Protein 5YWW (pdb70)

Structure (mmCIF, N/CA/C/O backbone):
data_5YWW
#
_entry.id   5YWW
#
_cell.length_a   69.116
_cell.length_b   74.766
_cell.length_c   107.580
_cell.angle_alpha   90.00
_cell.angle_beta   90.00
_cell.angle_gamma   90.00
#
_symmetry.space_group_name_H-M   'P 21 2 21'
#
loop_
_entity.id
_entity.type
_entity.pdbx_description
1 polymer 'Nucleotide binding protein PINc'
2 non-polymer GLYCEROL
3 water water
#
loop_
_atom_site.group_PDB
_atom_site.id
_atom_site.type_symbol
_atom_site.label_atom_id
_atom_site.label_alt_id
_atom_site.label_comp_id
_atom_site.label_asym_id
_atom_site.label_entity_id
_atom_site.label_seq_id
_atom_site.pdbx_PDB_ins_code
_atom_site.Cartn_x
_atom_site.Cartn_y
_atom_site.Cartn_z
_atom_site.occupancy
_atom_site.B_iso_or_equiv
_atom_site.auth_seq_id
_atom_site.auth_comp_id
_atom_site.auth_asym_id
_atom_site.auth_atom_id
_atom_site.pdbx_PDB_model_num
ATOM 1 N N . MET A 1 1 ? 10.632 15.681 43.269 1.00 55.64 1 MET A N 1
ATOM 2 C CA . MET A 1 1 ? 9.832 16.535 42.342 1.00 55.88 1 MET A CA 1
ATOM 3 C C . MET A 1 1 ? 8.323 16.377 42.518 1.00 50.61 1 MET A C 1
ATOM 4 O O . MET A 1 1 ? 7.758 15.310 42.289 1.00 57.14 1 MET A O 1
ATOM 8 N N . ASN A 1 2 ? 7.670 17.464 42.882 1.00 45.67 2 ASN A N 1
ATOM 9 C CA . ASN A 1 2 ? 6.254 17.439 43.249 1.00 47.96 2 ASN A CA 1
ATOM 10 C C . ASN A 1 2 ? 5.270 17.363 42.098 1.00 47.17 2 ASN A C 1
ATOM 11 O O . ASN A 1 2 ? 5.562 17.767 40.967 1.00 42.40 2 ASN A O 1
ATOM 16 N N . ASP A 1 3 ? 4.079 16.884 42.448 1.00 45.04 3 ASP A N 1
ATOM 17 C CA . ASP A 1 3 ? 2.994 16.690 41.508 1.00 48.88 3 ASP A CA 1
ATOM 18 C C . ASP A 1 3 ? 2.038 17.833 41.772 1.00 49.13 3 ASP A C 1
ATOM 19 O O . ASP A 1 3 ? 1.574 17.982 42.904 1.00 48.90 3 ASP A O 1
ATOM 24 N N . LEU A 1 4 ? 1.771 18.634 40.741 1.00 44.83 4 LEU A N 1
ATOM 25 C CA . LEU A 1 4 ? 0.905 19.807 40.854 1.00 47.65 4 LEU A CA 1
ATOM 26 C C . LEU A 1 4 ? -0.447 19.578 40.161 1.00 47.72 4 LEU A C 1
ATOM 27 O O . LEU A 1 4 ? -0.500 19.461 38.935 1.00 50.81 4 LEU A O 1
ATOM 32 N N . MET A 1 5 ? -1.514 19.492 40.957 1.00 46.74 5 MET A N 1
ATOM 33 C CA . MET A 1 5 ? -2.904 19.346 40.475 1.00 47.06 5 MET A CA 1
ATOM 34 C C . MET A 1 5 ? -3.553 20.723 40.293 1.00 45.96 5 MET A C 1
ATOM 35 O O . MET A 1 5 ? -3.728 21.491 41.261 1.00 43.80 5 MET A O 1
ATOM 40 N N . LEU A 1 6 ? -3.918 21.016 39.049 1.00 45.08 6 LEU A N 1
ATOM 41 C CA . LEU A 1 6 ? -4.402 22.335 38.666 1.00 46.47 6 LEU A CA 1
ATOM 42 C C . LEU A 1 6 ? -5.927 22.312 38.734 1.00 46.99 6 LEU A C 1
ATOM 43 O O . LEU A 1 6 ? -6.540 21.433 38.138 1.00 43.68 6 LEU A O 1
ATOM 48 N N . ASP A 1 7 ? -6.526 23.264 39.453 1.00 46.57 7 ASP A N 1
ATOM 49 C CA . ASP A 1 7 ? -7.982 23.435 39.430 1.00 48.54 7 ASP A CA 1
ATOM 50 C C . ASP A 1 7 ? -8.442 24.389 38.316 1.00 47.37 7 ASP A C 1
ATOM 51 O O . ASP A 1 7 ? -7.641 24.989 37.601 1.00 41.64 7 ASP A O 1
ATOM 56 N N . LYS A 1 8 ? -9.754 24.527 38.205 1.00 46.47 8 LYS A N 1
ATOM 57 C CA . LYS A 1 8 ? -10.385 25.384 37.212 1.00 52.28 8 LYS A CA 1
ATOM 58 C C . LYS A 1 8 ? -9.817 26.798 37.226 1.00 49.40 8 LYS A C 1
ATOM 59 O O . LYS A 1 8 ? -9.390 27.311 36.191 1.00 47.86 8 LYS A O 1
ATOM 65 N N . SER A 1 9 ? -9.821 27.409 38.406 1.00 46.24 9 SER A N 1
ATOM 66 C CA . SER A 1 9 ? -9.342 28.783 38.569 1.00 46.11 9 SER A CA 1
ATOM 67 C C . SER A 1 9 ? -7.906 28.898 38.099 1.00 46.45 9 SER A C 1
ATOM 68 O O . SER A 1 9 ? -7.536 29.899 37.492 1.00 44.27 9 SER A O 1
ATOM 71 N N . ALA A 1 10 ? -7.106 27.866 38.354 1.00 46.04 10 ALA A N 1
ATOM 72 C CA . ALA A 1 10 ? -5.745 27.874 37.840 1.00 48.77 10 ALA A CA 1
ATOM 73 C C . ALA A 1 10 ? -5.752 27.994 36.314 1.00 48.82 10 ALA A C 1
ATOM 74 O O . ALA A 1 10 ? -5.091 28.867 35.745 1.00 50.66 10 ALA A O 1
ATOM 76 N N . LEU A 1 11 ? -6.538 27.146 35.662 1.00 48.55 11 LEU A N 1
ATOM 77 C CA . LEU A 1 11 ? -6.597 27.137 34.191 1.00 46.68 11 LEU A CA 1
ATOM 78 C C . LEU A 1 11 ? -7.176 28.439 33.651 1.00 41.65 11 LEU A C 1
ATOM 79 O O . LEU A 1 11 ? -6.742 28.950 32.622 1.00 48.18 11 LEU A O 1
ATOM 84 N N . LEU A 1 12 ? -8.132 28.992 34.383 1.00 42.81 12 LEU A N 1
ATOM 85 C CA . LEU A 1 12 ? -8.815 30.204 33.969 1.00 46.77 12 LEU A CA 1
ATOM 86 C C . LEU A 1 12 ? -7.958 31.457 34.126 1.00 43.73 12 LEU A C 1
ATOM 87 O O . LEU A 1 12 ? -8.161 32.426 33.408 1.00 47.64 12 LEU A O 1
ATOM 92 N N . PHE A 1 13 ? -6.976 31.423 35.021 1.00 44.02 13 PHE A N 1
ATOM 93 C CA . PHE A 1 13 ? -6.159 32.595 35.333 1.00 45.21 13 PHE A CA 1
ATOM 94 C C . PHE A 1 13 ? -4.671 32.339 35.154 1.00 41.75 13 PHE A C 1
ATOM 95 O O . PHE A 1 13 ? -3.866 32.703 36.004 1.00 42.95 13 PHE A O 1
ATOM 103 N N . GLY A 1 14 ? -4.304 31.722 34.041 1.00 41.19 14 GLY A N 1
ATOM 104 C CA . GLY A 1 14 ? -2.917 31.758 33.560 1.00 40.92 14 GLY A CA 1
ATOM 105 C C . GLY A 1 14 ? -1.809 31.041 34.317 1.00 43.38 14 GLY A C 1
ATOM 106 O O . GLY A 1 14 ? -0.667 31.496 34.344 1.00 44.33 14 GLY A O 1
ATOM 107 N N . VAL A 1 15 ? -2.127 29.894 34.901 1.00 42.75 15 VAL A N 1
ATOM 108 C CA . VAL A 1 15 ? -1.146 29.040 35.561 1.00 40.18 15 VAL A CA 1
ATOM 109 C C . VAL A 1 15 ? 0.106 28.713 34.720 1.00 41.06 15 VAL A C 1
ATOM 110 O O . VAL A 1 15 ? 1.217 28.671 35.230 1.00 43.70 15 VAL A O 1
ATOM 114 N N . SER A 1 16 ? -0.030 28.505 33.421 1.00 42.36 16 SER A N 1
ATOM 115 C CA . SER A 1 16 ? 1.149 28.196 32.609 1.00 44.35 16 SER A CA 1
ATOM 116 C C . SER A 1 16 ? 2.233 29.281 32.668 1.00 47.24 16 SER A C 1
ATOM 117 O O . SER A 1 16 ? 3.424 28.978 32.572 1.00 47.24 16 SER A O 1
ATOM 120 N N . LYS A 1 17 ? 1.835 30.537 32.843 1.00 48.85 17 LYS A N 1
ATOM 121 C CA . LYS A 1 17 ? 2.804 31.616 32.999 1.00 48.13 17 LYS A CA 1
ATOM 122 C C . LYS A 1 17 ? 3.656 31.392 34.242 1.00 48.02 17 LYS A C 1
ATOM 123 O O . LYS A 1 17 ? 4.863 31.646 34.236 1.00 46.39 17 LYS A O 1
ATOM 128 N N . TYR A 1 18 ? 3.036 30.889 35.303 1.00 48.24 18 TYR A N 1
ATOM 129 C CA . TYR A 1 18 ? 3.757 30.649 36.557 1.00 47.60 18 TYR A CA 1
ATOM 130 C C . TYR A 1 18 ? 4.779 29.515 36.449 1.00 43.81 18 TYR A C 1
ATOM 131 O O . TYR A 1 18 ? 5.841 29.561 37.067 1.00 47.10 18 TYR A O 1
ATOM 140 N N . LEU A 1 19 ? 4.448 28.483 35.681 1.00 46.50 19 LEU A N 1
ATOM 141 C CA . LEU A 1 19 ? 5.391 27.404 35.422 1.00 48.98 19 LEU A CA 1
ATOM 142 C C . LEU A 1 19 ? 6.526 27.920 34.552 1.00 55.50 19 LEU A C 1
ATOM 143 O O . LEU A 1 19 ? 7.704 27.708 34.871 1.00 54.90 19 LEU A O 1
ATOM 148 N N . GLU A 1 20 ? 6.168 28.611 33.470 1.00 53.63 20 GLU A N 1
ATOM 149 C CA . GLU A 1 20 ? 7.170 29.212 32.591 1.00 56.23 20 GLU A CA 1
ATOM 150 C C . GLU A 1 20 ? 8.175 30.071 33.342 1.00 52.53 20 GLU A C 1
ATOM 151 O O . GLU A 1 20 ? 9.374 29.940 33.098 1.00 52.26 20 GLU A O 1
ATOM 157 N N . LYS A 1 21 ? 7.694 30.913 34.254 1.00 50.76 21 LYS A N 1
ATOM 158 C CA . LYS A 1 21 ? 8.556 31.849 35.000 1.00 53.62 21 LYS A CA 1
ATOM 159 C C . LYS A 1 21 ? 9.306 31.240 36.186 1.00 56.01 21 LYS A C 1
ATOM 160 O O . LYS A 1 21 ? 10.114 31.914 36.824 1.00 60.41 21 LYS A O 1
ATOM 166 N N . GLY A 1 22 ? 9.041 29.972 36.476 1.00 53.03 22 GLY A N 1
ATOM 167 C CA . GLY A 1 22 ? 9.643 29.301 37.611 1.00 53.98 22 GLY A CA 1
ATOM 168 C C . GLY A 1 22 ? 9.048 29.672 38.955 1.00 50.01 22 GLY A C 1
ATOM 169 O O . GLY A 1 22 ? 9.660 29.405 39.984 1.00 44.71 22 GLY A O 1
ATOM 170 N N . ILE A 1 23 ? 7.855 30.252 38.982 1.00 48.97 23 ILE A N 1
ATOM 171 C CA . ILE A 1 23 ? 7.284 30.640 40.275 1.00 49.63 23 ILE A CA 1
ATOM 172 C C . ILE A 1 23 ? 6.804 29.401 41.007 1.00 48.01 23 ILE A C 1
ATOM 173 O O . ILE A 1 23 ? 6.903 29.324 42.229 1.00 52.93 23 ILE A O 1
ATOM 178 N N . ILE A 1 24 ? 6.299 28.436 40.252 1.00 47.92 24 ILE A N 1
ATOM 179 C CA . ILE A 1 24 ? 5.994 27.110 40.786 1.00 50.32 24 ILE A CA 1
ATOM 180 C C . ILE A 1 24 ? 6.756 26.110 39.945 1.00 51.35 24 ILE A C 1
ATOM 181 O O . ILE A 1 24 ? 7.168 26.413 38.821 1.00 56.76 24 ILE A O 1
ATOM 186 N N . THR A 1 25 ? 6.911 24.919 40.511 1.00 48.24 25 THR A N 1
ATOM 187 C CA . THR A 1 25 ? 7.744 23.878 39.952 1.00 47.00 25 THR A CA 1
ATOM 188 C C . THR A 1 25 ? 7.155 22.534 40.304 1.00 45.63 25 THR A C 1
ATOM 189 O O . THR A 1 25 ? 6.894 22.250 41.464 1.00 52.27 25 THR A O 1
ATOM 193 N N . GLY A 1 26 ? 6.999 21.691 39.299 1.00 44.51 26 GLY A N 1
ATOM 194 C CA . GLY A 1 26 ? 6.580 20.319 39.500 1.00 44.05 26 GLY A CA 1
ATOM 195 C C . GLY A 1 26 ? 6.094 19.686 38.210 1.00 45.79 26 GLY A C 1
ATOM 196 O O . GLY A 1 26 ? 6.117 20.281 37.135 1.00 43.87 26 GLY A O 1
ATOM 197 N N . ASN A 1 27 ? 5.701 18.432 38.342 1.00 45.66 27 ASN A N 1
ATOM 198 C CA . ASN A 1 27 ? 5.073 17.695 37.275 1.00 47.71 27 ASN A CA 1
ATOM 199 C C . ASN A 1 27 ? 3.604 18.062 37.386 1.00 48.88 27 ASN A C 1
ATOM 200 O O . ASN A 1 27 ? 3.104 18.341 38.476 1.00 50.32 27 ASN A O 1
ATOM 205 N N . VAL A 1 28 ? 2.918 18.058 36.253 1.00 47.74 28 VAL A N 1
ATOM 206 C CA . VAL A 1 28 ? 1.616 18.701 36.169 1.00 47.53 28 VAL A CA 1
ATOM 207 C C . VAL A 1 28 ? 0.549 17.655 35.977 1.00 46.88 28 VAL A C 1
ATOM 208 O O . VAL A 1 28 ? 0.700 16.761 35.150 1.00 46.95 28 VAL A O 1
ATOM 212 N N . LEU A 1 29 ? -0.538 17.819 36.728 1.00 46.54 29 LEU A N 1
ATOM 213 C CA . LEU A 1 29 ? -1.694 16.941 36.654 1.00 46.35 29 LEU A CA 1
ATOM 214 C C . LEU A 1 29 ? -2.943 17.797 36.463 1.00 45.94 29 LEU A C 1
ATOM 215 O O . LEU A 1 29 ? -3.053 18.890 37.009 1.00 47.28 29 LEU A O 1
ATOM 220 N N . ILE A 1 30 ? -3.859 17.291 35.647 1.00 45.56 30 ILE A N 1
ATOM 221 C CA . ILE A 1 30 ? -5.240 17.739 35.603 1.00 45.35 30 ILE A CA 1
ATOM 222 C C . ILE A 1 30 ? -6.080 16.483 35.791 1.00 48.06 30 ILE A C 1
ATOM 223 O O . ILE A 1 30 ? -5.815 15.450 35.157 1.00 49.72 30 ILE A O 1
ATOM 228 N N . HIS A 1 31 ? -7.090 16.587 36.651 1.00 47.49 31 HIS A N 1
ATOM 229 C CA . HIS A 1 31 ? -8.072 15.518 36.846 1.00 50.80 31 HIS A CA 1
ATOM 230 C C . HIS A 1 31 ? -8.994 15.427 35.628 1.00 50.21 31 HIS A C 1
ATOM 231 O O . HIS A 1 31 ? -9.495 16.449 35.144 1.00 49.19 31 HIS A O 1
ATOM 238 N N . LYS A 1 32 ? -9.214 14.195 35.167 1.00 50.45 32 LYS A N 1
ATOM 239 C CA . LYS A 1 32 ? -10.010 13.846 33.979 1.00 49.28 32 LYS A CA 1
ATOM 240 C C . LYS A 1 32 ? -11.423 14.415 34.005 1.00 44.52 32 LYS A C 1
ATOM 241 O O . LYS A 1 32 ? -11.970 14.771 32.964 1.00 45.82 32 LYS A O 1
ATOM 244 N N . SER A 1 33 ? -11.999 14.473 35.202 1.00 45.98 33 SER A N 1
ATOM 245 C CA . SER A 1 33 ? -13.304 15.076 35.473 1.00 47.43 33 SER A CA 1
ATOM 246 C C . SER A 1 33 ? -13.384 16.613 35.322 1.00 50.43 33 SER A C 1
ATOM 247 O O . SER A 1 33 ? -14.465 17.173 35.105 1.00 49.84 33 SER A O 1
ATOM 250 N N . LEU A 1 34 ? -12.253 17.292 35.459 1.00 47.59 34 LEU A N 1
ATOM 251 C CA . LEU A 1 34 ? -12.189 18.730 35.205 1.00 50.43 34 LEU A CA 1
ATOM 252 C C . LEU A 1 34 ? -12.174 18.950 33.712 1.00 49.75 34 LEU A C 1
ATOM 253 O O . LEU A 1 34 ? -12.910 19.778 33.213 1.00 50.80 34 LEU A O 1
ATOM 258 N N . LEU A 1 35 ? -11.317 18.214 33.012 1.00 50.73 35 LEU A N 1
ATOM 259 C CA . LEU A 1 35 ? -11.292 18.249 31.549 1.00 52.33 35 LEU A CA 1
ATOM 260 C C . LEU A 1 35 ? -12.641 17.998 30.904 1.00 51.58 35 LEU A C 1
ATOM 261 O O . LEU A 1 35 ? -12.982 18.637 29.919 1.00 57.08 35 LEU A O 1
ATOM 266 N N . ALA A 1 36 ? -13.379 17.046 31.460 1.00 53.04 36 ALA A N 1
ATOM 267 C CA . ALA A 1 36 ? -14.720 16.711 30.992 1.00 56.46 36 ALA A CA 1
ATOM 268 C C . ALA A 1 36 ? -15.700 17.832 31.303 1.00 54.10 36 ALA A C 1
ATOM 269 O O . ALA A 1 36 ? -16.479 18.223 30.442 1.00 63.25 36 ALA A O 1
ATOM 271 N N . GLU A 1 37 ? -15.666 18.340 32.530 1.00 50.72 37 GLU A N 1
ATOM 272 C CA . GLU A 1 37 ? -16.461 19.505 32.888 1.00 51.41 37 GLU A CA 1
ATOM 273 C C . GLU A 1 37 ? -16.176 20.721 31.993 1.00 53.74 37 GLU A C 1
ATOM 274 O O . GLU A 1 37 ? -17.094 21.465 31.672 1.00 61.91 37 GLU A O 1
ATOM 280 N N . LEU A 1 38 ? -14.927 20.925 31.586 1.00 56.51 38 LEU A N 1
ATOM 281 C CA . LEU A 1 38 ? -14.571 22.050 30.709 1.00 55.97 38 LEU A CA 1
ATOM 282 C C . LEU A 1 38 ? -15.067 21.835 29.278 1.00 55.02 38 LEU A C 1
ATOM 283 O O . LEU A 1 38 ? -15.578 22.769 28.669 1.00 50.86 38 LEU A O 1
ATOM 288 N N . GLU A 1 39 ? -14.937 20.609 28.770 1.00 58.22 39 GLU A N 1
ATOM 289 C CA . GLU A 1 39 ? -15.431 20.238 27.431 1.00 63.69 39 GLU A CA 1
ATOM 290 C C . GLU A 1 39 ? -16.957 20.414 27.321 1.00 61.86 39 GLU A C 1
ATOM 291 O O . GLU A 1 39 ? -17.455 20.994 26.347 1.00 59.54 39 GLU A O 1
ATOM 294 N N . ARG A 1 40 ? -17.680 19.929 28.330 1.00 61.20 40 ARG A N 1
ATOM 295 C CA . ARG A 1 40 ? -19.133 20.130 28.431 1.00 64.71 40 ARG A CA 1
ATOM 296 C C . ARG A 1 40 ? -19.477 21.621 28.405 1.00 61.51 40 ARG A C 1
ATOM 297 O O . ARG A 1 40 ? -20.282 22.075 27.594 1.00 60.28 40 ARG A O 1
ATOM 301 N N . GLU A 1 41 ? -18.843 22.374 29.296 1.00 60.91 41 GLU A N 1
ATOM 302 C CA . GLU A 1 41 ? -19.145 23.792 29.467 1.00 63.89 41 GLU A CA 1
ATOM 303 C C . GLU A 1 41 ? -18.855 24.585 28.204 1.00 63.22 41 GLU A C 1
ATOM 304 O O . GLU A 1 41 ? -19.636 25.458 27.840 1.00 55.96 41 GLU A O 1
ATOM 310 N N . SER A 1 42 ? -17.751 24.256 27.535 1.00 62.49 42 SER A N 1
ATOM 311 C CA . SER A 1 42 ? -17.437 24.849 26.242 1.00 64.47 42 SER A CA 1
ATOM 312 C C . SER A 1 42 ? -18.527 24.575 25.207 1.00 65.18 42 SER A C 1
ATOM 313 O O . SER A 1 42 ? -18.988 25.497 24.535 1.00 65.23 42 SER A O 1
ATOM 316 N N . ASN A 1 43 ? -18.933 23.315 25.098 1.00 64.99 43 ASN A N 1
ATOM 317 C CA . ASN A 1 43 ? -20.010 22.895 24.189 1.00 65.57 43 ASN A CA 1
ATOM 318 C C . ASN A 1 43 ? -21.360 23.557 24.457 1.00 63.57 43 ASN A C 1
ATOM 319 O O . ASN A 1 43 ? -22.065 23.904 23.519 1.00 58.97 43 ASN A O 1
ATOM 324 N N . ASP A 1 44 ? -21.688 23.752 25.731 1.00 66.20 44 ASP A N 1
ATOM 325 C CA . ASP A 1 44 ? -22.838 24.550 26.139 1.00 69.50 44 ASP A CA 1
ATOM 326 C C . ASP A 1 44 ? -22.576 26.077 26.080 1.00 71.00 44 ASP A C 1
ATOM 327 O O . ASP A 1 44 ? -23.356 26.868 26.613 1.00 74.96 44 ASP A O 1
ATOM 332 N N . GLY A 1 45 ? -21.477 26.495 25.450 1.00 66.98 45 GLY A N 1
ATOM 333 C CA . GLY A 1 45 ? -21.216 27.904 25.117 1.00 67.15 45 GLY A CA 1
ATOM 334 C C . GLY A 1 45 ? -20.514 28.826 26.108 1.00 65.43 45 GLY A C 1
ATOM 335 O O . GLY A 1 45 ? -20.537 30.046 25.913 1.00 66.05 45 GLY A O 1
ATOM 336 N N . LEU A 1 46 ? -19.896 28.286 27.158 1.00 58.42 46 LEU A N 1
ATOM 337 C CA . LEU A 1 46 ? -19.238 29.124 28.161 1.00 58.28 46 LEU A CA 1
ATOM 338 C C . LEU A 1 46 ? -17.892 29.636 27.652 1.00 59.61 46 LEU A C 1
ATOM 339 O O . LEU A 1 46 ? -17.058 28.859 27.184 1.00 67.01 46 LEU A O 1
ATOM 344 N N . VAL A 1 47 ? -17.698 30.947 27.742 1.00 51.78 47 VAL A N 1
ATOM 345 C CA . VAL A 1 47 ? -16.433 31.591 27.413 1.00 47.60 47 VAL A CA 1
ATOM 346 C C . VAL A 1 47 ? -15.308 31.121 28.341 1.00 46.50 47 VAL A C 1
ATOM 347 O O . VAL A 1 47 ? -14.208 30.835 27.885 1.00 44.16 47 VAL A O 1
ATOM 351 N N . SER A 1 48 ? -15.563 31.066 29.644 1.00 46.42 48 SER A N 1
ATOM 352 C CA . SER A 1 48 ? -14.498 30.731 30.587 1.00 48.44 48 SER A CA 1
ATOM 353 C C . SER A 1 48 ? -13.906 29.348 30.315 1.00 47.49 48 SER A C 1
ATOM 354 O O . SER A 1 48 ? -12.695 29.146 30.378 1.00 48.94 48 SER A O 1
ATOM 357 N N . ALA A 1 49 ? -14.758 28.400 29.961 1.00 46.17 49 ALA A N 1
ATOM 358 C CA . ALA A 1 49 ? -14.288 27.049 29.713 1.00 45.85 49 ALA A CA 1
ATOM 359 C C . ALA A 1 49 ? -13.340 26.965 28.526 1.00 45.07 49 ALA A C 1
ATOM 360 O O . ALA A 1 49 ? -12.381 26.198 28.569 1.00 48.77 49 ALA A O 1
ATOM 362 N N . GLU A 1 50 ? -13.598 27.735 27.471 1.00 46.26 50 GLU A N 1
ATOM 363 C CA . GLU A 1 50 ? -12.731 27.706 26.290 1.00 45.28 50 GLU A CA 1
ATOM 364 C C . GLU A 1 50 ? -11.365 28.311 26.592 1.00 48.44 50 GLU A C 1
ATOM 365 O O . GLU A 1 50 ? -10.337 27.827 26.110 1.00 50.99 50 GLU A O 1
ATOM 371 N N . ILE A 1 51 ? -11.358 29.344 27.426 1.00 47.64 51 ILE A N 1
ATOM 372 C CA . ILE A 1 51 ? -10.116 29.961 27.885 1.00 45.15 51 ILE A CA 1
ATOM 373 C C . ILE A 1 51 ? -9.314 28.961 28.729 1.00 45.05 51 ILE A C 1
ATOM 374 O O . ILE A 1 51 ? -8.098 28.829 28.558 1.00 42.10 51 ILE A O 1
ATOM 379 N N . ALA A 1 52 ? -9.986 28.254 29.632 1.00 41.53 52 ALA A N 1
ATOM 380 C CA . ALA A 1 52 ? -9.319 27.189 30.380 1.00 43.16 52 ALA A CA 1
ATOM 381 C C . ALA A 1 52 ? -8.743 26.090 29.468 1.00 43.32 52 ALA A C 1
ATOM 382 O O . ALA A 1 52 ? -7.628 25.634 29.696 1.00 45.90 52 ALA A O 1
ATOM 384 N N . LEU A 1 53 ? -9.467 25.702 28.421 1.00 42.45 53 LEU A N 1
ATOM 385 C CA . LEU A 1 53 ? -8.966 24.704 27.474 1.00 46.12 53 LEU A CA 1
ATOM 386 C C . LEU A 1 53 ? -7.814 25.194 26.605 1.00 45.25 53 LEU A C 1
ATOM 387 O O . LEU A 1 53 ? -6.967 24.408 26.192 1.00 42.10 53 LEU A O 1
ATOM 392 N N . ASP A 1 54 ? -7.793 26.490 26.307 1.00 47.91 54 ASP A N 1
ATOM 393 C CA . ASP A 1 54 ? -6.637 27.098 25.660 1.00 44.91 54 ASP A CA 1
ATOM 394 C C . ASP A 1 54 ? -5.415 26.998 26.570 1.00 45.46 54 ASP A C 1
ATOM 395 O O . ASP A 1 54 ? -4.307 26.718 26.099 1.00 47.61 54 ASP A O 1
ATOM 400 N N . GLU A 1 55 ? -5.637 27.171 27.874 1.00 44.23 55 GLU A N 1
ATOM 401 C CA . GLU A 1 55 ? -4.577 27.103 28.867 1.00 44.50 55 GLU A CA 1
ATOM 402 C C . GLU A 1 55 ? -4.008 25.696 28.949 1.00 44.70 55 GLU A C 1
ATOM 403 O O . GLU A 1 55 ? -2.796 25.526 29.068 1.00 41.23 55 GLU A O 1
ATOM 409 N N . VAL A 1 56 ? -4.877 24.695 28.840 1.00 45.51 56 VAL A N 1
ATOM 410 C CA . VAL A 1 56 ? -4.426 23.308 28.768 1.00 44.26 56 VAL A CA 1
ATOM 411 C C . VAL A 1 56 ? -3.457 23.125 27.606 1.00 44.81 56 VAL A C 1
ATOM 412 O O . VAL A 1 56 ? -2.348 22.643 27.804 1.00 45.09 56 VAL A O 1
ATOM 416 N N . LYS A 1 57 ? -3.841 23.572 26.417 1.00 46.30 57 LYS A N 1
ATOM 417 C CA . LYS A 1 57 ? -2.926 23.537 25.270 1.00 50.55 57 LYS A CA 1
ATOM 418 C C . LYS A 1 57 ? -1.626 24.309 25.566 1.00 52.26 57 LYS A C 1
ATOM 419 O O . LYS A 1 57 ? -0.531 23.814 25.296 1.00 52.63 57 LYS A O 1
ATOM 422 N N . LYS A 1 58 ? -1.727 25.504 26.144 1.00 51.40 58 LYS A N 1
ATOM 423 C CA . LYS A 1 58 ? -0.520 26.247 26.516 1.00 50.39 58 LYS A CA 1
ATOM 424 C C . LYS A 1 58 ? 0.348 25.395 27.468 1.00 50.48 58 LYS A C 1
ATOM 425 O O . LYS A 1 58 ? 1.573 25.360 27.334 1.00 46.51 58 LYS A O 1
ATOM 430 N N . LEU A 1 59 ? -0.280 24.675 28.400 1.00 52.54 59 LEU A N 1
ATOM 431 C CA . LEU A 1 59 ? 0.452 23.798 29.339 1.00 52.29 59 LEU A CA 1
ATOM 432 C C . LEU A 1 59 ? 1.285 22.702 28.656 1.00 52.33 59 LEU A C 1
ATOM 433 O O . LEU A 1 59 ? 2.429 22.473 29.046 1.00 54.07 59 LEU A O 1
ATOM 438 N N . LYS A 1 60 ? 0.744 22.062 27.623 1.00 53.29 60 LYS A N 1
ATOM 439 C CA . LYS A 1 60 ? 1.483 21.047 26.860 1.00 54.67 60 LYS A CA 1
ATOM 440 C C . LYS A 1 60 ? 2.846 21.557 26.375 1.00 58.59 60 LYS A C 1
ATOM 441 O O . LYS A 1 60 ? 3.865 20.880 26.528 1.00 59.06 60 LYS A O 1
ATOM 445 N N . ASP A 1 61 ? 2.867 22.757 25.808 1.00 59.13 61 ASP A N 1
ATOM 446 C CA . ASP A 1 61 ? 4.113 23.333 25.300 1.00 62.55 61 ASP A CA 1
ATOM 447 C C . ASP A 1 61 ? 5.103 23.778 26.382 1.00 54.27 61 ASP A C 1
ATOM 448 O O . ASP A 1 61 ? 6.301 23.606 26.208 1.00 48.02 61 ASP A O 1
ATOM 453 N N . ILE A 1 62 ? 4.616 24.353 27.475 1.00 51.25 62 ILE A N 1
ATOM 454 C CA . ILE A 1 62 ? 5.492 24.800 28.566 1.00 51.66 62 ILE A CA 1
ATOM 455 C C . ILE A 1 62 ? 6.108 23.615 29.319 1.00 45.09 62 ILE A C 1
ATOM 456 O O . ILE A 1 62 ? 7.327 23.574 29.551 1.00 42.44 62 ILE A O 1
ATOM 461 N N . THR A 1 63 ? 5.278 22.651 29.695 1.00 40.89 63 THR A N 1
ATOM 462 C CA . THR A 1 63 ? 5.777 21.451 30.366 1.00 41.59 63 THR A CA 1
ATOM 463 C C . THR A 1 63 ? 6.886 20.776 29.566 1.00 45.52 63 THR A C 1
ATOM 464 O O . THR A 1 63 ? 7.885 20.348 30.147 1.00 44.36 63 THR A O 1
ATOM 468 N N . GLU A 1 64 ? 6.742 20.736 28.239 1.00 51.52 64 GLU A N 1
ATOM 469 C CA . GLU A 1 64 ? 7.783 20.166 27.368 1.00 55.09 64 GLU A CA 1
ATOM 470 C C . GLU A 1 64 ? 9.097 20.949 27.406 1.00 53.30 64 GLU A C 1
ATOM 471 O O . GLU A 1 64 ? 10.160 20.345 27.531 1.00 51.83 64 GLU A O 1
ATOM 477 N N . ARG A 1 65 ? 9.020 22.278 27.331 1.00 55.48 65 ARG A N 1
ATOM 478 C CA . ARG A 1 65 ? 10.191 23.166 27.422 1.00 56.74 65 ARG A CA 1
ATOM 479 C C . ARG A 1 65 ? 10.940 23.126 28.768 1.00 52.19 65 ARG A C 1
ATOM 480 O O . ARG A 1 65 ? 12.171 23.125 28.772 1.00 52.10 65 ARG A O 1
ATOM 485 N N . ILE A 1 66 ? 10.215 23.138 29.893 1.00 48.27 66 ILE A N 1
ATOM 486 C CA . ILE A 1 66 ? 10.820 22.997 31.242 1.00 48.30 66 ILE A CA 1
ATOM 487 C C . ILE A 1 66 ? 11.003 21.556 31.712 1.00 46.34 66 ILE A C 1
ATOM 488 O O . ILE A 1 66 ? 11.274 21.336 32.884 1.00 53.13 66 ILE A O 1
ATOM 493 N N . LEU A 1 67 ? 10.769 20.589 30.828 1.00 47.24 67 LEU A N 1
ATOM 494 C CA . LEU A 1 67 ? 11.144 19.199 31.032 1.00 49.39 67 LEU A CA 1
ATOM 495 C C . LEU A 1 67 ? 10.417 18.582 32.219 1.00 48.07 67 LEU A C 1
ATOM 496 O O . LEU A 1 67 ? 11.036 17.975 33.087 1.00 46.85 67 LEU A O 1
ATOM 501 N N . VAL A 1 68 ? 9.098 18.753 32.239 1.00 44.46 68 VAL A N 1
ATOM 502 C CA . VAL A 1 68 ? 8.266 18.102 33.227 1.00 44.46 68 VAL A CA 1
ATOM 503 C C . VAL A 1 68 ? 7.180 17.311 32.509 1.00 43.94 68 VAL A C 1
ATOM 504 O O . VAL A 1 68 ? 6.934 17.502 31.321 1.00 47.89 68 VAL A O 1
ATOM 508 N N . ASN A 1 69 ? 6.573 16.394 33.254 1.00 44.57 69 ASN A N 1
ATOM 509 C CA . ASN A 1 69 ? 5.442 15.598 32.791 1.00 46.39 69 ASN A CA 1
ATOM 510 C C . ASN A 1 69 ? 4.161 16.392 32.863 1.00 45.67 69 ASN A C 1
ATOM 511 O O . ASN A 1 69 ? 4.054 17.370 33.602 1.00 48.73 69 ASN A O 1
ATOM 516 N N . PHE A 1 70 ? 3.206 15.926 32.072 1.00 49.17 70 PHE A N 1
ATOM 517 C CA . PHE A 1 70 ? 1.878 16.498 31.946 1.00 51.88 70 PHE A CA 1
ATOM 518 C C . PHE A 1 70 ? 0.954 15.303 31.776 1.00 54.86 70 PHE A C 1
ATOM 519 O O . PHE A 1 70 ? 1.096 14.529 30.823 1.00 63.67 70 PHE A O 1
ATOM 527 N N . GLU A 1 71 ? 0.043 15.114 32.719 1.00 54.01 71 GLU A N 1
ATOM 528 C CA . GLU A 1 71 ? -0.820 13.952 32.670 1.00 54.35 71 GLU A CA 1
ATOM 529 C C . GLU A 1 71 ? -2.214 14.300 33.141 1.00 51.98 71 GLU A C 1
ATOM 530 O O . GLU A 1 71 ? -2.405 15.079 34.064 1.00 55.50 71 GLU A O 1
ATOM 536 N N . ILE A 1 72 ? -3.179 13.716 32.452 1.00 49.55 72 ILE A N 1
ATOM 537 C CA . ILE A 1 72 ? -4.571 13.747 32.843 1.00 50.39 72 ILE A CA 1
ATOM 538 C C . ILE A 1 72 ? -4.811 12.462 33.644 1.00 53.74 72 ILE A C 1
ATOM 539 O O . ILE A 1 72 ? -4.608 11.369 33.123 1.00 50.03 72 ILE A O 1
ATOM 544 N N . VAL A 1 73 ? -5.229 12.585 34.900 1.00 51.77 73 VAL A N 1
ATOM 545 C CA . VAL A 1 73 ? -5.322 11.422 35.792 1.00 55.39 73 VAL A CA 1
ATOM 546 C C . VAL A 1 73 ? -6.695 11.273 36.411 1.00 56.49 73 VAL A C 1
ATOM 547 O O . VAL A 1 73 ? -7.579 12.102 36.223 1.00 50.46 73 VAL A O 1
ATOM 551 N N . GLY A 1 74 ? -6.836 10.204 37.182 1.00 62.44 74 GLY A N 1
ATOM 552 C CA . GLY A 1 74 ? -7.969 10.033 38.077 1.00 71.85 74 GLY A CA 1
ATOM 553 C C . GLY A 1 74 ? -9.044 9.150 37.485 1.00 78.76 74 GLY A C 1
ATOM 554 O O . GLY A 1 74 ? -8.920 8.668 36.351 1.00 70.77 74 GLY A O 1
ATOM 555 N N . ASP A 1 75 ? -10.117 9.007 38.262 1.00 91.25 75 ASP A N 1
ATOM 556 C CA . ASP A 1 75 ? -11.148 7.989 38.050 1.00 97.21 75 ASP A CA 1
ATOM 557 C C . ASP A 1 75 ? -12.263 8.546 37.160 1.00 101.49 75 ASP A C 1
ATOM 558 O O . ASP A 1 75 ? -13.111 9.318 37.619 1.00 107.92 75 ASP A O 1
ATOM 563 N N . ASP A 1 76 ? -12.226 8.188 35.878 1.00 102.67 76 ASP A N 1
ATOM 564 C CA . ASP A 1 76 ? -13.344 8.433 34.973 1.00 101.67 76 ASP A CA 1
ATOM 565 C C . ASP A 1 76 ? -14.508 7.554 35.449 1.00 111.10 76 ASP A C 1
ATOM 566 O O . ASP A 1 76 ? -14.322 6.352 35.664 1.00 111.02 76 ASP A O 1
ATOM 568 N N . SER A 1 77 ? -15.673 8.175 35.657 1.00 112.16 77 SER A N 1
ATOM 569 C CA . SER A 1 77 ? -16.925 7.519 36.094 1.00 106.58 77 SER A CA 1
ATOM 570 C C . SER A 1 77 ? -17.323 7.694 37.578 1.00 101.79 77 SER A C 1
ATOM 571 O O . SER A 1 77 ? -18.438 7.319 37.946 1.00 103.17 77 SER A O 1
ATOM 573 N N . LYS A 1 78 ? -16.451 8.256 38.420 1.00 95.82 78 LYS A N 1
ATOM 574 C CA . LYS A 1 78 ? -16.836 8.634 39.796 1.00 93.41 78 LYS A CA 1
ATOM 575 C C . LYS A 1 78 ? -17.900 9.741 39.781 1.00 97.67 78 LYS A C 1
ATOM 576 O O . LYS A 1 78 ? -17.873 10.657 38.950 1.00 93.30 78 LYS A O 1
ATOM 582 N N . LYS A 1 79 ? -18.853 9.623 40.698 1.00 104.05 79 LYS A N 1
ATOM 583 C CA . LYS A 1 79 ? -19.881 10.642 40.901 1.00 105.72 79 LYS A CA 1
ATOM 584 C C . LYS A 1 79 ? -19.191 11.802 41.622 1.00 104.45 79 LYS A C 1
ATOM 585 O O . LYS A 1 79 ? -18.507 11.574 42.626 1.00 97.93 79 LYS A O 1
ATOM 589 N N . GLY A 1 80 ? -19.318 13.019 41.090 1.00 97.37 80 GLY A N 1
ATOM 590 C CA . GLY A 1 80 ? -18.808 14.201 41.785 1.00 89.01 80 GLY A CA 1
ATOM 591 C C . GLY A 1 80 ? -18.465 15.453 41.000 1.00 81.60 80 GLY A C 1
ATOM 592 O O . GLY A 1 80 ? -18.339 15.439 39.780 1.00 80.20 80 GLY A O 1
ATOM 593 N N . GLU A 1 81 ? -18.342 16.544 41.751 1.00 80.41 81 GLU A N 1
ATOM 594 C CA . GLU A 1 81 ? -17.756 17.805 41.305 1.00 80.98 81 GLU A CA 1
ATOM 595 C C . GLU A 1 81 ? -16.268 17.554 41.022 1.00 70.63 81 GLU A C 1
ATOM 596 O O . GLU A 1 81 ? -15.626 16.769 41.717 1.00 66.19 81 GLU A O 1
ATOM 602 N N . ALA A 1 82 ? -15.730 18.207 39.995 1.00 65.16 82 ALA A N 1
ATOM 603 C CA . ALA A 1 82 ? -14.309 18.086 39.637 1.00 59.09 82 ALA A CA 1
ATOM 604 C C . ALA A 1 82 ? -13.373 18.608 40.725 1.00 57.23 82 ALA A C 1
ATOM 605 O O . ALA A 1 82 ? -12.348 17.988 41.014 1.00 54.86 82 ALA A O 1
ATOM 607 N N . ASN A 1 83 ? -13.719 19.743 41.324 1.00 55.53 83 ASN A N 1
ATOM 608 C CA . ASN A 1 83 ? -12.906 20.284 42.408 1.00 60.10 83 ASN A CA 1
ATOM 609 C C . ASN A 1 83 ? -12.862 19.364 43.630 1.00 56.89 83 ASN A C 1
ATOM 610 O O . ASN A 1 83 ? -11.795 19.176 44.213 1.00 57.18 83 ASN A O 1
ATOM 615 N N . GLU A 1 84 ? -13.981 18.760 44.012 1.00 59.83 84 GLU A N 1
ATOM 616 C CA . GLU A 1 84 ? -13.949 17.822 45.157 1.00 65.26 84 GLU A CA 1
ATOM 617 C C . GLU A 1 84 ? -13.185 16.548 44.737 1.00 61.92 84 GLU A C 1
ATOM 618 O O . GLU A 1 84 ? -12.370 16.031 45.495 1.00 57.72 84 GLU A O 1
ATOM 621 N N . LEU A 1 85 ? -13.405 16.098 43.504 1.00 61.57 85 LEU A N 1
ATOM 622 C CA . LEU A 1 85 ? -12.640 14.994 42.907 1.00 63.04 85 LEU A CA 1
ATOM 623 C C . LEU A 1 85 ? -11.124 15.203 42.858 1.00 62.99 85 LEU A C 1
ATOM 624 O O . LEU A 1 85 ? -10.367 14.285 43.164 1.00 67.42 85 LEU A O 1
ATOM 629 N N . SER A 1 86 ? -10.685 16.388 42.441 1.00 57.56 86 SER A N 1
ATOM 630 C CA . SER A 1 86 ? -9.260 16.711 42.375 1.00 55.66 86 SER A CA 1
ATOM 631 C C . SER A 1 86 ? -8.654 16.703 43.767 1.00 56.67 86 SER A C 1
ATOM 632 O O . SER A 1 86 ? -7.577 16.135 43.977 1.00 52.99 86 SER A O 1
ATOM 635 N N . ARG A 1 87 ? -9.360 17.345 44.698 1.00 54.36 87 ARG A N 1
ATOM 636 C CA . ARG A 1 87 ? -9.004 17.323 46.114 1.00 53.81 87 ARG A CA 1
ATOM 637 C C . ARG A 1 87 ? -8.894 15.904 46.684 1.00 51.87 87 ARG A C 1
ATOM 638 O O . ARG A 1 87 ? -7.911 15.573 47.349 1.00 53.96 87 ARG A O 1
ATOM 646 N N . GLU A 1 88 ? -9.876 15.056 46.405 1.00 51.92 88 GLU A N 1
ATOM 647 C CA . GLU A 1 88 ? -9.861 13.667 46.905 1.00 54.59 88 GLU A CA 1
ATOM 648 C C . GLU A 1 88 ? -8.610 12.913 46.442 1.00 53.64 88 GLU A C 1
ATOM 649 O O . GLU A 1 88 ? -7.913 12.291 47.244 1.00 55.89 88 GLU A O 1
ATOM 651 N N . TYR A 1 89 ? -8.335 13.009 45.142 1.00 51.93 89 TYR A N 1
ATOM 652 C CA . TYR A 1 89 ? -7.145 12.427 44.507 1.00 51.98 89 TYR A CA 1
ATOM 653 C C . TYR A 1 89 ? -5.831 12.867 45.173 1.00 54.64 89 TYR A C 1
ATOM 654 O O . TYR A 1 89 ? -4.940 12.037 45.396 1.00 51.15 89 TYR A O 1
ATOM 663 N N . CYS A 1 90 ? -5.728 14.162 45.482 1.00 56.38 90 CYS A N 1
ATOM 664 C CA . CYS A 1 90 ? -4.540 14.742 46.117 1.00 56.63 90 CYS A CA 1
ATOM 665 C C . CYS A 1 90 ? -4.414 14.256 47.567 1.00 59.00 90 CYS A C 1
ATOM 666 O O . CYS A 1 90 ? -3.316 13.948 48.039 1.00 60.18 90 CYS A O 1
ATOM 669 N N . LEU A 1 91 ? -5.541 14.173 48.262 1.00 58.94 91 LEU A N 1
ATOM 670 C CA . LEU A 1 91 ? -5.589 13.555 49.584 1.00 62.89 91 LEU A CA 1
ATOM 671 C C . LEU A 1 91 ? -5.076 12.112 49.556 1.00 64.85 91 LEU A C 1
ATOM 672 O O . LEU A 1 91 ? -4.323 11.703 50.439 1.00 67.30 91 LEU A O 1
ATOM 677 N N . GLU A 1 92 ? -5.467 11.365 48.530 1.00 65.14 92 GLU A N 1
ATOM 678 C CA . GLU A 1 92 ? -5.059 9.970 48.357 1.00 68.31 92 GLU A CA 1
ATOM 679 C C . GLU A 1 92 ? -3.595 9.823 47.959 1.00 70.88 92 GLU A C 1
ATOM 680 O O . GLU A 1 92 ? -2.880 8.983 48.516 1.00 69.15 92 GLU A O 1
ATOM 686 N N . LYS A 1 93 ? -3.163 10.637 46.997 1.00 69.13 93 LYS A N 1
ATOM 687 C CA . LYS A 1 93 ? -1.874 10.438 46.321 1.00 66.52 93 LYS A CA 1
ATOM 688 C C . LYS A 1 93 ? -0.753 11.456 46.623 1.00 61.60 93 LYS A C 1
ATOM 689 O O . LYS A 1 93 ? 0.386 11.229 46.243 1.00 63.00 93 LYS A O 1
ATOM 692 N N . GLY A 1 94 ? -1.051 12.557 47.305 1.00 60.93 94 GLY A N 1
ATOM 693 C CA . GLY A 1 94 ? -0.018 13.464 47.828 1.00 61.28 94 GLY A CA 1
ATOM 694 C C . GLY A 1 94 ? 0.403 14.654 46.977 1.00 61.33 94 GLY A C 1
ATOM 695 O O . GLY A 1 94 ? 1.420 15.293 47.271 1.00 61.68 94 GLY A O 1
ATOM 696 N N . CYS A 1 95 ? -0.378 14.975 45.948 1.00 58.03 95 CYS A N 1
ATOM 697 C CA . CYS A 1 95 ? -0.129 16.164 45.128 1.00 59.79 95 CYS A CA 1
ATOM 698 C C . CYS A 1 95 ? -0.568 17.475 45.781 1.00 56.32 95 CYS A C 1
ATOM 699 O O . CYS A 1 95 ? -1.308 17.490 46.768 1.00 57.32 95 CYS A O 1
ATOM 702 N N . ILE A 1 96 ? -0.071 18.569 45.208 1.00 53.76 96 ILE A N 1
ATOM 703 C CA . ILE A 1 96 ? -0.367 19.930 45.649 1.00 47.33 96 ILE A CA 1
ATOM 704 C C . ILE A 1 96 ? -1.417 20.510 44.719 1.00 46.77 96 ILE A C 1
ATOM 705 O O . ILE A 1 96 ? -1.282 20.417 43.501 1.00 50.79 96 ILE A O 1
ATOM 710 N N . ILE A 1 97 ? -2.444 21.115 45.308 1.00 48.57 97 ILE A N 1
ATOM 711 C CA . ILE A 1 97 ? -3.538 21.773 44.587 1.00 46.47 97 ILE A CA 1
ATOM 712 C C . ILE A 1 97 ? -3.067 23.187 44.203 1.00 44.15 97 ILE A C 1
ATOM 713 O O . ILE A 1 97 ? -2.637 23.962 45.058 1.00 40.88 97 ILE A O 1
ATOM 718 N N . VAL A 1 98 ? -3.076 23.495 42.909 1.00 42.70 98 VAL A N 1
ATOM 719 C CA . VAL A 1 98 ? -2.713 24.833 42.447 1.00 42.63 98 VAL A CA 1
ATOM 720 C C . VAL A 1 98 ? -3.999 25.586 42.168 1.00 44.06 98 VAL A C 1
ATOM 721 O O . VAL A 1 98 ? -4.817 25.143 41.358 1.00 41.88 98 VAL A O 1
ATOM 725 N N . THR A 1 99 ? -4.153 26.731 42.826 1.00 44.83 99 THR A N 1
ATOM 726 C CA . THR A 1 99 ? -5.405 27.466 42.779 1.00 48.51 99 THR A CA 1
ATOM 727 C C . THR A 1 99 ? -5.217 28.987 42.790 1.00 50.09 99 THR A C 1
ATOM 728 O O . THR A 1 99 ? -4.189 29.505 43.238 1.00 47.83 99 THR A O 1
ATOM 732 N N . ALA A 1 100 ? -6.229 29.672 42.261 1.00 47.64 100 ALA A N 1
ATOM 733 C CA . ALA A 1 100 ? -6.325 31.129 42.296 1.00 51.81 100 ALA A CA 1
ATOM 734 C C . ALA A 1 100 ? -7.583 31.575 43.049 1.00 48.11 100 ALA A C 1
ATOM 735 O O . ALA A 1 100 ? -7.950 32.745 43.006 1.00 48.83 100 ALA A O 1
ATOM 737 N N . ASP A 1 101 ? -8.191 30.644 43.771 1.00 48.21 101 ASP A N 1
ATOM 738 C CA . ASP A 1 101 ? -9.513 30.792 44.374 1.00 55.97 101 ASP A CA 1
ATOM 739 C C . ASP A 1 101 ? -9.371 30.711 45.884 1.00 55.51 101 ASP A C 1
ATOM 740 O O . ASP A 1 101 ? -8.995 29.671 46.395 1.00 53.44 101 ASP A O 1
ATOM 745 N N . GLU A 1 102 ? -9.705 31.789 46.585 1.00 61.07 102 GLU A N 1
ATOM 746 C CA . GLU A 1 102 ? -9.603 31.863 48.052 1.00 64.68 102 GLU A CA 1
ATOM 747 C C . GLU A 1 102 ? -10.325 30.738 48.806 1.00 63.89 102 GLU A C 1
ATOM 748 O O . GLU A 1 102 ? -9.913 30.352 49.898 1.00 64.88 102 GLU A O 1
ATOM 754 N N . THR A 1 103 ? -11.419 30.248 48.232 1.00 65.43 103 THR A N 1
ATOM 755 C CA . THR A 1 103 ? -12.214 29.182 48.825 1.00 67.23 103 THR A CA 1
ATOM 756 C C . THR A 1 103 ? -11.490 27.836 48.845 1.00 72.25 103 THR A C 1
ATOM 757 O O . THR A 1 103 ? -11.609 27.097 49.826 1.00 78.54 103 THR A O 1
ATOM 761 N N . GLN A 1 104 ? -10.773 27.514 47.769 1.00 70.30 104 GLN A N 1
ATOM 762 C CA . GLN A 1 104 ? -9.931 26.314 47.736 1.00 66.27 104 GLN A CA 1
ATOM 763 C C . GLN A 1 104 ? -8.934 26.311 48.876 1.00 63.29 104 GLN A C 1
ATOM 764 O O . GLN A 1 104 ? -8.719 25.282 49.508 1.00 64.04 104 GLN A O 1
ATOM 770 N N . LYS A 1 105 ? -8.325 27.472 49.095 1.00 68.13 105 LYS A N 1
ATOM 771 C CA . LYS A 1 105 ? -7.378 27.698 50.193 1.00 75.24 105 LYS A CA 1
ATOM 772 C C . LYS A 1 105 ? -7.900 27.216 51.546 1.00 71.29 105 LYS A C 1
ATOM 773 O O . LYS A 1 105 ? -7.210 26.473 52.240 1.00 74.21 105 LYS A O 1
ATOM 779 N N . LYS A 1 106 ? -9.124 27.610 51.890 1.00 73.11 106 LYS A N 1
ATOM 780 C CA . LYS A 1 106 ? -9.722 27.288 53.193 1.00 72.54 106 LYS A CA 1
ATOM 781 C C . LYS A 1 106 ? -10.115 25.813 53.311 1.00 69.22 106 LYS A C 1
ATOM 782 O O . LYS A 1 106 ? -9.892 25.191 54.350 1.00 66.98 106 LYS A O 1
ATOM 785 N N . ILE A 1 107 ? -10.692 25.258 52.245 1.00 68.16 107 ILE A N 1
ATOM 786 C CA . ILE A 1 107 ? -11.100 23.844 52.208 1.00 66.92 107 ILE A CA 1
ATOM 787 C C . ILE A 1 107 ? -9.892 22.912 52.311 1.00 66.14 107 ILE A C 1
ATOM 788 O O . ILE A 1 107 ? -9.866 22.017 53.163 1.00 64.06 107 ILE A O 1
ATOM 793 N N . CYS A 1 108 ? -8.913 23.137 51.431 1.00 61.24 108 CYS A N 1
ATOM 794 C CA . CYS A 1 108 ? -7.634 22.412 51.435 1.00 57.02 108 CYS A CA 1
ATOM 795 C C . CYS A 1 108 ? -6.881 22.518 52.758 1.00 54.39 108 CYS A C 1
ATOM 796 O O . CYS A 1 108 ? -6.266 21.558 53.182 1.00 52.87 108 CYS A O 1
ATOM 799 N N . ASP A 1 109 ? -6.903 23.700 53.365 1.00 62.71 109 ASP A N 1
ATOM 800 C CA . ASP A 1 109 ? -6.413 23.922 54.731 1.00 68.76 109 ASP A CA 1
ATOM 801 C C . ASP A 1 109 ? -7.082 22.972 55.729 1.00 67.43 109 ASP A C 1
ATOM 802 O O . ASP A 1 109 ? -6.406 22.240 56.450 1.00 63.84 109 ASP A O 1
ATOM 807 N N . ALA A 1 110 ? -8.416 22.985 55.737 1.00 63.81 110 ALA A N 1
ATOM 808 C CA . ALA A 1 110 ? -9.216 22.135 56.617 1.00 61.60 110 ALA A CA 1
ATOM 809 C C . ALA A 1 110 ? -9.009 20.636 56.417 1.00 61.46 110 ALA A C 1
ATOM 810 O O . ALA A 1 110 ? -9.071 19.880 57.382 1.00 68.86 110 ALA A O 1
ATOM 812 N N . MET A 1 111 ? -8.781 20.209 55.178 1.00 60.15 111 MET A N 1
ATOM 813 C CA . MET A 1 111 ? -8.688 18.782 54.826 1.00 63.17 111 MET A CA 1
ATOM 814 C C . MET A 1 111 ? -7.277 18.178 54.894 1.00 63.32 111 MET A C 1
ATOM 815 O O . MET A 1 111 ? -7.102 16.975 54.673 1.00 63.20 111 MET A O 1
ATOM 820 N N . GLY A 1 112 ? -6.271 19.001 55.175 1.00 63.45 112 GLY A N 1
ATOM 821 C CA . GLY A 1 112 ? -4.879 18.556 55.206 1.00 62.99 112 GLY A CA 1
ATOM 822 C C . GLY A 1 112 ? -4.213 18.399 53.847 1.00 61.92 112 GLY A C 1
ATOM 823 O O . GLY A 1 112 ? -3.227 17.673 53.725 1.00 60.95 112 GLY A O 1
ATOM 824 N N . ILE A 1 113 ? -4.731 19.080 52.827 1.00 61.04 113 ILE A N 1
ATOM 825 C CA . ILE A 1 113 ? -4.148 19.038 51.481 1.00 57.31 113 ILE A CA 1
ATOM 826 C C . ILE A 1 113 ? -3.262 20.277 51.284 1.00 56.86 113 ILE A C 1
ATOM 827 O O . ILE A 1 113 ? -3.688 21.417 51.503 1.00 56.74 113 ILE A O 1
ATOM 832 N N . GLN A 1 114 ? -2.013 20.038 50.900 1.00 52.16 114 GLN A N 1
ATOM 833 C CA . GLN A 1 114 ? -1.100 21.123 50.552 1.00 55.08 114 GLN A CA 1
ATOM 834 C C . GLN A 1 114 ? -1.549 21.785 49.242 1.00 55.79 114 GLN A C 1
ATOM 835 O O . GLN A 1 114 ? -2.012 21.125 48.310 1.00 50.40 114 GLN A O 1
ATOM 841 N N . TYR A 1 115 ? -1.430 23.108 49.206 1.00 53.05 115 TYR A N 1
ATOM 842 C CA . TYR A 1 115 ? -1.923 23.921 48.105 1.00 50.44 115 TYR A CA 1
ATOM 843 C C . TYR A 1 115 ? -0.910 24.990 47.753 1.00 47.00 115 TYR A C 1
ATOM 844 O O . TYR A 1 115 ? -0.114 25.387 48.579 1.00 48.25 115 TYR A O 1
ATOM 853 N N . ASN A 1 116 ? -0.937 25.456 46.514 1.00 52.42 116 ASN A N 1
ATOM 854 C CA . ASN A 1 116 ? -0.148 26.619 46.128 1.00 52.74 116 ASN A CA 1
ATOM 855 C C . ASN A 1 116 ? -1.130 27.613 45.541 1.00 50.13 116 ASN A C 1
ATOM 856 O O . ASN A 1 116 ? -1.782 27.321 44.535 1.00 47.71 116 ASN A O 1
ATOM 861 N N . PHE A 1 117 ? -1.248 28.759 46.212 1.00 51.29 117 PHE A N 1
ATOM 862 C CA . PHE A 1 117 ? -2.153 29.844 45.826 1.00 47.83 117 PHE A CA 1
ATOM 863 C C . PHE A 1 117 ? -1.402 30.766 44.889 1.00 45.42 117 PHE A C 1
ATOM 864 O O . PHE A 1 117 ? -0.365 31.311 45.246 1.00 45.58 117 PHE A O 1
ATOM 872 N N . LEU A 1 118 ? -1.916 30.916 43.678 1.00 47.14 118 LEU A N 1
ATOM 873 C CA . LEU A 1 118 ? -1.265 31.743 42.680 1.00 49.24 118 LEU A CA 1
ATOM 874 C C . LEU A 1 118 ? -1.485 33.200 43.052 1.00 52.17 118 LEU A C 1
ATOM 875 O O . LEU A 1 118 ? -2.610 33.659 43.157 1.00 53.62 118 LEU A O 1
ATOM 880 N N . GLN A 1 119 ? -0.402 33.917 43.296 1.00 56.41 119 GLN A N 1
ATOM 881 C CA . GLN A 1 119 ? -0.487 35.344 43.551 1.00 60.16 119 GLN A CA 1
ATOM 882 C C . GLN A 1 119 ? -0.603 36.012 42.172 1.00 60.69 119 GLN A C 1
ATOM 883 O O . GLN A 1 119 ? 0.053 35.576 41.214 1.00 52.39 119 GLN A O 1
ATOM 889 N N . PRO A 1 120 ? -1.419 37.078 42.060 1.00 60.80 120 PRO A N 1
ATOM 890 C CA . PRO A 1 120 ? -1.606 37.715 40.753 1.00 61.53 120 PRO A CA 1
ATOM 891 C C . PRO A 1 120 ? -0.298 38.209 40.135 1.00 64.13 120 PRO A C 1
ATOM 892 O O . PRO A 1 120 ? 0.551 38.746 40.854 1.00 61.86 120 PRO A O 1
ATOM 896 N N . LEU A 1 121 ? -0.158 38.024 38.824 1.00 65.87 121 LEU A N 1
ATOM 897 C CA . LEU A 1 121 ? 1.043 38.409 38.071 1.00 67.04 121 LEU A CA 1
ATOM 898 C C . LEU A 1 121 ? 0.776 39.685 37.262 1.00 69.79 121 LEU A C 1
ATOM 899 O O . LEU A 1 121 ? -0.206 39.739 36.525 1.00 71.94 121 LEU A O 1
ATOM 901 N N . LYS A 1 122 ? 1.634 40.701 37.397 1.00 74.64 122 LYS A N 1
ATOM 902 C CA . LYS A 1 122 ? 1.449 42.023 36.747 1.00 86.36 122 LYS A CA 1
ATOM 903 C C . LYS A 1 122 ? 1.723 42.029 35.237 1.00 92.32 122 LYS A C 1
ATOM 904 O O . LYS A 1 122 ? 2.773 42.486 34.787 1.00 93.28 122 LYS A O 1
ATOM 908 N N . GLN A 1 123 ? 0.732 41.575 34.468 1.00 107.28 123 GLN A N 1
ATOM 909 C CA . GLN A 1 123 ? 0.896 41.251 33.040 1.00 112.10 123 GLN A CA 1
ATOM 910 C C . GLN A 1 123 ? 0.844 42.404 32.029 1.00 115.12 123 GLN A C 1
ATOM 911 O O . GLN A 1 123 ? 1.566 42.366 31.029 1.00 120.19 123 GLN A O 1
ATOM 917 N N . GLY A 1 124 ? -0.006 43.402 32.264 1.00 110.21 124 GLY A N 1
ATOM 918 C CA . GLY A 1 124 ? -0.258 44.452 31.268 1.00 106.54 124 GLY A CA 1
ATOM 919 C C . GLY A 1 124 ? -1.158 44.000 30.124 1.00 103.34 124 GLY A C 1
ATOM 920 O O . GLY A 1 124 ? -1.288 42.805 29.838 1.00 97.69 124 GLY A O 1
ATOM 921 N N . LEU A 1 125 ? -1.779 44.970 29.459 1.00 97.09 125 LEU A N 1
ATOM 922 C CA . LEU A 1 125 ? -2.801 44.699 28.441 1.00 89.50 125 LEU A CA 1
ATOM 923 C C . LEU A 1 125 ? -2.472 45.363 27.104 1.00 77.42 125 LEU A C 1
ATOM 924 O O . LEU A 1 125 ? -2.250 46.575 27.028 1.00 68.16 125 LEU A O 1
ATOM 929 N N . SER A 1 126 ? -2.477 44.543 26.059 1.00 70.64 126 SER A N 1
ATOM 930 C CA . SER A 1 126 ? -2.068 44.939 24.713 1.00 72.65 126 SER A CA 1
ATOM 931 C C . SER A 1 126 ? -2.943 46.032 24.106 1.00 75.74 126 SER A C 1
ATOM 932 O O . SER A 1 126 ? -2.432 46.906 23.409 1.00 75.52 126 SER A O 1
ATOM 935 N N . PHE A 1 127 ? -4.242 45.983 24.396 1.00 75.71 127 PHE A N 1
ATOM 936 C CA . PHE A 1 127 ? -5.242 46.8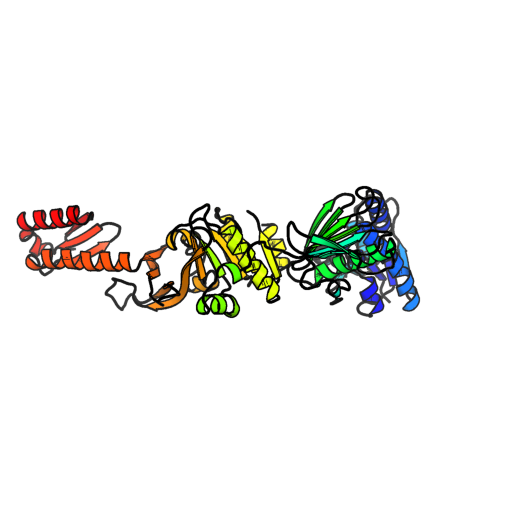31 23.740 1.00 73.17 127 PHE A CA 1
ATOM 937 C C . PHE A 1 127 ? -5.251 48.328 24.122 1.00 77.17 127 PHE A C 1
ATOM 938 O O . PHE A 1 127 ? -5.656 49.171 23.316 1.00 84.04 127 PHE A O 1
ATOM 946 N N . GLU A 1 128 ? -4.807 48.672 25.329 1.00 80.23 128 GLU A N 1
ATOM 947 C CA . GLU A 1 128 ? -4.962 50.041 25.874 1.00 77.90 128 GLU A CA 1
ATOM 948 C C . GLU A 1 128 ? -4.287 51.151 25.049 1.00 77.82 128 GLU A C 1
ATOM 949 O O . GLU A 1 128 ? -4.615 52.334 25.180 1.00 72.60 128 GLU A O 1
ATOM 955 N N . SER A 1 129 ? -3.322 50.754 24.225 1.00 84.19 129 SER A N 1
ATOM 956 C CA . SER A 1 129 ? -2.697 51.633 23.240 1.00 88.29 129 SER A CA 1
ATOM 957 C C . SER A 1 129 ? -3.587 51.951 22.023 1.00 87.29 129 SER A C 1
ATOM 958 O O . SER A 1 129 ? -3.282 52.887 21.285 1.00 92.93 129 SER A O 1
ATOM 961 N N . PHE A 1 130 ? -4.669 51.200 21.805 1.00 81.81 130 PHE A N 1
ATOM 962 C CA . PHE A 1 130 ? -5.664 51.556 20.779 1.00 77.94 130 PHE A CA 1
ATOM 963 C C . PHE A 1 130 ? -6.657 52.643 21.213 1.00 70.28 130 PHE A C 1
ATOM 964 O O . PHE A 1 130 ? -7.517 53.014 20.422 1.00 77.03 130 PHE A O 1
ATOM 972 N N . PHE A 1 131 ? -6.549 53.159 22.435 1.00 68.82 131 PHE A N 1
ATOM 973 C CA . PHE A 1 131 ? -7.433 54.227 22.915 1.00 70.82 131 PHE A CA 1
ATOM 974 C C . PHE A 1 131 ? -6.899 55.641 22.648 1.00 75.81 131 PHE A C 1
ATOM 975 O O . PHE A 1 131 ? -6.102 56.169 23.417 1.00 76.97 131 PHE A O 1
ATOM 983 N N . ASP A 1 132 ? -7.353 56.248 21.553 1.00 83.58 132 ASP A N 1
ATOM 984 C CA . ASP A 1 132 ? -7.148 57.687 21.277 1.00 81.99 132 ASP A CA 1
ATOM 985 C C . ASP A 1 132 ? -7.836 58.583 22.317 1.00 82.81 132 ASP A C 1
ATOM 986 O O . ASP A 1 132 ? -8.483 58.100 23.252 1.00 80.77 132 ASP A O 1
ATOM 991 N N . ASP A 1 133 ? -7.674 59.896 22.143 1.00 85.98 133 ASP A N 1
ATOM 992 C CA . ASP A 1 133 ? -8.473 60.912 22.840 1.00 80.54 133 ASP A CA 1
ATOM 993 C C . ASP A 1 133 ? -9.977 60.841 22.512 1.00 80.37 133 ASP A C 1
ATOM 994 O O . ASP A 1 133 ? -10.821 61.076 23.379 1.00 80.92 133 ASP A O 1
ATOM 996 N N . GLU A 1 134 ? -10.289 60.501 21.260 1.00 76.69 134 GLU A N 1
ATOM 997 C CA . GLU A 1 134 ? -11.661 60.446 20.715 1.00 72.87 134 GLU A CA 1
ATOM 998 C C . GLU A 1 134 ? -12.266 59.025 20.616 1.00 69.58 134 GLU A C 1
ATOM 999 O O . GLU A 1 134 ? -13.416 58.870 20.200 1.00 65.61 134 GLU A O 1
ATOM 1005 N N . THR A 1 135 ? -11.506 58.003 21.015 1.00 63.01 135 THR A N 1
ATOM 1006 C CA . THR A 1 135 ? -11.929 56.602 20.933 1.00 56.44 135 THR A CA 1
ATOM 1007 C C . THR A 1 135 ? -12.693 56.188 22.184 1.00 54.38 135 THR A C 1
ATOM 1008 O O . THR A 1 135 ? -12.155 56.151 23.305 1.00 42.52 135 THR A O 1
ATOM 1012 N N . MET A 1 136 ? -13.954 55.847 21.960 1.00 46.31 136 MET A N 1
ATOM 1013 C CA . MET A 1 136 ? -14.852 55.581 23.055 1.00 46.51 136 MET A CA 1
ATOM 1014 C C . MET A 1 136 ? -14.898 54.113 23.401 1.00 46.60 136 MET A C 1
ATOM 1015 O O . MET A 1 136 ? -15.107 53.759 24.560 1.00 45.44 136 MET A O 1
ATOM 1020 N N . SER A 1 137 ? -14.723 53.273 22.387 1.00 49.29 137 SER A N 1
ATOM 1021 C CA . SER A 1 137 ? -14.743 51.827 22.560 1.00 49.90 137 SER A CA 1
ATOM 1022 C C . SER A 1 137 ? -13.948 51.143 21.458 1.00 52.48 137 SER A C 1
ATOM 1023 O O . SER A 1 137 ? -13.607 51.756 20.429 1.00 44.53 137 SER A O 1
ATOM 1026 N N . LEU A 1 138 ? -13.690 49.862 21.714 1.00 48.99 138 LEU A N 1
ATOM 1027 C CA . LEU A 1 138 ? -12.895 48.991 20.859 1.00 51.27 138 LEU A CA 1
ATOM 1028 C C . LEU A 1 138 ? -13.740 47.806 20.426 1.00 44.71 138 LEU A C 1
ATOM 1029 O O . LEU A 1 138 ? -14.495 47.264 21.229 1.00 44.07 138 LEU A O 1
ATOM 1034 N N . HIS A 1 139 ? -13.603 47.396 19.171 1.00 42.83 139 HIS A N 1
ATOM 1035 C CA . HIS A 1 139 ? -14.417 46.313 18.624 1.00 43.35 139 HIS A CA 1
ATOM 1036 C C . HIS A 1 139 ? -13.606 45.292 17.858 1.00 43.73 139 HIS A C 1
ATOM 1037 O O . HIS A 1 139 ? -12.993 45.610 16.851 1.00 45.61 139 HIS A O 1
ATOM 1044 N N . ILE A 1 140 ? -13.684 44.060 18.352 1.00 46.71 140 ILE A N 1
ATOM 1045 C CA . ILE A 1 140 ? -12.869 42.933 17.933 1.00 50.21 140 ILE A CA 1
ATOM 1046 C C . ILE A 1 140 ? -13.882 41.868 17.565 1.00 49.67 140 ILE A C 1
ATOM 1047 O O . ILE A 1 140 ? -14.731 41.508 18.385 1.00 46.83 140 ILE A O 1
ATOM 1052 N N . LYS A 1 141 ? -13.810 41.420 16.317 1.00 52.68 141 LYS A N 1
ATOM 1053 C CA . LYS A 1 141 ? -14.701 40.399 15.782 1.00 57.61 141 LYS A CA 1
ATOM 1054 C C . LYS A 1 141 ? -13.810 39.406 15.039 1.00 56.08 141 LYS A C 1
ATOM 1055 O O . LYS A 1 141 ? -12.853 39.805 14.375 1.00 54.90 141 LYS A O 1
ATOM 1059 N N . GLU A 1 142 ? -14.110 38.118 15.188 1.00 61.07 142 GLU A N 1
ATOM 1060 C CA . GLU A 1 142 ? -13.402 37.039 14.488 1.00 62.78 142 GLU A CA 1
ATOM 1061 C C . GLU A 1 142 ? -13.500 37.224 12.971 1.00 59.96 142 GLU A C 1
ATOM 1062 O O . GLU A 1 142 ? -14.563 37.543 12.450 1.00 55.06 142 GLU A O 1
ATOM 1068 N N . ASP A 1 143 ? -12.381 37.040 12.282 1.00 64.45 143 ASP A N 1
ATOM 1069 C CA . ASP A 1 143 ? -12.272 37.246 10.821 1.00 72.52 143 ASP A CA 1
ATOM 1070 C C . ASP A 1 143 ? -12.628 38.661 10.352 1.00 76.98 143 ASP A C 1
ATOM 1071 O O . ASP A 1 143 ? -13.069 38.846 9.216 1.00 79.67 143 ASP A O 1
ATOM 1076 N N . THR A 1 144 ? -12.419 39.643 11.228 1.00 73.15 144 THR A N 1
ATOM 1077 C CA . THR A 1 144 ? -12.629 41.053 10.927 1.00 71.09 144 THR A CA 1
ATOM 1078 C C . THR A 1 144 ? -11.403 41.799 11.418 1.00 65.52 144 THR A C 1
ATOM 1079 O O . THR A 1 144 ? -10.771 41.382 12.386 1.00 63.62 144 THR A O 1
ATOM 1083 N N . VAL A 1 145 ? -11.071 42.889 10.735 1.00 60.21 145 VAL A N 1
ATOM 1084 C CA . VAL A 1 145 ? -10.110 43.864 11.239 1.00 62.65 145 VAL A CA 1
ATOM 1085 C C . VAL A 1 145 ? -10.606 44.456 12.562 1.00 59.44 145 VAL A C 1
ATOM 1086 O O . VAL A 1 145 ? -11.814 44.624 12.737 1.00 58.19 145 VAL A O 1
ATOM 1090 N N . PRO A 1 146 ? -9.700 44.734 13.516 1.00 55.54 146 PRO A N 1
ATOM 1091 C CA . PRO A 1 146 ? -10.136 45.411 14.744 1.00 56.71 146 PRO A CA 1
ATOM 1092 C C . PRO A 1 146 ? -10.525 46.860 14.464 1.00 57.28 146 PRO A C 1
ATOM 1093 O O . PRO A 1 146 ? -9.876 47.516 13.651 1.00 55.39 146 PRO A O 1
ATOM 1097 N N . LYS A 1 147 ? -11.577 47.333 15.128 1.00 55.72 147 LYS A N 1
ATOM 1098 C CA . LYS A 1 147 ? -12.129 48.661 14.875 1.00 54.51 147 LYS A CA 1
ATOM 1099 C C . LYS A 1 147 ? -12.324 49.469 16.161 1.00 51.92 147 LYS A C 1
ATOM 1100 O O . LYS A 1 147 ? -12.592 48.925 17.236 1.00 45.72 147 LYS A O 1
ATOM 1105 N N . ALA A 1 148 ? -12.205 50.783 16.011 1.00 50.36 148 ALA A N 1
ATOM 1106 C CA . ALA A 1 148 ? -12.441 51.745 17.088 1.00 49.68 148 ALA A CA 1
ATOM 1107 C C . ALA A 1 148 ? -13.616 52.657 16.757 1.00 48.79 148 ALA A C 1
ATOM 1108 O O . ALA A 1 148 ? -13.706 53.157 15.636 1.00 50.03 148 ALA A O 1
ATOM 1110 N N . LYS A 1 149 ? -14.499 52.858 17.734 1.00 47.40 149 LYS A N 1
ATOM 1111 C CA . LYS A 1 149 ? -15.584 53.839 17.678 1.00 46.32 149 LYS A CA 1
ATOM 1112 C C . LYS A 1 149 ? -14.985 55.178 18.097 1.00 47.47 149 LYS A C 1
ATOM 1113 O O . LYS A 1 149 ? -14.624 55.369 19.264 1.00 46.22 149 LYS A O 1
ATOM 1118 N N . LYS A 1 150 ? -14.864 56.095 17.139 1.00 48.69 150 LYS A N 1
ATOM 1119 C CA . LYS A 1 150 ? -14.281 57.415 17.396 1.00 52.20 150 LYS A CA 1
ATOM 1120 C C . LYS A 1 150 ? -15.296 58.512 17.124 1.00 48.27 150 LYS A C 1
ATOM 1121 O O . LYS A 1 150 ? -16.025 58.474 16.129 1.00 48.12 150 LYS A O 1
ATOM 1127 N N . GLY A 1 151 ? -15.309 59.499 18.011 1.00 47.51 151 GLY A N 1
ATOM 1128 C CA . GLY A 1 151 ? -16.229 60.628 17.934 1.00 44.61 151 GLY A CA 1
ATOM 1129 C C . GLY A 1 151 ? -16.833 60.837 19.306 1.00 46.30 151 GLY A C 1
ATOM 1130 O O . GLY A 1 151 ? -16.128 60.741 20.312 1.00 48.74 151 GLY A O 1
ATOM 1131 N N . LYS A 1 152 ? -18.140 61.091 19.346 1.00 48.93 152 LYS A N 1
ATOM 1132 C CA . LYS A 1 152 ? -18.860 61.388 20.590 1.00 49.66 152 LYS A CA 1
ATOM 1133 C C . LYS A 1 152 ? -20.230 60.686 20.618 1.00 49.15 152 LYS A C 1
ATOM 1134 O O . LYS A 1 152 ? -20.719 60.254 19.568 1.00 41.48 152 LYS A O 1
ATOM 1139 N N . PRO A 1 153 ? -20.868 60.584 21.807 1.00 44.13 153 PRO A N 1
ATOM 1140 C CA . PRO A 1 153 ? -22.200 59.974 21.892 1.00 44.07 153 PRO A CA 1
ATOM 1141 C C . PRO A 1 153 ? -23.177 60.593 20.908 1.00 45.80 153 PRO A C 1
ATOM 1142 O O . PRO A 1 153 ? -23.348 61.811 20.887 1.00 50.15 153 PRO A O 1
ATOM 1146 N N . GLY A 1 154 ? -23.762 59.750 20.063 1.00 46.00 154 GLY A N 1
ATOM 1147 C CA . GLY A 1 154 ? -24.736 60.185 19.074 1.00 44.70 154 GLY A CA 1
ATOM 1148 C C . GLY A 1 154 ? -24.129 60.707 17.785 1.00 46.36 154 GLY A C 1
ATOM 1149 O O . GLY A 1 154 ? -24.873 61.088 16.864 1.00 40.33 154 GLY A O 1
ATOM 1150 N N . ASN A 1 155 ? -22.795 60.686 17.716 1.00 46.23 155 ASN A N 1
ATOM 1151 C CA . ASN A 1 155 ? -22.041 61.215 16.585 1.00 46.64 155 ASN A CA 1
ATOM 1152 C C . ASN A 1 155 ? -20.668 60.543 16.524 1.00 43.72 155 ASN A C 1
ATOM 1153 O O . ASN A 1 155 ? -19.659 61.086 16.973 1.00 43.31 155 ASN A O 1
ATOM 1158 N N . TRP A 1 156 ? -20.646 59.342 15.960 1.00 46.78 156 TRP A N 1
ATOM 1159 C CA . TRP A 1 156 ? -19.418 58.566 15.850 1.00 45.39 156 TRP A CA 1
ATOM 1160 C C . TRP A 1 156 ? -19.354 57.741 14.569 1.00 45.73 156 TRP A C 1
ATOM 1161 O O . TRP A 1 156 ? -20.368 57.489 13.931 1.00 48.58 156 TRP A O 1
ATOM 1172 N N . LYS A 1 157 ? -18.141 57.337 14.210 1.00 47.78 157 LYS A N 1
ATOM 1173 C CA . LYS A 1 157 ? -17.889 56.355 13.148 1.00 51.74 157 LYS A CA 1
ATOM 1174 C C . LYS A 1 157 ? -16.922 55.261 13.631 1.00 47.55 157 LYS A C 1
ATOM 1175 O O . LYS A 1 157 ? -16.135 55.473 14.555 1.00 49.77 157 LYS A O 1
ATOM 1178 N N . PHE A 1 158 ? -17.011 54.085 13.014 1.00 48.22 158 PHE A N 1
ATOM 1179 C CA . PHE A 1 158 ? -16.009 53.027 13.175 1.00 47.62 158 PHE A CA 1
ATOM 1180 C C . PHE A 1 158 ? -14.789 53.278 12.282 1.00 49.08 158 PHE A C 1
ATOM 1181 O O . PHE A 1 158 ? -14.923 53.597 11.104 1.00 48.15 158 PHE A O 1
ATOM 1189 N N . VAL A 1 159 ? -13.601 53.100 12.850 1.00 51.43 159 VAL A N 1
ATOM 1190 C CA . VAL A 1 159 ? -12.345 53.311 12.152 1.00 53.22 159 VAL A CA 1
ATOM 1191 C C . VAL A 1 159 ? -11.517 52.064 12.386 1.00 54.32 159 VAL A C 1
ATOM 1192 O O . VAL A 1 159 ? -11.280 51.680 13.530 1.00 61.43 159 VAL A O 1
ATOM 1196 N N . ASN A 1 160 ? -11.062 51.473 11.288 1.00 53.83 160 ASN A N 1
ATOM 1197 C CA . ASN A 1 160 ? -10.258 50.255 11.287 1.00 54.72 160 ASN A CA 1
ATOM 1198 C C . ASN A 1 160 ? -8.882 50.560 11.874 1.00 53.02 160 ASN A C 1
ATOM 1199 O O . ASN A 1 160 ? -8.255 51.561 11.522 1.00 52.76 160 ASN A O 1
ATOM 1204 N N . LEU A 1 161 ? -8.430 49.700 12.778 1.00 53.41 161 LEU A N 1
ATOM 1205 C CA . LEU A 1 161 ? -7.153 49.880 13.461 1.00 57.57 161 LEU A CA 1
ATOM 1206 C C . LEU A 1 161 ? -5.959 49.261 12.737 1.00 63.44 161 LEU A C 1
ATOM 1207 O O . LEU A 1 161 ? -4.820 49.619 13.014 1.00 69.00 161 LEU A O 1
ATOM 1212 N N . SER A 1 162 ? -6.234 48.348 11.812 1.00 73.47 162 SER A N 1
ATOM 1213 C CA . SER A 1 162 ? -5.212 47.582 11.107 1.00 76.43 162 SER A CA 1
ATOM 1214 C C . SER A 1 162 ? -5.849 47.033 9.839 1.00 77.00 162 SER A C 1
ATOM 1215 O O . SER A 1 162 ? -7.070 46.909 9.774 1.00 74.02 162 SER A O 1
ATOM 1218 N N . ASP A 1 163 ? -5.023 46.701 8.851 1.00 83.67 163 ASP A N 1
ATOM 1219 C CA . ASP A 1 163 ? -5.471 46.091 7.592 1.00 88.41 163 ASP A CA 1
ATOM 1220 C C . ASP A 1 163 ? -5.586 44.558 7.625 1.00 86.23 163 ASP A C 1
ATOM 1221 O O . ASP A 1 163 ? -5.941 43.965 6.605 1.00 88.49 163 ASP A O 1
ATOM 1226 N N . LYS A 1 164 ? -5.283 43.920 8.758 1.00 79.45 164 LYS A N 1
ATOM 1227 C CA . LYS A 1 164 ? -5.275 42.450 8.868 1.00 77.19 164 LYS A CA 1
ATOM 1228 C C . LYS A 1 164 ? -6.397 41.910 9.765 1.00 75.66 164 LYS A C 1
ATOM 1229 O O . LYS A 1 164 ? -6.529 42.365 10.901 1.00 70.28 164 LYS A O 1
ATOM 1232 N N . PRO A 1 165 ? -7.192 40.928 9.283 1.00 75.23 165 PRO A N 1
ATOM 1233 C CA . PRO A 1 165 ? -8.219 40.389 10.180 1.00 70.33 165 PRO A CA 1
ATOM 1234 C C . PRO A 1 165 ? -7.623 39.609 11.336 1.00 70.60 165 PRO A C 1
ATOM 1235 O O . PRO A 1 165 ? -6.425 39.321 11.341 1.00 76.10 165 PRO A O 1
ATOM 1239 N N . MET A 1 166 ? -8.475 39.288 12.302 1.00 66.07 166 MET A N 1
ATOM 1240 C CA . MET A 1 166 ? -8.074 38.582 13.509 1.00 62.60 166 MET A CA 1
ATOM 1241 C C . MET A 1 166 ? -8.748 37.225 13.541 1.00 64.13 166 MET A C 1
ATOM 1242 O O . MET A 1 166 ? -9.966 37.114 13.368 1.00 66.11 166 MET A O 1
ATOM 1247 N N . LEU A 1 167 ? -7.947 36.194 13.772 1.00 66.77 167 LEU A N 1
ATOM 1248 C CA . LEU A 1 167 ? -8.463 34.834 13.787 1.00 70.58 167 LEU A CA 1
ATOM 1249 C C . LEU A 1 167 ? -9.079 34.583 15.142 1.00 65.86 167 LEU A C 1
ATOM 1250 O O . LEU A 1 167 ? -8.874 35.359 16.076 1.00 65.76 167 LEU A O 1
ATOM 1255 N N . SER A 1 168 ? -9.835 33.497 15.223 1.00 57.22 168 SER A N 1
ATOM 1256 C CA . SER A 1 168 ? -10.353 32.996 16.486 1.00 61.89 168 SER A CA 1
ATOM 1257 C C . SER A 1 168 ? -9.328 33.079 17.618 1.00 62.07 168 SER A C 1
ATOM 1258 O O . SER A 1 168 ? -9.594 33.643 18.670 1.00 62.56 168 SER A O 1
ATOM 1261 N N . THR A 1 169 ? -8.143 32.538 17.373 1.00 64.31 169 THR A N 1
ATOM 1262 C CA . THR A 1 169 ? -7.086 32.466 18.380 1.00 60.99 169 THR A CA 1
ATOM 1263 C C . THR A 1 169 ? -6.647 33.839 18.884 1.00 59.00 169 THR A C 1
ATOM 1264 O O . THR A 1 169 ? -6.373 33.998 20.072 1.00 54.23 169 THR A O 1
ATOM 1268 N N . ASP A 1 170 ? -6.580 34.812 17.976 1.00 57.63 170 ASP A N 1
ATOM 1269 C CA . ASP A 1 170 ? -6.237 36.201 18.306 1.00 58.19 170 ASP A CA 1
ATOM 1270 C C . ASP A 1 170 ? -7.261 36.842 19.253 1.00 54.71 170 ASP A C 1
ATOM 1271 O O . ASP A 1 170 ? -6.903 37.549 20.212 1.00 52.16 170 ASP A O 1
ATOM 1276 N N . VAL A 1 171 ? -8.536 36.575 18.989 1.00 45.93 171 VAL A N 1
ATOM 1277 C CA . VAL A 1 171 ? -9.598 37.133 19.813 1.00 47.20 171 VAL A CA 1
ATOM 1278 C C . VAL A 1 171 ? -9.558 36.519 21.215 1.00 50.01 171 VAL A C 1
ATOM 1279 O O . VAL A 1 171 ? -9.643 37.236 22.215 1.00 46.78 171 VAL A O 1
ATOM 1283 N N . ARG A 1 172 ? -9.381 35.201 21.269 1.00 48.75 172 ARG A N 1
ATOM 1284 C CA . ARG A 1 172 ? -9.307 34.460 22.535 1.00 52.07 172 ARG A CA 1
ATOM 1285 C C . ARG A 1 172 ? -8.096 34.821 23.391 1.00 50.69 172 ARG A C 1
ATOM 1286 O O . ARG A 1 172 ? -8.215 34.861 24.611 1.00 51.75 172 ARG A O 1
ATOM 1294 N N . MET A 1 173 ? -6.954 35.077 22.752 1.00 47.07 173 MET A N 1
ATOM 1295 C CA . MET A 1 173 ? -5.779 35.628 23.416 1.00 48.42 173 MET A CA 1
ATOM 1296 C C . MET A 1 173 ? -6.110 36.954 24.125 1.00 50.09 173 MET A C 1
ATOM 1297 O O . MET A 1 173 ? -5.726 37.158 25.276 1.00 44.18 173 MET A O 1
ATOM 1300 N N . ILE A 1 174 ? -6.823 37.852 23.453 1.00 48.24 174 ILE A N 1
ATOM 1301 C CA . ILE A 1 174 ? -7.241 39.087 24.094 1.00 49.26 174 ILE A CA 1
ATOM 1302 C C . ILE A 1 174 ? -8.209 38.788 25.236 1.00 49.95 174 ILE A C 1
ATOM 1303 O O . ILE A 1 174 ? -8.078 39.363 26.324 1.00 50.74 174 ILE A O 1
ATOM 1308 N N . ALA A 1 175 ? -9.144 37.867 25.024 1.00 47.01 175 ALA A N 1
ATOM 1309 C CA . ALA A 1 175 ? -10.047 37.486 26.117 1.00 44.98 175 ALA A CA 1
ATOM 1310 C C . ALA A 1 175 ? -9.262 36.990 27.318 1.00 46.00 175 ALA A C 1
ATOM 1311 O O . ALA A 1 175 ? -9.543 37.371 28.455 1.00 48.32 175 ALA A O 1
ATOM 1313 N N . ASN A 1 176 ? -8.262 36.160 27.050 1.00 46.40 176 ASN A N 1
ATOM 1314 C CA . ASN A 1 176 ? -7.472 35.542 28.110 1.00 44.57 176 ASN A CA 1
ATOM 1315 C C . ASN A 1 176 ? -6.735 36.601 28.936 1.00 43.42 176 ASN A C 1
ATOM 1316 O O . ASN A 1 176 ? -6.743 36.542 30.165 1.00 40.42 176 ASN A O 1
ATOM 1321 N N . GLU A 1 177 ? -6.114 37.558 28.250 1.00 45.92 177 GLU A N 1
ATOM 1322 C CA . GLU A 1 177 ? -5.390 38.665 28.881 1.00 47.71 177 GLU A CA 1
ATOM 1323 C C . GLU A 1 177 ? -6.291 39.427 29.846 1.00 46.62 177 GLU A C 1
ATOM 1324 O O . GLU A 1 177 ? -5.874 39.790 30.942 1.00 43.13 177 GLU A O 1
ATOM 1330 N N . ILE A 1 178 ? -7.521 39.683 29.408 1.00 43.98 178 ILE A N 1
ATOM 1331 C CA . ILE A 1 178 ? -8.474 40.469 30.171 1.00 40.93 178 ILE A CA 1
ATOM 1332 C C . ILE A 1 178 ? -8.894 39.744 31.442 1.00 43.12 178 ILE A C 1
ATOM 1333 O O . ILE A 1 178 ? -8.886 40.317 32.534 1.00 46.27 178 ILE A O 1
ATOM 1338 N N . ILE A 1 179 ? -9.244 38.477 31.281 1.00 41.33 179 ILE A N 1
ATOM 1339 C CA . ILE A 1 179 ? -9.648 37.645 32.392 1.00 44.35 179 ILE A CA 1
ATOM 1340 C C . ILE A 1 179 ? -8.505 37.579 33.386 1.00 45.96 179 ILE A C 1
ATOM 1341 O O . ILE A 1 179 ? -8.690 37.843 34.575 1.00 48.52 179 ILE A O 1
ATOM 1346 N N . ASN A 1 180 ? -7.327 37.230 32.879 1.00 46.13 180 ASN A N 1
ATOM 1347 C CA . ASN A 1 180 ? -6.103 37.205 33.669 1.00 45.77 180 ASN A CA 1
ATOM 1348 C C . ASN A 1 180 ? -5.887 38.513 34.446 1.00 49.03 180 ASN A C 1
ATOM 1349 O O . ASN A 1 180 ? -5.571 38.484 35.644 1.00 48.82 180 ASN A O 1
ATOM 1354 N N . ALA A 1 181 ? -6.113 39.645 33.777 1.00 43.41 181 ALA A N 1
ATOM 1355 C CA . ALA A 1 181 ? -5.941 40.963 34.372 1.00 40.64 181 ALA A CA 1
ATOM 1356 C C . ALA A 1 181 ? -6.943 41.325 35.462 1.00 42.37 181 ALA A C 1
ATOM 1357 O O . ALA A 1 181 ? -6.656 42.201 36.281 1.00 40.72 181 ALA A O 1
ATOM 1359 N N . VAL A 1 182 ? -8.131 40.724 35.432 1.00 42.48 182 VAL A N 1
ATOM 1360 C CA . VAL A 1 182 ? -9.131 40.947 36.473 1.00 46.96 182 VAL A CA 1
ATOM 1361 C C . VAL A 1 182 ? -8.516 40.817 37.876 1.00 49.03 182 VAL A C 1
ATOM 1362 O O . VAL A 1 182 ? -8.875 41.541 38.789 1.00 54.53 182 VAL A O 1
ATOM 1366 N N . ARG A 1 183 ? -7.560 39.917 38.044 1.00 51.64 183 ARG A N 1
ATOM 1367 C CA . ARG A 1 183 ? -6.961 39.698 39.355 1.00 50.51 183 ARG A CA 1
ATOM 1368 C C . ARG A 1 183 ? -6.070 40.825 39.857 1.00 51.82 183 ARG A C 1
ATOM 1369 O O . ARG A 1 183 ? -5.879 40.930 41.061 1.00 49.69 183 ARG A O 1
ATOM 1377 N N . LEU A 1 184 ? -5.565 41.699 38.987 1.00 54.47 184 LEU A N 1
ATOM 1378 C CA . LEU A 1 184 ? -4.661 42.753 39.455 1.00 59.23 184 LEU A CA 1
ATOM 1379 C C . LEU A 1 184 ? -5.096 44.213 39.326 1.00 55.96 184 LEU A C 1
ATOM 1380 O O . LEU A 1 184 ? -4.560 45.064 40.025 1.00 58.08 184 LEU A O 1
ATOM 1385 N N . ILE A 1 185 ? -6.042 44.523 38.452 1.00 56.54 185 ILE A N 1
ATOM 1386 C CA . ILE A 1 185 ? -6.506 45.905 38.312 1.00 53.56 185 ILE A CA 1
ATOM 1387 C C . ILE A 1 185 ? -7.593 46.122 39.358 1.00 51.25 185 ILE A C 1
ATOM 1388 O O . ILE A 1 185 ? -8.568 45.383 39.372 1.00 45.76 185 ILE A O 1
ATOM 1393 N N . LYS A 1 186 ? -7.427 47.130 40.217 1.00 54.96 186 LYS A N 1
ATOM 1394 C CA . LYS A 1 186 ? -8.459 47.543 41.174 1.00 55.44 186 LYS A CA 1
ATOM 1395 C C . LYS A 1 186 ? -9.849 47.589 40.555 1.00 49.79 186 LYS A C 1
ATOM 1396 O O . LYS A 1 186 ? -10.004 47.941 39.390 1.00 50.16 186 LYS A O 1
ATOM 1402 N N . GLY A 1 187 ? -10.852 47.258 41.356 1.00 45.28 187 GLY A N 1
ATOM 1403 C CA . GLY A 1 187 ? -12.249 47.446 40.987 1.00 48.57 187 GLY A CA 1
ATOM 1404 C C . GLY A 1 187 ? -12.786 46.487 39.943 1.00 49.05 187 GLY A C 1
ATOM 1405 O O . GLY A 1 187 ? -13.900 46.670 39.461 1.00 56.23 187 GLY A O 1
ATOM 1406 N N . SER A 1 188 ? -12.023 45.453 39.598 1.00 53.41 188 SER A N 1
ATOM 1407 C CA . SER A 1 188 ? -12.407 44.561 38.497 1.00 49.67 188 SER A CA 1
ATOM 1408 C C . SER A 1 188 ? -13.196 43.387 39.039 1.00 47.65 188 SER A C 1
ATOM 1409 O O . SER A 1 188 ? -13.001 42.977 40.174 1.00 52.44 188 SER A O 1
ATOM 1412 N N . PHE A 1 189 ? -14.106 42.860 38.236 1.00 51.45 189 PHE A N 1
ATOM 1413 C CA . PHE A 1 189 ? -14.830 41.653 38.609 1.00 50.94 189 PHE A CA 1
ATOM 1414 C C . PHE A 1 189 ? -15.544 41.045 37.408 1.00 51.54 189 PHE A C 1
ATOM 1415 O O . PHE A 1 189 ? -15.858 41.735 36.431 1.00 47.47 189 PHE A O 1
ATOM 1423 N N . VAL A 1 190 ? -15.781 39.741 37.507 1.00 53.04 190 VAL A N 1
ATOM 1424 C CA . VAL A 1 190 ? -16.572 39.014 36.536 1.00 61.38 190 VAL A CA 1
ATOM 1425 C C . VAL A 1 190 ? -18.023 39.246 36.930 1.00 69.18 190 VAL A C 1
ATOM 1426 O O . VAL A 1 190 ? -18.424 38.829 38.014 1.00 68.67 190 VAL A O 1
ATOM 1430 N N . GLU A 1 191 ? -18.789 39.909 36.062 1.00 78.01 191 GLU A N 1
ATOM 1431 C CA . GLU A 1 191 ? -20.163 40.314 36.383 1.00 89.78 191 GLU A CA 1
ATOM 1432 C C . GLU A 1 191 ? -21.102 39.113 36.446 1.00 93.38 191 GLU A C 1
ATOM 1433 O O . GLU A 1 191 ? -21.646 38.774 37.500 1.00 97.42 191 GLU A O 1
ATOM 1439 N N . ILE A 1 192 ? -21.250 38.465 35.300 1.00 87.80 192 ILE A N 1
ATOM 1440 C CA . ILE A 1 192 ? -22.292 37.472 35.070 1.00 86.48 192 ILE A CA 1
ATOM 1441 C C . ILE A 1 192 ? -21.811 36.658 33.877 1.00 79.26 192 ILE A C 1
ATOM 1442 O O . ILE A 1 192 ? -21.423 37.258 32.855 1.00 67.25 192 ILE A O 1
ATOM 1447 N N . GLU A 1 193 ? -21.803 35.327 34.014 1.00 65.52 193 GLU A N 1
ATOM 1448 C CA . GLU A 1 193 ? -21.543 34.456 32.855 1.00 69.21 193 GLU A CA 1
ATOM 1449 C C . GLU A 1 193 ? -22.793 33.726 32.377 1.00 68.38 193 GLU A C 1
ATOM 1450 O O . GLU A 1 193 ? -23.373 32.936 33.117 1.00 72.10 193 GLU A O 1
ATOM 1456 N N . ARG A 1 194 ? -23.187 33.987 31.134 1.00 69.70 194 ARG A N 1
ATOM 1457 C CA . ARG A 1 194 ? -24.254 33.236 30.469 1.00 68.53 194 ARG A CA 1
ATOM 1458 C C . ARG A 1 194 ? -23.675 32.495 29.275 1.00 64.72 194 ARG A C 1
ATOM 1459 O O . ARG A 1 194 ? -22.541 32.752 28.848 1.00 60.27 194 ARG A O 1
ATOM 1467 N N . ARG A 1 195 ? -24.476 31.572 28.749 1.00 65.48 195 ARG A N 1
ATOM 1468 C CA . ARG A 1 195 ? -24.151 30.824 27.532 1.00 63.53 195 ARG A CA 1
ATOM 1469 C C . ARG A 1 195 ? -23.841 31.814 26.409 1.00 61.88 195 ARG A C 1
ATOM 1470 O O . ARG A 1 195 ? -24.670 32.650 26.072 1.00 62.52 195 ARG A O 1
ATOM 1473 N N . GLY A 1 196 ? -22.625 31.746 25.879 1.00 56.08 196 GLY A N 1
ATOM 1474 C CA . GLY A 1 196 ? -22.170 32.640 24.818 1.00 55.26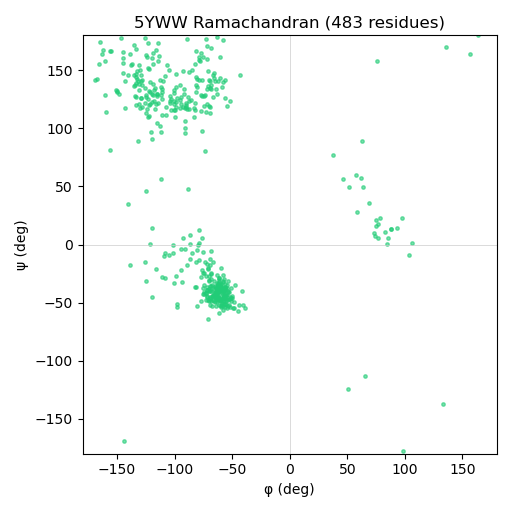 196 GLY A CA 1
ATOM 1475 C C . GLY A 1 196 ? -21.840 34.094 25.144 1.00 52.66 196 GLY A C 1
ATOM 1476 O O . GLY A 1 196 ? -21.584 34.876 24.222 1.00 48.74 196 GLY A O 1
ATOM 1477 N N . SER A 1 197 ? -21.831 34.465 26.427 1.00 51.97 197 SER A N 1
ATOM 1478 C CA . SER A 1 197 ? -21.488 35.834 26.837 1.00 52.30 197 SER A CA 1
ATOM 1479 C C . SER A 1 197 ? -20.830 35.944 28.228 1.00 53.14 197 SER A C 1
ATOM 1480 O O . SER A 1 197 ? -21.317 35.376 29.214 1.00 48.84 197 SER A O 1
ATOM 1483 N N . LEU A 1 198 ? -19.722 36.688 28.276 1.00 49.18 198 LEU A N 1
ATOM 1484 C CA . LEU A 1 198 ? -19.006 36.971 29.507 1.00 48.09 198 LEU A CA 1
ATOM 1485 C C . LEU A 1 198 ? -18.765 38.464 29.658 1.00 46.81 198 LEU A C 1
ATOM 1486 O O . LEU A 1 198 ? -18.066 39.069 28.844 1.00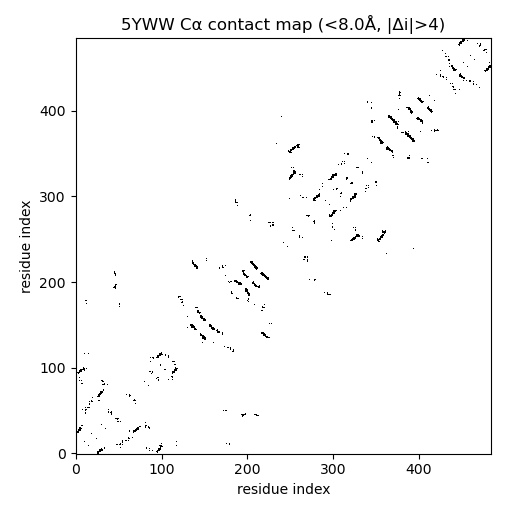 45.84 198 LEU A O 1
ATOM 1491 N N . SER A 1 199 ? -19.315 39.041 30.722 1.00 45.18 199 SER A N 1
ATOM 1492 C CA . SER A 1 199 ? -19.263 40.489 30.936 1.00 46.88 199 SER A CA 1
ATOM 1493 C C . SER A 1 199 ? -18.350 40.764 32.116 1.00 47.15 199 SER A C 1
ATOM 1494 O O . SER A 1 199 ? -18.517 40.182 33.196 1.00 45.16 199 SER A O 1
ATOM 1496 N N . ILE A 1 200 ? -17.346 41.606 31.878 1.00 45.50 200 ILE A N 1
ATOM 1497 C CA . ILE A 1 200 ? -16.315 41.902 32.865 1.00 44.15 200 ILE A CA 1
ATOM 1498 C C . ILE A 1 200 ? -16.185 43.411 33.000 1.00 45.09 200 ILE A C 1
ATOM 1499 O O . ILE A 1 200 ? -16.271 44.139 32.009 1.00 39.08 200 ILE A O 1
ATOM 1504 N N . GLN A 1 201 ? -15.993 43.854 34.240 1.00 43.92 201 GLN A N 1
ATOM 1505 C CA . GLN A 1 201 ? -15.505 45.191 34.548 1.00 46.74 201 GLN A CA 1
ATOM 1506 C C . GLN A 1 201 ? -14.025 45.029 34.846 1.00 44.56 201 GLN A C 1
ATOM 1507 O O . GLN A 1 201 ? -13.646 44.319 35.774 1.00 43.01 201 GLN A O 1
ATOM 1513 N N . LEU A 1 202 ? -13.199 45.638 34.008 1.00 45.75 202 LEU A N 1
ATOM 1514 C CA . LEU A 1 202 ? -11.750 45.626 34.150 1.00 45.22 202 LEU A CA 1
ATOM 1515 C C . LEU A 1 202 ? -11.343 47.077 34.400 1.00 43.84 202 LEU A C 1
ATOM 1516 O O . LEU A 1 202 ? -11.362 47.911 33.490 1.00 40.75 202 LEU A O 1
ATOM 1521 N N . GLY A 1 203 ? -11.017 47.384 35.652 1.00 45.63 203 GLY A N 1
ATOM 1522 C CA . GLY A 1 203 ? -10.846 48.779 36.082 1.00 42.65 203 GLY A CA 1
ATOM 1523 C C . GLY A 1 203 ? -12.055 49.600 35.655 1.00 40.57 203 GLY A C 1
ATOM 1524 O O . GLY A 1 203 ? -13.200 49.214 35.925 1.00 36.68 203 GLY A O 1
ATOM 1525 N N . ASN A 1 204 ? -11.821 50.679 34.912 1.00 40.35 204 ASN A N 1
ATOM 1526 C CA . ASN A 1 204 ? -12.930 51.502 34.441 1.00 40.17 204 ASN A CA 1
ATOM 1527 C C . ASN A 1 204 ? -13.628 50.970 33.192 1.00 43.62 204 ASN A C 1
ATOM 1528 O O . ASN A 1 204 ? -14.772 51.364 32.905 1.00 45.37 204 ASN A O 1
ATOM 1533 N N . TYR A 1 205 ? -12.996 50.025 32.495 1.00 46.56 205 TYR A N 1
ATOM 1534 C CA . TYR A 1 205 ? -13.578 49.475 31.259 1.00 46.51 205 TYR A CA 1
ATOM 1535 C C . TYR A 1 205 ? -14.722 48.494 31.483 1.00 47.39 205 TYR A C 1
ATOM 1536 O O . TYR A 1 205 ? -14.680 47.660 32.389 1.00 50.05 205 TYR A O 1
ATOM 1545 N N . ALA A 1 206 ? -15.728 48.582 30.621 1.00 43.17 206 ALA A N 1
ATOM 1546 C CA . ALA A 1 206 ? -16.743 47.552 30.518 1.00 42.38 206 ALA A CA 1
ATOM 1547 C C . ALA A 1 206 ? -16.391 46.645 29.339 1.00 42.91 206 ALA A C 1
ATOM 1548 O O . ALA A 1 206 ? -16.350 47.086 28.183 1.00 42.54 206 ALA A O 1
ATOM 1550 N N . VAL A 1 207 ? -16.168 45.372 29.648 1.00 42.17 207 VAL A N 1
ATOM 1551 C CA . VAL A 1 207 ? -15.812 44.365 28.663 1.00 43.46 207 VAL A CA 1
ATOM 1552 C C . VAL A 1 207 ? -16.936 43.357 28.473 1.00 42.03 207 VAL A C 1
ATOM 1553 O O . VAL A 1 207 ? -17.468 42.844 29.435 1.00 46.73 207 VAL A O 1
ATOM 1557 N N . VAL A 1 208 ? -17.257 43.058 27.221 1.00 42.45 208 VAL A N 1
ATOM 1558 C CA . VAL A 1 208 ? -18.241 42.043 26.884 1.00 43.32 208 VAL A CA 1
ATOM 1559 C C . VAL A 1 208 ? -17.609 41.139 25.831 1.00 45.02 208 VAL A C 1
ATOM 1560 O O . VAL A 1 208 ? -17.192 41.610 24.758 1.00 45.32 208 VAL A O 1
ATOM 1564 N N . ILE A 1 209 ? -17.526 39.853 26.166 1.00 42.24 209 ILE A N 1
ATOM 1565 C CA . ILE A 1 209 ? -16.900 38.846 25.317 1.00 44.98 209 ILE A CA 1
ATOM 1566 C C . ILE A 1 209 ? -17.995 37.880 24.940 1.00 46.69 209 ILE A C 1
ATOM 1567 O O . ILE A 1 209 ? -18.590 37.282 25.843 1.00 45.78 209 ILE A O 1
ATOM 1572 N N . THR A 1 210 ? -18.247 37.736 23.634 1.00 46.37 210 THR A N 1
ATOM 1573 C CA . THR A 1 210 ? -19.243 36.776 23.140 1.00 49.86 210 THR A CA 1
ATOM 1574 C C . THR A 1 210 ? -18.633 35.714 22.233 1.00 48.76 210 THR A C 1
ATOM 1575 O O . THR A 1 210 ? -17.514 35.858 21.727 1.00 55.77 210 THR A O 1
ATOM 1579 N N . ARG A 1 211 ? -19.413 34.661 22.027 1.00 50.15 211 ARG A N 1
ATOM 1580 C CA . ARG A 1 211 ? -19.016 33.509 21.224 1.00 52.56 211 ARG A CA 1
ATOM 1581 C C . ARG A 1 211 ? -20.264 32.692 20.827 1.00 53.11 211 ARG A C 1
ATOM 1582 O O . ARG A 1 211 ? -21.322 32.901 21.426 1.00 47.92 211 ARG A O 1
ATOM 1590 N N . PRO A 1 212 ? -20.144 31.740 19.870 1.00 57.16 212 PRO A N 1
ATOM 1591 C CA . PRO A 1 212 ? -21.251 30.812 19.599 1.00 60.46 212 PRO A CA 1
ATOM 1592 C C . PRO A 1 212 ? -21.669 30.057 20.860 1.00 64.74 212 PRO A C 1
ATOM 1593 O O . PRO A 1 212 ? -20.792 29.700 21.643 1.00 72.81 212 PRO A O 1
ATOM 1597 N N . PRO A 1 213 ? -22.959 29.810 21.087 1.00 71.60 213 PRO A N 1
ATOM 1598 C CA . PRO A 1 213 ? -24.063 30.041 20.149 1.00 74.68 213 PRO A CA 1
ATOM 1599 C C . PRO A 1 213 ? -24.601 31.476 19.987 1.00 70.03 213 PRO A C 1
ATOM 1600 O O . PRO A 1 213 ? -25.355 31.727 19.053 1.00 68.13 213 PRO A O 1
ATOM 1604 N N . LEU A 1 214 ? -24.237 32.394 20.875 1.00 69.15 214 LEU A N 1
ATOM 1605 C CA . LEU A 1 214 ? -24.868 33.713 20.920 1.00 71.09 214 LEU A CA 1
ATOM 1606 C C . LEU A 1 214 ? -24.510 34.613 19.747 1.00 66.18 214 LEU A C 1
ATOM 1607 O O . LEU A 1 214 ? -25.388 35.249 19.175 1.00 67.85 214 LEU A O 1
ATOM 1612 N N . SER A 1 215 ? -23.220 34.692 19.442 1.00 63.94 215 SER A N 1
ATOM 1613 C CA . SER A 1 215 ? -22.701 35.426 18.285 1.00 60.84 215 SER A CA 1
ATOM 1614 C C . SER A 1 215 ? -22.101 34.420 17.303 1.00 63.33 215 SER A C 1
ATOM 1615 O O . SER A 1 215 ? -21.828 33.279 17.679 1.00 58.86 215 SER A O 1
ATOM 1618 N N . ASP A 1 216 ? -21.916 34.832 16.049 1.00 61.53 216 ASP A N 1
ATOM 1619 C CA . ASP A 1 216 ? -21.454 33.908 15.008 1.00 64.69 216 ASP A CA 1
ATOM 1620 C C . ASP A 1 216 ? -20.003 33.468 15.172 1.00 64.24 216 ASP A C 1
ATOM 1621 O O . ASP A 1 216 ? -19.617 32.378 14.750 1.00 64.93 216 ASP A O 1
ATOM 1626 N N . GLY A 1 217 ? -19.210 34.319 15.807 1.00 61.90 217 GLY A N 1
ATOM 1627 C CA . GLY A 1 217 ? -17.810 34.041 16.056 1.00 57.14 217 GLY A CA 1
ATOM 1628 C C . GLY A 1 217 ? -17.439 34.612 17.401 1.00 56.61 217 GLY A C 1
ATOM 1629 O O . GLY A 1 217 ? -18.308 35.019 18.175 1.00 62.22 217 GLY A O 1
ATOM 1630 N N . TRP A 1 218 ? -16.137 34.640 17.662 1.00 53.57 218 TRP A N 1
ATOM 1631 C CA . TRP A 1 218 ? -15.608 35.232 18.879 1.00 53.37 218 TRP A CA 1
ATOM 1632 C C . TRP A 1 218 ? -15.644 36.753 18.761 1.00 53.49 218 TRP A C 1
ATOM 1633 O O . TRP A 1 218 ? -15.159 37.317 17.781 1.00 51.12 218 TRP A O 1
ATOM 1644 N N . GLU A 1 219 ? -16.230 37.410 19.757 1.00 54.00 219 GLU A N 1
ATOM 1645 C CA . GLU A 1 219 ? -16.310 38.875 19.754 1.00 57.14 219 GLU A CA 1
ATOM 1646 C C . GLU A 1 219 ? -15.928 39.493 21.096 1.00 53.60 219 GLU A C 1
ATOM 1647 O O . GLU A 1 219 ? -16.214 38.923 22.157 1.00 47.41 219 GLU A O 1
ATOM 1653 N N . ILE A 1 220 ? -15.272 40.651 21.028 1.00 47.57 220 ILE A N 1
ATOM 1654 C CA . ILE A 1 220 ? -14.976 41.430 22.212 1.00 47.94 220 ILE A CA 1
ATOM 1655 C C . ILE A 1 220 ? -15.288 42.897 22.001 1.00 47.50 220 ILE A C 1
ATOM 1656 O O . ILE A 1 220 ? -14.785 43.520 21.074 1.00 48.89 220 ILE A O 1
ATOM 1661 N N . THR A 1 221 ? -16.073 43.445 22.922 1.00 49.42 221 THR A N 1
ATOM 1662 C CA . THR A 1 221 ? -16.292 44.885 23.020 1.00 49.34 221 THR A CA 1
ATOM 1663 C C . THR A 1 221 ? -15.743 45.447 24.330 1.00 45.23 221 THR A C 1
ATOM 1664 O O . THR A 1 221 ? -16.046 44.934 25.401 1.00 47.12 221 THR A O 1
ATOM 1668 N N . ILE A 1 222 ? -14.957 46.513 24.229 1.00 45.28 222 ILE A N 1
ATOM 1669 C CA . ILE A 1 222 ? -14.355 47.178 25.389 1.00 45.39 222 ILE A CA 1
ATOM 1670 C C . ILE A 1 222 ? -14.742 48.650 25.337 1.00 46.03 222 ILE A C 1
ATOM 1671 O O . ILE A 1 222 ? -14.331 49.363 24.440 1.00 43.21 222 ILE A O 1
ATOM 1676 N N . THR A 1 223 ? -15.548 49.101 26.291 1.00 54.61 223 THR A N 1
ATOM 1677 C CA . THR A 1 223 ? -16.030 50.487 26.304 1.00 55.42 223 THR A CA 1
ATOM 1678 C C . THR A 1 223 ? -15.517 51.275 27.508 1.00 53.79 223 THR A C 1
ATOM 1679 O O . THR A 1 223 ? -15.658 50.837 28.640 1.00 54.92 223 THR A O 1
ATOM 1683 N N . ARG A 1 224 ? -14.932 52.441 27.256 1.00 56.04 224 ARG A N 1
ATOM 1684 C CA . ARG A 1 224 ? -14.505 53.329 28.332 1.00 56.04 224 ARG A CA 1
ATOM 1685 C C . ARG A 1 224 ? -15.715 54.134 28.804 1.00 55.32 224 ARG A C 1
ATOM 1686 O O . ARG A 1 224 ? -16.673 54.297 28.055 1.00 48.59 224 ARG A O 1
ATOM 1694 N N . PRO A 1 225 ? -15.701 54.619 30.055 1.00 56.92 225 PRO A N 1
ATOM 1695 C CA . PRO A 1 225 ? -16.825 55.470 30.450 1.00 56.17 225 PRO A CA 1
ATOM 1696 C C . PRO A 1 225 ? -16.831 56.824 29.734 1.00 47.99 225 PRO A C 1
ATOM 1697 O O . PRO A 1 225 ? -15.800 57.449 29.575 1.00 49.32 225 PRO A O 1
ATOM 1701 N N . VAL A 1 226 ? -18.000 57.215 29.252 1.00 43.85 226 VAL A N 1
ATOM 1702 C CA . VAL A 1 226 ? -18.194 58.444 28.507 1.00 47.01 226 VAL A CA 1
ATOM 1703 C C . VAL A 1 226 ? -19.343 59.207 29.155 1.00 46.41 226 VAL A C 1
ATOM 1704 O O . VAL A 1 226 ? -20.339 58.597 29.536 1.00 46.28 226 VAL A O 1
ATOM 1708 N N . VAL A 1 227 ? -19.194 60.521 29.303 1.00 40.63 227 VAL A N 1
ATOM 1709 C CA . VAL A 1 227 ? -20.295 61.346 29.813 1.00 42.50 227 VAL A CA 1
ATOM 1710 C C . VAL A 1 227 ? -20.626 62.431 28.807 1.00 42.28 227 VAL A C 1
ATOM 1711 O O . VAL A 1 227 ? -19.755 62.887 28.090 1.00 42.54 227 VAL A O 1
ATOM 1715 N N . ARG A 1 228 ? -21.878 62.855 28.784 1.00 44.35 228 ARG A N 1
ATOM 1716 C CA . ARG A 1 228 ? -22.312 63.925 27.895 1.00 46.30 228 ARG A CA 1
ATOM 1717 C C . ARG A 1 228 ? -21.996 65.288 28.478 1.00 50.22 228 ARG A C 1
ATOM 1718 O O . ARG A 1 228 ? -21.658 66.209 27.742 1.00 48.04 228 ARG A O 1
ATOM 1726 N N . LYS A 1 229 ? -22.114 65.414 29.797 1.00 52.34 229 LYS A N 1
ATOM 1727 C CA . LYS A 1 229 ? -21.720 66.637 30.497 1.00 47.28 229 LYS A CA 1
ATOM 1728 C C . LYS A 1 229 ? -20.476 66.389 31.365 1.00 42.22 229 LYS A C 1
ATOM 1729 O O . LYS A 1 229 ? -20.551 65.646 32.341 1.00 40.05 229 LYS A O 1
ATOM 1735 N N . ARG A 1 230 ? -19.348 66.990 30.987 1.00 39.06 230 ARG A N 1
ATOM 1736 C CA . ARG A 1 230 ? -18.079 66.890 31.719 1.00 43.27 230 ARG A CA 1
ATOM 1737 C C . ARG A 1 230 ? -18.042 67.808 32.955 1.00 42.88 230 ARG A C 1
ATOM 1738 O O . ARG A 1 230 ? -18.780 68.783 33.037 1.00 40.63 230 ARG A O 1
ATOM 1746 N N . LEU A 1 231 ? -17.135 67.541 33.886 1.00 39.17 231 LEU A N 1
ATOM 1747 C CA . LEU A 1 231 ? -17.060 68.345 35.099 1.00 41.44 231 LEU A CA 1
ATOM 1748 C C . LEU A 1 231 ? -16.724 69.794 34.786 1.00 43.38 231 LEU A C 1
ATOM 1749 O O . LEU A 1 231 ? -17.187 70.694 35.473 1.00 44.70 231 LEU A O 1
ATOM 1754 N N . GLU A 1 232 ? -15.913 70.004 33.754 1.00 45.54 232 GLU A N 1
ATOM 1755 C CA . GLU A 1 232 ? -15.544 71.355 33.299 1.00 46.78 232 GLU A CA 1
ATOM 1756 C C . GLU A 1 232 ? -16.747 72.187 32.836 1.00 46.27 232 GLU A C 1
ATOM 1757 O O . GLU A 1 232 ? -16.727 73.410 32.929 1.00 46.39 232 GLU A O 1
ATOM 1763 N N . ASP A 1 233 ? -17.786 71.520 32.343 1.00 47.94 233 ASP A N 1
ATOM 1764 C CA . ASP A 1 233 ? -19.025 72.176 31.920 1.00 51.51 233 ASP A CA 1
ATOM 1765 C C . ASP A 1 233 ? -19.868 72.774 33.072 1.00 49.57 233 ASP A C 1
ATOM 1766 O O . ASP A 1 233 ? -20.781 73.540 32.803 1.00 48.22 233 ASP A O 1
ATOM 1771 N N . TYR A 1 234 ? -19.578 72.450 34.333 1.00 45.85 234 TYR A N 1
ATOM 1772 C CA . TYR A 1 234 ? -20.244 73.092 35.484 1.00 43.30 234 TYR A CA 1
ATOM 1773 C C . TYR A 1 234 ? -19.557 74.381 35.920 1.00 44.41 234 TYR A C 1
ATOM 1774 O O . TYR A 1 234 ? -20.089 75.099 36.761 1.00 45.30 234 TYR A O 1
ATOM 1783 N N . ASN A 1 235 ? -18.345 74.619 35.414 1.00 47.73 235 ASN A N 1
ATOM 1784 C CA . ASN A 1 235 ? -17.587 75.851 35.650 1.00 46.22 235 ASN A CA 1
ATOM 1785 C C . ASN A 1 235 ? -17.379 76.056 37.128 1.00 49.00 235 ASN A C 1
ATOM 1786 O O . ASN A 1 235 ? -17.820 77.041 37.705 1.00 53.63 235 ASN A O 1
ATOM 1791 N N . LEU A 1 236 ? -16.722 75.082 37.730 1.00 46.08 236 LEU A N 1
ATOM 1792 C CA . LEU A 1 236 ? -16.482 75.112 39.146 1.00 50.93 236 LEU A CA 1
ATOM 1793 C C . LEU A 1 236 ? -15.282 76.001 39.416 1.00 55.00 236 LEU A C 1
ATOM 1794 O O . LEU A 1 236 ? -14.328 76.031 38.637 1.00 55.55 236 LEU A O 1
ATOM 1799 N N . ASP A 1 237 ? -15.347 76.726 40.528 1.00 57.85 237 ASP A N 1
ATOM 1800 C CA . ASP A 1 237 ? -14.276 77.638 40.900 1.00 58.57 237 ASP A CA 1
ATOM 1801 C C . ASP A 1 237 ? -13.065 76.850 41.355 1.00 58.26 237 ASP A C 1
ATOM 1802 O O . ASP A 1 237 ? -13.182 75.686 41.724 1.00 63.84 237 ASP A O 1
ATOM 1807 N N . GLU A 1 238 ? -11.913 77.509 41.315 1.00 58.08 238 GLU A N 1
ATOM 1808 C CA . GLU A 1 238 ? -10.623 76.892 41.586 1.00 55.56 238 GLU A CA 1
ATOM 1809 C C . GLU A 1 238 ? -10.567 76.266 42.980 1.00 54.50 238 GLU A C 1
ATOM 1810 O O . GLU A 1 238 ? -9.966 75.206 43.146 1.00 59.28 238 GLU A O 1
ATOM 1813 N N . ARG A 1 239 ? -11.197 76.894 43.973 1.00 50.84 239 ARG A N 1
ATOM 1814 C CA . ARG A 1 239 ? -11.138 76.392 45.350 1.00 52.37 239 ARG A CA 1
ATOM 1815 C C . ARG A 1 239 ? -11.749 74.984 45.474 1.00 50.74 239 ARG A C 1
ATOM 1816 O O . ARG A 1 239 ? -11.229 74.122 46.189 1.00 48.65 239 ARG A O 1
ATOM 1824 N N . LEU A 1 240 ? -12.850 74.781 44.754 1.00 43.69 240 LEU A N 1
ATOM 1825 C CA . LEU A 1 240 ? -13.588 73.535 44.742 1.00 45.06 240 LEU A CA 1
ATOM 1826 C C . LEU A 1 240 ? -12.866 72.415 43.973 1.00 41.80 240 LEU A C 1
ATOM 1827 O O . LEU A 1 240 ? -12.743 71.285 44.468 1.00 35.89 240 LEU A O 1
ATOM 1832 N N . ILE A 1 241 ? -12.385 72.732 42.774 1.00 42.22 241 ILE A N 1
ATOM 1833 C CA . ILE A 1 241 ? -11.603 71.784 41.963 1.00 43.28 241 ILE A CA 1
ATOM 1834 C C . ILE A 1 241 ? -10.402 71.280 42.760 1.00 43.44 241 ILE A C 1
ATOM 1835 O O . ILE A 1 241 ? -10.175 70.069 42.872 1.00 46.79 241 ILE A O 1
ATOM 1840 N N . LYS A 1 242 ? -9.640 72.221 43.310 1.00 43.43 242 LYS A N 1
ATOM 1841 C CA . LYS A 1 242 ? -8.506 71.924 44.201 1.00 45.19 242 LYS A CA 1
ATOM 1842 C C . LYS A 1 242 ? -8.922 70.972 45.323 1.00 46.22 242 LYS A C 1
ATOM 1843 O O . LYS A 1 242 ? -8.254 69.956 45.590 1.00 47.20 242 LYS A O 1
ATOM 1846 N N . ARG A 1 243 ? -10.041 71.293 45.969 1.00 45.52 243 ARG A N 1
ATOM 1847 C CA . ARG A 1 243 ? -10.535 70.446 47.053 1.00 43.90 243 ARG A CA 1
ATOM 1848 C C . ARG A 1 243 ? -10.939 69.059 46.563 1.00 41.93 243 ARG A C 1
ATOM 1849 O O . ARG A 1 243 ? -10.640 68.074 47.233 1.00 39.95 243 ARG A O 1
ATOM 1857 N N . LEU A 1 244 ? -11.596 68.987 45.408 1.00 41.68 244 LEU A N 1
ATOM 1858 C CA . LEU A 1 244 ? -11.929 67.689 44.802 1.00 43.27 244 LEU A CA 1
ATOM 1859 C C . LEU A 1 244 ? -10.692 66.881 44.408 1.00 44.60 244 LEU A C 1
ATOM 1860 O O . LEU A 1 244 ? -10.652 65.656 44.580 1.00 48.02 244 LEU A O 1
ATOM 1865 N N . GLU A 1 245 ? -9.664 67.555 43.916 1.00 44.01 245 GLU A N 1
ATOM 1866 C CA . GLU A 1 245 ? -8.437 66.847 43.544 1.00 46.59 245 GLU A CA 1
ATOM 1867 C C . GLU A 1 245 ? -7.572 66.408 44.713 1.00 46.08 245 GLU A C 1
ATOM 1868 O O . GLU A 1 245 ? -6.980 65.334 44.643 1.00 42.89 245 GLU A O 1
ATOM 1874 N N . GLU A 1 246 ? -7.480 67.222 45.762 1.00 50.05 246 GLU A N 1
ATOM 1875 C CA . GLU A 1 246 ? -6.450 67.023 46.801 1.00 53.69 246 GLU A CA 1
ATOM 1876 C C . GLU A 1 246 ? -6.934 66.519 48.172 1.00 56.12 246 GLU A C 1
ATOM 1877 O O . GLU A 1 246 ? -6.166 65.858 48.890 1.00 54.42 246 GLU A O 1
ATOM 1883 N N . ARG A 1 247 ? -8.176 66.843 48.539 1.00 55.22 247 ARG A N 1
ATOM 1884 C CA . ARG A 1 247 ? -8.687 66.628 49.910 1.00 54.20 247 ARG A CA 1
ATOM 1885 C C . ARG A 1 247 ? -9.907 65.699 49.991 1.00 51.93 247 ARG A C 1
ATOM 1886 O O . ARG A 1 247 ? -9.928 64.803 50.832 1.00 54.16 247 ARG A O 1
ATOM 1890 N N . ALA A 1 248 ? -10.888 65.885 49.109 1.00 48.48 248 ALA A N 1
ATOM 1891 C CA . ALA A 1 248 ? -12.181 65.206 49.202 1.00 48.14 248 ALA A CA 1
ATOM 1892 C C . ALA A 1 248 ? -12.168 63.692 48.918 1.00 48.72 248 ALA A C 1
ATOM 1893 O O . ALA A 1 248 ? -11.825 63.249 47.824 1.00 51.70 248 ALA A O 1
ATOM 1895 N N . GLU A 1 249 ? -12.561 62.922 49.924 1.00 49.78 249 GLU A N 1
ATOM 1896 C CA . GLU A 1 249 ? -12.681 61.465 49.854 1.00 54.64 249 GLU A CA 1
ATOM 1897 C C . GLU A 1 249 ? -14.066 60.944 50.235 1.00 47.68 249 GLU A C 1
ATOM 1898 O O . GLU A 1 249 ? -14.496 59.922 49.722 1.00 48.23 249 GLU A O 1
ATOM 1904 N N . GLY A 1 250 ? -14.750 61.635 51.139 1.00 41.01 250 GLY A N 1
ATOM 1905 C CA . GLY A 1 250 ? -16.135 61.324 51.492 1.00 41.20 250 GLY A CA 1
ATOM 1906 C C . GLY A 1 250 ? -17.074 62.420 51.026 1.00 39.27 250 GLY A C 1
ATOM 1907 O O . GLY A 1 250 ? -17.240 63.455 51.691 1.00 38.57 250 GLY A O 1
ATOM 1908 N N . ILE A 1 251 ? -17.687 62.201 49.866 1.00 35.78 251 ILE A N 1
ATOM 1909 C CA . ILE A 1 251 ? -18.437 63.260 49.219 1.00 34.85 251 ILE A CA 1
ATOM 1910 C C . ILE A 1 251 ? -19.919 62.935 49.200 1.00 32.82 251 ILE A C 1
ATOM 1911 O O . ILE A 1 251 ? -20.294 61.788 49.019 1.00 35.55 251 ILE A O 1
ATOM 1916 N N . ILE A 1 252 ? -20.746 63.952 49.405 1.00 34.45 252 ILE A N 1
ATOM 1917 C CA . ILE A 1 252 ? -22.200 63.826 49.240 1.00 32.95 252 ILE A CA 1
ATOM 1918 C C . ILE A 1 252 ? -22.669 64.817 48.190 1.00 33.22 252 ILE A C 1
ATOM 1919 O O . ILE A 1 252 ? -22.343 66.014 48.259 1.00 32.71 252 ILE A O 1
ATOM 1924 N N . ILE A 1 253 ? -23.468 64.310 47.256 1.00 30.60 253 ILE A N 1
ATOM 1925 C CA . ILE A 1 253 ? -24.155 65.137 46.275 1.00 32.46 253 ILE A CA 1
ATOM 1926 C C . ILE A 1 253 ? -25.637 65.255 46.697 1.00 34.14 253 ILE A C 1
ATOM 1927 O O . ILE A 1 253 ? -26.381 64.274 46.757 1.00 34.69 253 ILE A O 1
ATOM 1932 N N . ALA A 1 254 ? -26.036 66.486 47.014 1.00 36.22 254 ALA A N 1
ATOM 1933 C CA . ALA A 1 254 ? -27.350 66.821 47.542 1.00 34.95 254 ALA A CA 1
ATOM 1934 C C . ALA A 1 254 ? -28.055 67.845 46.655 1.00 38.44 254 ALA A C 1
ATOM 1935 O O . ALA A 1 254 ? -27.505 68.333 45.650 1.00 39.60 254 ALA A O 1
ATOM 1937 N N . GLY A 1 255 ? -29.316 68.074 47.013 1.00 37.56 255 GLY A N 1
ATOM 1938 C CA . GLY A 1 255 ? -30.257 68.938 46.301 1.00 35.41 255 GLY A CA 1
ATOM 1939 C C . GLY A 1 255 ? -31.595 68.211 46.222 1.00 34.23 255 GLY A C 1
ATOM 1940 O O . GLY A 1 255 ? -31.673 67.017 46.494 1.00 37.23 255 GLY A O 1
ATOM 1941 N N . ALA A 1 256 ? -32.644 68.900 45.792 1.00 35.21 256 ALA A N 1
ATOM 1942 C CA . ALA A 1 256 ? -33.979 68.296 45.691 1.00 36.13 256 ALA A CA 1
ATOM 1943 C C . ALA A 1 256 ? -34.012 67.308 44.537 1.00 35.02 256 ALA A C 1
ATOM 1944 O O . ALA A 1 256 ? -33.038 67.227 43.784 1.00 33.43 256 ALA A O 1
ATOM 1946 N N . PRO A 1 257 ? -35.098 66.524 44.426 1.00 33.92 257 PRO A N 1
ATOM 1947 C CA . PRO A 1 257 ? -35.198 65.632 43.275 1.00 39.09 257 PRO A CA 1
ATOM 1948 C C . PRO A 1 257 ? -35.353 66.418 41.976 1.00 38.48 257 PRO A C 1
ATOM 1949 O O . PRO A 1 257 ? -35.956 67.479 41.993 1.00 43.42 257 PRO A O 1
ATOM 1953 N N . GLY A 1 258 ? -34.790 65.899 40.887 1.00 39.45 258 GLY A N 1
ATOM 1954 C CA . GLY A 1 258 ? -34.887 66.496 39.562 1.00 37.90 258 GLY A CA 1
ATOM 1955 C C . GLY A 1 258 ? -33.911 67.612 39.232 1.00 40.61 258 GLY A C 1
ATOM 1956 O O . GLY A 1 258 ? -34.069 68.262 38.199 1.00 42.18 258 GLY A O 1
ATOM 1957 N N . MET A 1 259 ? -32.898 67.813 40.080 1.00 42.92 259 MET A N 1
ATOM 1958 C CA . MET A 1 259 ? -31.962 68.943 39.975 1.00 38.60 259 MET A CA 1
ATOM 1959 C C . MET A 1 259 ? -30.664 68.675 39.215 1.00 39.35 259 MET A C 1
ATOM 1960 O O . MET A 1 259 ? -29.870 69.603 39.025 1.00 38.47 259 MET A O 1
ATOM 1965 N N . GLY A 1 260 ? -30.453 67.432 38.791 1.00 35.49 260 GLY A N 1
ATOM 1966 C CA . GLY A 1 260 ? -29.261 67.037 38.032 1.00 37.51 260 GLY A CA 1
ATOM 1967 C C . GLY A 1 260 ? -28.104 66.403 38.798 1.00 36.92 260 GLY A C 1
ATOM 1968 O O . GLY A 1 260 ? -26.966 66.427 38.324 1.00 33.72 260 GLY A O 1
ATOM 1969 N N . LYS A 1 261 ? -28.398 65.822 39.959 1.00 37.35 261 LYS A N 1
ATOM 1970 C CA . LYS A 1 261 ? -27.417 65.204 40.858 1.00 37.39 261 LYS A CA 1
ATOM 1971 C C . LYS A 1 261 ? -26.700 63.996 40.284 1.00 37.64 261 LYS A C 1
ATOM 1972 O O . LYS A 1 261 ? -25.490 63.824 40.481 1.00 38.10 261 LYS A O 1
ATOM 1978 N N . THR A 1 262 ? -27.454 63.133 39.617 1.00 36.68 262 THR A N 1
ATOM 1979 C CA . THR A 1 262 ? -26.864 61.952 38.994 1.00 39.25 262 THR A CA 1
ATOM 1980 C C . THR A 1 262 ? -25.860 62.356 37.909 1.00 38.81 262 THR A C 1
ATOM 1981 O O . THR A 1 262 ? -24.743 61.839 37.838 1.00 37.07 262 THR A O 1
ATOM 1985 N N . THR A 1 263 ? -26.298 63.283 37.064 1.00 39.71 263 THR A N 1
ATOM 1986 C CA . THR A 1 263 ? -25.473 63.848 36.010 1.00 39.21 263 THR A CA 1
ATOM 1987 C C . THR A 1 263 ? -24.199 64.430 36.593 1.00 38.71 263 THR A C 1
ATOM 1988 O O . THR A 1 263 ? -23.104 64.104 36.130 1.00 38.75 263 THR A O 1
ATOM 1992 N N . PHE A 1 264 ? -24.320 65.239 37.643 1.00 38.16 264 PHE A N 1
ATOM 1993 C CA . PHE A 1 264 ? -23.106 65.754 38.299 1.00 35.84 264 PHE A CA 1
ATOM 1994 C C . PHE A 1 264 ? -22.216 64.646 38.877 1.00 34.65 264 PHE A C 1
ATOM 1995 O O . PHE A 1 264 ? -21.001 64.660 38.694 1.00 33.01 264 PHE A O 1
ATOM 2003 N N . ALA A 1 265 ? -22.800 63.681 39.577 1.00 36.47 265 ALA A N 1
ATOM 2004 C CA . ALA A 1 265 ? -22.011 62.585 40.148 1.00 37.45 265 ALA A CA 1
ATOM 2005 C C . ALA A 1 265 ? -21.220 61.830 39.083 1.00 40.26 265 ALA A C 1
ATOM 2006 O O . ALA A 1 265 ? -20.031 61.545 39.267 1.00 41.07 265 ALA A O 1
ATOM 2008 N N . GLN A 1 266 ? -21.888 61.503 37.983 1.00 39.52 266 GLN A N 1
ATOM 2009 C CA . GLN A 1 266 ? -21.223 60.864 36.824 1.00 41.09 266 GLN A CA 1
ATOM 2010 C C . GLN A 1 266 ? -20.088 61.715 36.233 1.00 38.34 266 GLN A C 1
ATOM 2011 O O . GLN A 1 266 ? -19.053 61.182 35.831 1.00 36.47 266 GLN A O 1
ATOM 2017 N N . ALA A 1 267 ? -20.283 63.034 36.199 1.00 35.14 267 ALA A N 1
ATOM 2018 C CA . ALA A 1 267 ? -19.271 63.959 35.712 1.00 33.15 267 ALA A CA 1
ATOM 2019 C C . ALA A 1 267 ? -18.038 64.003 36.614 1.00 36.55 267 ALA A C 1
ATOM 2020 O O . ALA A 1 267 ? -16.891 64.008 36.125 1.00 34.68 267 ALA A O 1
ATOM 2022 N N . LEU A 1 268 ? -18.270 64.037 37.926 1.00 36.96 268 LEU A N 1
ATOM 2023 C CA . LEU A 1 268 ? -17.176 63.950 38.899 1.00 34.85 268 LEU A CA 1
ATOM 2024 C C . LEU A 1 268 ? -16.461 62.607 38.811 1.00 35.59 268 LEU A C 1
ATOM 2025 O O . LEU A 1 268 ? -15.235 62.538 38.905 1.00 38.36 268 LEU A O 1
ATOM 2030 N N . ALA A 1 269 ? -17.218 61.532 38.635 1.00 34.86 269 ALA A N 1
ATOM 2031 C CA . ALA A 1 269 ? -16.619 60.218 38.493 1.00 37.14 269 ALA A CA 1
ATOM 2032 C C . ALA A 1 269 ? -15.653 60.185 37.311 1.00 41.35 269 ALA A C 1
ATOM 2033 O O . ALA A 1 269 ? -14.498 59.788 37.452 1.00 40.95 269 ALA A O 1
ATOM 2035 N N . GLU A 1 270 ? -16.136 60.608 36.149 1.00 40.18 270 GLU A N 1
ATOM 2036 C CA . GLU A 1 270 ? -15.336 60.571 34.935 1.00 41.06 270 GLU A CA 1
ATOM 2037 C C . GLU A 1 270 ? -14.071 61.430 34.999 1.00 42.93 270 GLU A C 1
ATOM 2038 O O . GLU A 1 270 ? -13.050 61.114 34.381 1.00 44.24 270 GLU A O 1
ATOM 2044 N N . TYR A 1 271 ? -14.159 62.534 35.731 1.00 42.99 271 TYR A N 1
ATOM 2045 C CA . TYR A 1 271 ? -13.022 63.405 35.977 1.00 42.41 271 TYR A CA 1
ATOM 2046 C C . TYR A 1 271 ? -11.950 62.728 36.839 1.00 43.63 271 TYR A C 1
ATOM 2047 O O . TYR A 1 271 ? -10.756 62.839 36.559 1.00 41.72 271 TYR A O 1
ATOM 2056 N N . TYR A 1 272 ? -12.382 62.056 37.899 1.00 41.38 272 TYR A N 1
ATOM 2057 C CA . TYR A 1 272 ? -11.489 61.235 38.707 1.00 43.26 272 TYR A CA 1
ATOM 2058 C C . TYR A 1 272 ? -10.840 60.100 37.880 1.00 43.51 272 TYR A C 1
ATOM 2059 O O . TYR A 1 272 ? -9.653 59.793 38.025 1.00 42.93 272 TYR A O 1
ATOM 2068 N N . MET A 1 273 ? -11.612 59.497 36.987 1.00 42.97 273 MET A N 1
ATOM 2069 C CA . MET A 1 273 ? -11.080 58.530 36.025 1.00 44.46 273 MET A CA 1
ATOM 2070 C C . MET A 1 273 ? -9.976 59.107 35.136 1.00 44.66 273 MET A C 1
ATOM 2071 O O . MET A 1 273 ? -9.003 58.422 34.843 1.00 43.59 273 MET A O 1
ATOM 2076 N N . ARG A 1 274 ? -10.131 60.357 34.709 1.00 44.20 274 ARG A N 1
ATOM 2077 C CA . ARG A 1 274 ? -9.102 61.021 33.914 1.00 46.49 274 ARG A CA 1
ATOM 2078 C C . ARG A 1 274 ? -7.852 61.302 34.724 1.00 46.43 274 ARG A C 1
ATOM 2079 O O . ARG A 1 274 ? -6.756 61.313 34.161 1.00 43.09 274 ARG A O 1
ATOM 2087 N N . LEU A 1 275 ? -8.021 61.507 36.028 1.00 45.87 275 LEU A N 1
ATOM 2088 C CA . LEU A 1 275 ? -6.897 61.650 36.956 1.00 46.74 275 LEU A CA 1
ATOM 2089 C C . LEU A 1 275 ? -6.247 60.329 37.364 1.00 44.75 275 LEU A C 1
ATOM 2090 O O . LEU A 1 275 ? -5.308 60.337 38.149 1.00 45.70 275 LEU A O 1
ATOM 2095 N N . GLY A 1 276 ? -6.732 59.206 36.841 1.00 44.68 276 GLY A N 1
ATOM 2096 C CA . GLY A 1 276 ? -6.104 57.896 37.041 1.00 46.23 276 GLY A CA 1
ATOM 2097 C C . GLY A 1 276 ? -6.839 56.974 38.000 1.00 49.13 276 GLY A C 1
ATOM 2098 O O . GLY A 1 276 ? -6.391 55.857 38.234 1.00 44.37 276 GLY A O 1
ATOM 2099 N N . LYS A 1 277 ? -7.976 57.422 38.534 1.00 49.85 277 LYS A N 1
ATOM 2100 C CA . LYS A 1 277 ? -8.657 56.723 39.628 1.00 46.30 277 LYS A CA 1
ATOM 2101 C C . LYS A 1 277 ? -9.586 55.687 39.035 1.00 44.23 277 LYS A C 1
ATOM 2102 O O . LYS A 1 277 ? -10.120 55.878 37.942 1.00 44.19 277 LYS A O 1
ATOM 2108 N N . ILE A 1 278 ? -9.773 54.592 39.757 1.00 41.25 278 ILE A N 1
ATOM 2109 C CA . ILE A 1 278 ? -10.758 53.596 39.374 1.00 42.78 278 ILE A CA 1
ATOM 2110 C C . ILE A 1 278 ? -12.014 53.925 40.156 1.00 41.17 278 ILE A C 1
ATOM 2111 O O . ILE A 1 278 ? -11.983 53.982 41.393 1.00 40.02 278 ILE A O 1
ATOM 2116 N N . VAL A 1 279 ? -13.111 54.115 39.430 1.00 41.87 279 VAL A N 1
ATOM 2117 C CA . VAL A 1 279 ? -14.375 54.573 40.012 1.00 41.44 279 VAL A CA 1
ATOM 2118 C C . VAL A 1 279 ? -15.509 53.672 39.573 1.00 42.53 279 VAL A C 1
ATOM 2119 O O . VAL A 1 279 ? -15.817 53.603 38.387 1.00 42.01 279 VAL A O 1
ATOM 2123 N N . LYS A 1 280 ? -16.135 53.021 40.545 1.00 41.93 280 LYS A N 1
ATOM 2124 C CA . LYS A 1 280 ? -17.273 52.150 40.306 1.00 47.66 280 LYS A CA 1
ATOM 2125 C C . LYS A 1 280 ? -18.590 52.783 40.783 1.00 45.47 280 LYS A C 1
ATOM 2126 O O . LYS A 1 280 ? -18.588 53.634 41.667 1.00 45.45 280 LYS A O 1
ATOM 2132 N N . THR A 1 281 ? -19.704 52.368 40.178 1.00 43.62 281 THR A N 1
ATOM 2133 C CA . THR A 1 281 ? -21.047 52.876 40.481 1.00 45.50 281 THR A CA 1
ATOM 2134 C C . THR A 1 281 ? -21.963 51.760 40.961 1.00 49.26 281 THR A C 1
ATOM 2135 O O . THR A 1 281 ? -22.160 50.775 40.259 1.00 55.71 281 THR A O 1
ATOM 2139 N N . ILE A 1 282 ? -22.526 51.925 42.153 1.00 56.69 282 ILE A N 1
ATOM 2140 C CA . ILE A 1 282 ? -23.670 51.108 42.586 1.00 58.62 282 ILE A CA 1
ATOM 2141 C C . ILE A 1 282 ? -24.991 51.869 42.441 1.00 61.18 282 ILE A C 1
ATOM 2142 O O . ILE A 1 282 ? -25.114 53.026 42.852 1.00 51.97 282 ILE A O 1
ATOM 2147 N N . GLU A 1 283 ? -25.960 51.212 41.803 1.00 70.69 283 GLU A N 1
ATOM 2148 C CA . GLU A 1 283 ? -27.193 51.850 41.330 1.00 75.69 283 GLU A CA 1
ATOM 2149 C C . GLU A 1 283 ? -28.427 51.388 42.105 1.00 79.08 283 GLU A C 1
ATOM 2150 O O . GLU A 1 283 ? -29.396 50.908 41.514 1.00 91.87 283 GLU A O 1
ATOM 2152 N N . SER A 1 284 ? -28.387 51.558 43.427 1.00 85.39 284 SER A N 1
ATOM 2153 C CA . SER A 1 284 ? -29.541 51.308 44.308 1.00 90.84 284 SER A CA 1
ATOM 2154 C C . SER A 1 284 ? -30.783 52.150 43.951 1.00 92.89 284 SER A C 1
ATOM 2155 O O . SER A 1 284 ? -30.903 53.330 44.310 1.00 76.03 284 SER A O 1
ATOM 2158 N N . GLY A 1 305 ? -24.832 41.903 52.041 1.00 88.29 305 GLY A N 1
ATOM 2159 C CA . GLY A 1 305 ? -23.943 42.674 51.180 1.00 98.16 305 GLY A CA 1
ATOM 2160 C C . GLY A 1 305 ? -22.985 41.818 50.371 1.00 102.02 305 GLY A C 1
ATOM 2161 O O . GLY A 1 305 ? -21.879 41.509 50.826 1.00 100.68 305 GLY A O 1
ATOM 2162 N N . GLU A 1 306 ? -23.441 41.410 49.187 1.00 104.73 306 GLU A N 1
ATOM 2163 C CA . GLU A 1 306 ? -22.563 40.897 48.130 1.00 109.25 306 GLU A CA 1
ATOM 2164 C C . GLU A 1 306 ? -21.806 42.066 47.479 1.00 107.73 306 GLU A C 1
ATOM 2165 O O . GLU A 1 306 ? -20.614 41.948 47.191 1.00 106.87 306 GLU A O 1
ATOM 2168 N N . LEU A 1 307 ? -22.499 43.187 47.262 1.00 103.86 307 LEU A N 1
ATOM 2169 C CA . LEU A 1 307 ? -21.870 44.437 46.823 1.00 97.30 307 LEU A CA 1
ATOM 2170 C C . LEU A 1 307 ? -20.834 44.957 47.825 1.00 95.98 307 LEU A C 1
ATOM 2171 O O . LEU A 1 307 ? -19.840 45.541 47.408 1.00 96.43 307 LEU A O 1
ATOM 2173 N N . HIS A 1 308 ? -21.057 44.745 49.125 1.00 94.00 308 HIS A N 1
ATOM 2174 C CA . HIS A 1 308 ? -20.046 45.030 50.165 1.00 93.28 308 HIS A CA 1
ATOM 2175 C C . HIS A 1 308 ? -18.801 44.174 49.932 1.00 95.19 308 HIS A C 1
ATOM 2176 O O . HIS A 1 308 ? -17.703 44.714 49.763 1.00 91.05 308 HIS A O 1
ATOM 2183 N N . ASP A 1 309 ? -18.993 42.853 49.931 1.00 100.64 309 ASP A N 1
ATOM 2184 C CA . ASP A 1 309 ? -17.905 41.869 49.842 1.00 95.29 309 ASP A CA 1
ATOM 2185 C C . ASP A 1 309 ? -17.101 42.007 48.543 1.00 93.43 309 ASP A C 1
ATOM 2186 O O . ASP A 1 309 ? -15.869 42.043 48.584 1.00 85.87 309 ASP A O 1
ATOM 2191 N N . ILE A 1 310 ? -17.807 42.106 47.413 1.00 96.75 310 ILE A N 1
ATOM 2192 C CA . ILE A 1 310 ? -17.186 42.259 46.086 1.00 99.46 310 ILE A CA 1
ATOM 2193 C C . ILE A 1 310 ? -16.398 43.574 45.954 1.00 94.81 310 ILE A C 1
ATOM 2194 O O . ILE A 1 310 ? -15.292 43.563 45.413 1.00 89.88 310 ILE A O 1
ATOM 2199 N N . LEU A 1 311 ? -16.959 44.686 46.438 1.00 99.42 311 LEU A N 1
ATOM 2200 C CA . LEU A 1 311 ? -16.286 46.004 46.437 1.00 95.69 311 LEU A CA 1
ATOM 2201 C C . LEU A 1 311 ? -15.108 46.117 47.401 1.00 97.33 311 LEU A C 1
ATOM 2202 O O . LEU A 1 311 ? -14.122 46.794 47.105 1.00 95.80 311 LEU A O 1
ATOM 2207 N N . LEU A 1 312 ? -15.248 45.509 48.574 1.00 101.22 312 LEU A N 1
ATOM 2208 C CA . LEU A 1 312 ? -14.169 45.455 49.557 1.00 105.40 312 LEU A CA 1
ATOM 2209 C C . LEU A 1 312 ? -13.068 44.440 49.186 1.00 108.44 312 LEU A C 1
ATOM 2210 O O . LEU A 1 312 ? -11.921 44.574 49.624 1.00 110.61 312 LEU A O 1
ATOM 2215 N N . LEU A 1 313 ? -13.416 43.437 48.380 1.00 104.13 313 LEU A N 1
ATOM 2216 C CA . LEU A 1 313 ? -12.433 42.577 47.703 1.00 104.28 313 LEU A CA 1
ATOM 2217 C C . LEU A 1 313 ? -11.662 43.335 46.600 1.00 97.09 313 LEU A C 1
ATOM 2218 O O . LEU A 1 313 ? -10.435 43.323 46.573 1.00 88.45 313 LEU A O 1
ATOM 2223 N N . SER A 1 314 ? -12.388 43.984 45.693 1.00 92.39 314 SER A N 1
ATOM 2224 C CA . SER A 1 314 ? -11.795 44.713 44.561 1.00 84.89 314 SER A CA 1
ATOM 2225 C C . SER A 1 314 ? -11.184 46.081 44.917 1.00 74.52 314 SER A C 1
ATOM 2226 O O . SER A 1 314 ? -10.266 46.516 44.238 1.00 77.35 314 SER A O 1
ATOM 2229 N N . ARG A 1 315 ? -11.689 46.738 45.963 1.00 67.41 315 ARG A N 1
ATOM 2230 C CA . ARG A 1 315 ? -11.256 48.067 46.447 1.00 60.96 315 ARG A CA 1
ATOM 2231 C C . ARG A 1 315 ? -10.869 49.098 45.364 1.00 57.82 315 ARG A C 1
ATOM 2232 O O . ARG A 1 315 ? -9.693 49.386 45.140 1.00 57.74 315 ARG A O 1
ATOM 2234 N N . PRO A 1 316 ? -11.872 49.697 44.709 1.00 52.81 316 PRO A N 1
ATOM 2235 C CA . PRO A 1 316 ? -11.557 50.814 43.836 1.00 54.99 316 PRO A CA 1
ATOM 2236 C C . PRO A 1 316 ? -11.193 52.060 44.637 1.00 51.29 316 PRO A C 1
ATOM 2237 O O . PRO A 1 316 ? -11.239 52.070 45.868 1.00 46.65 316 PRO A O 1
ATOM 2241 N N . ASP A 1 317 ? -10.820 53.106 43.917 1.00 48.54 317 ASP A N 1
ATOM 2242 C CA . ASP A 1 317 ? -10.448 54.360 44.547 1.00 46.81 317 ASP A CA 1
ATOM 2243 C C . ASP A 1 317 ? -11.671 55.115 45.037 1.00 45.10 317 ASP A C 1
ATOM 2244 O O . ASP A 1 317 ? -11.654 55.642 46.152 1.00 41.29 317 ASP A O 1
ATOM 2249 N N . TYR A 1 318 ? -12.716 55.137 44.206 1.00 42.14 318 TYR A N 1
ATOM 2250 C CA . TYR A 1 318 ? -14.002 55.711 44.566 1.00 40.01 318 TYR A CA 1
ATOM 2251 C C . TYR A 1 318 ?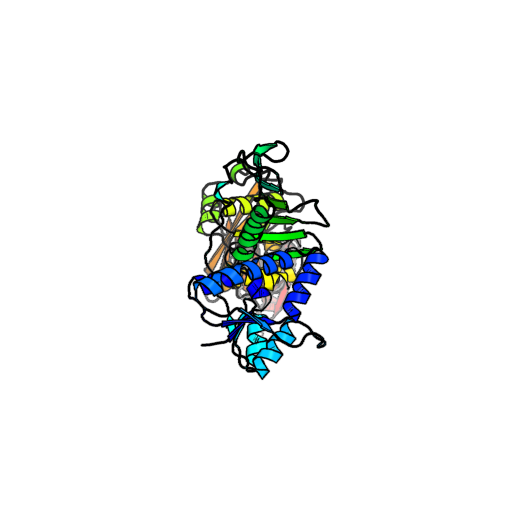 -15.152 54.822 44.146 1.00 42.41 318 TYR A C 1
ATOM 2252 O O . TYR A 1 318 ? -15.099 54.164 43.099 1.00 40.59 318 TYR A O 1
ATOM 2261 N N . THR A 1 319 ? -16.202 54.833 44.965 1.00 41.64 319 THR A N 1
ATOM 2262 C CA . THR A 1 319 ? -17.504 54.320 44.574 1.00 40.29 319 THR A CA 1
ATOM 2263 C C . THR A 1 319 ? -18.554 55.423 44.638 1.00 40.76 319 THR A C 1
ATOM 2264 O O . THR A 1 319 ? -18.689 56.098 45.657 1.00 38.89 319 THR A O 1
ATOM 2268 N N . VAL A 1 320 ? -19.298 55.545 43.540 1.00 39.92 320 VAL A N 1
ATOM 2269 C CA . VAL A 1 320 ? -20.482 56.395 43.406 1.00 41.53 320 VAL A CA 1
ATOM 2270 C C . VAL A 1 320 ? -21.683 55.585 43.876 1.00 41.14 320 VAL A C 1
ATOM 2271 O O . VAL A 1 320 ? -21.921 54.485 43.376 1.00 40.38 320 VAL A O 1
ATOM 2275 N N . TYR A 1 321 ? -22.410 56.119 44.851 1.00 41.22 321 TYR A N 1
ATOM 2276 C CA . TYR A 1 321 ? -23.576 55.449 45.400 1.00 40.27 321 TYR A CA 1
ATOM 2277 C C . TYR A 1 321 ? -24.792 56.260 45.022 1.00 41.12 321 TYR A C 1
ATOM 2278 O O . TYR A 1 321 ? -25.082 57.281 45.646 1.00 42.33 321 TYR A O 1
ATOM 2287 N N . ASP A 1 322 ? -25.521 55.804 44.015 1.00 43.65 322 ASP A N 1
ATOM 2288 C CA . ASP A 1 322 ? -26.591 56.620 43.480 1.00 51.32 322 ASP A CA 1
ATOM 2289 C C . ASP A 1 322 ? -27.947 56.213 44.025 1.00 54.80 322 ASP A C 1
ATOM 2290 O O . ASP A 1 322 ? -28.419 55.108 43.819 1.00 63.62 322 ASP A O 1
ATOM 2295 N N . GLU A 1 323 ? -28.578 57.208 44.635 1.00 60.81 323 GLU A N 1
ATOM 2296 C CA . GLU A 1 323 ? -29.728 57.096 45.510 1.00 57.79 323 GLU A CA 1
ATOM 2297 C C . GLU A 1 323 ? -29.451 56.295 46.778 1.00 52.13 323 GLU A C 1
ATOM 2298 O O . GLU A 1 323 ? -29.598 55.075 46.834 1.00 55.38 323 GLU A O 1
ATOM 2304 N N . MET A 1 324 ? -29.000 57.023 47.788 1.00 43.10 324 MET A N 1
ATOM 2305 C CA . MET A 1 324 ? -28.992 56.531 49.147 1.00 42.35 324 MET A CA 1
ATOM 2306 C C . MET A 1 324 ? -30.332 56.909 49.740 1.00 40.04 324 MET A C 1
ATOM 2307 O O . MET A 1 324 ? -30.684 58.080 49.754 1.00 44.19 324 MET A O 1
ATOM 2312 N N . ARG A 1 325 ? -31.121 55.912 50.106 1.00 40.44 325 ARG A N 1
ATOM 2313 C CA . ARG A 1 325 ? -32.456 56.137 50.711 1.00 45.01 325 ARG A CA 1
ATOM 2314 C C . ARG A 1 325 ? -32.824 55.213 51.887 1.00 44.42 325 ARG A C 1
ATOM 2315 O O . ARG A 1 325 ? -33.697 55.563 52.666 1.00 43.60 325 ARG A O 1
ATOM 2318 N N . ASN A 1 326 ? -32.117 54.088 52.037 1.00 43.81 326 ASN A N 1
ATOM 2319 C CA . ASN A 1 326 ? -32.321 53.097 53.101 1.00 41.12 326 ASN A CA 1
ATOM 2320 C C . ASN A 1 326 ? -31.138 52.996 54.060 1.00 39.72 326 ASN A C 1
ATOM 2321 O O . ASN A 1 326 ? -30.009 53.329 53.699 1.00 42.04 326 ASN A O 1
ATOM 2326 N N . ASP A 1 327 ? -31.381 52.496 55.266 1.00 38.17 327 ASP A N 1
ATOM 2327 C CA . ASP A 1 327 ? -30.315 52.293 56.268 1.00 41.48 327 ASP A CA 1
ATOM 2328 C C . ASP A 1 327 ? -29.091 51.529 55.728 1.00 42.72 327 ASP A C 1
ATOM 2329 O O . ASP A 1 327 ? -27.942 51.878 56.022 1.00 41.14 327 ASP A O 1
ATOM 2334 N N . GLU A 1 328 ? -29.387 50.443 55.014 1.00 43.44 328 GLU A N 1
ATOM 2335 C CA . GLU A 1 328 ? -28.448 49.679 54.200 1.00 47.83 328 GLU A CA 1
ATOM 2336 C C . GLU A 1 328 ? -27.438 50.539 53.432 1.00 44.63 328 GLU A C 1
ATOM 2337 O O . GLU A 1 328 ? -26.230 50.341 53.511 1.00 39.68 328 GLU A O 1
ATOM 2343 N N . ASP A 1 329 ? -27.971 51.480 52.661 1.00 41.81 329 ASP A N 1
ATOM 2344 C CA . ASP A 1 329 ? -27.138 52.355 51.846 1.00 40.28 329 ASP A CA 1
ATOM 2345 C C . ASP A 1 329 ? -26.158 53.102 52.727 1.00 36.12 329 ASP A C 1
ATOM 2346 O O . ASP A 1 329 ? -24.973 53.125 52.426 1.00 34.14 329 ASP A O 1
ATOM 2351 N N . PHE A 1 330 ? -26.640 53.638 53.844 1.00 39.30 330 PHE A N 1
ATOM 2352 C CA . PHE A 1 330 ? -25.822 54.488 54.718 1.00 41.32 330 PHE A CA 1
ATOM 2353 C C . PHE A 1 330 ? -24.773 53.676 55.463 1.00 44.08 330 PHE A C 1
ATOM 2354 O O . PHE A 1 330 ? -23.643 54.132 55.636 1.00 44.89 330 PHE A O 1
ATOM 2362 N N . LYS A 1 331 ? -25.137 52.458 55.848 1.00 46.89 331 LYS A N 1
ATOM 2363 C CA . LYS A 1 331 ? -24.196 51.531 56.468 1.00 48.06 331 LYS A CA 1
ATOM 2364 C C . LYS A 1 331 ? -23.070 51.157 55.501 1.00 44.09 331 LYS A C 1
ATOM 2365 O O . LYS A 1 331 ? -21.890 51.166 55.847 1.00 43.79 331 LYS A O 1
ATOM 2371 N N . LEU A 1 332 ? -23.443 50.776 54.289 1.00 41.74 332 LEU A N 1
ATOM 2372 C CA . LEU A 1 332 ? -22.451 50.407 53.298 1.00 44.54 332 LEU A CA 1
ATOM 2373 C C . LEU A 1 332 ? -21.455 51.550 53.058 1.00 43.63 332 LEU A C 1
ATOM 2374 O O . LEU A 1 332 ? -20.242 51.359 53.136 1.00 41.56 332 LEU A O 1
ATOM 2379 N N . TYR A 1 333 ? -21.979 52.743 52.800 1.00 41.91 333 TYR A N 1
ATOM 2380 C CA . TYR A 1 333 ? -21.148 53.930 52.683 1.00 41.45 333 TYR A CA 1
ATOM 2381 C C . TYR A 1 333 ? -20.171 54.025 53.844 1.00 40.02 333 TYR A C 1
ATOM 2382 O O . TYR A 1 333 ? -18.965 54.104 53.628 1.00 43.78 333 TYR A O 1
ATOM 2391 N N . VAL A 1 334 ? -20.667 53.988 55.076 1.00 43.15 334 VAL A N 1
ATOM 2392 C CA . VAL A 1 334 ? -19.765 54.052 56.235 1.00 41.18 334 VAL A CA 1
ATOM 2393 C C . VAL A 1 334 ? -18.675 52.973 56.169 1.00 42.17 334 VAL A C 1
ATOM 2394 O O . VAL A 1 334 ? -17.477 53.264 56.355 1.00 40.69 334 VAL A O 1
ATOM 2398 N N . ASP A 1 335 ? -19.090 51.741 55.890 1.00 42.92 335 ASP A N 1
ATOM 2399 C CA . ASP A 1 335 ? -18.162 50.616 55.824 1.00 46.15 335 ASP A CA 1
ATOM 2400 C C . ASP A 1 335 ? -17.094 50.840 54.751 1.00 45.46 335 ASP A C 1
ATOM 2401 O O . ASP A 1 335 ? -15.909 50.816 55.047 1.00 48.11 335 ASP A O 1
ATOM 2406 N N . LEU A 1 336 ? -17.515 51.122 53.522 1.00 46.32 336 LEU A N 1
ATOM 2407 C CA . LEU A 1 336 ? -16.579 51.455 52.454 1.00 43.38 336 LEU A CA 1
ATOM 2408 C C . LEU A 1 336 ? -15.613 52.561 52.861 1.00 42.31 336 LEU A C 1
ATOM 2409 O O . LEU A 1 336 ? -14.402 52.401 52.665 1.00 40.83 336 LEU A O 1
ATOM 2414 N N . ARG A 1 337 ? -16.112 53.649 53.457 1.00 40.05 337 ARG A N 1
ATOM 2415 C CA . ARG A 1 337 ? -15.194 54.700 53.935 1.00 42.20 337 ARG A CA 1
ATOM 2416 C C . ARG A 1 337 ? -14.174 54.197 54.964 1.00 46.20 337 ARG A C 1
ATOM 2417 O O . ARG A 1 337 ? -13.005 54.575 54.922 1.00 46.32 337 ARG A O 1
ATOM 2425 N N . LEU A 1 338 ? -14.605 53.348 5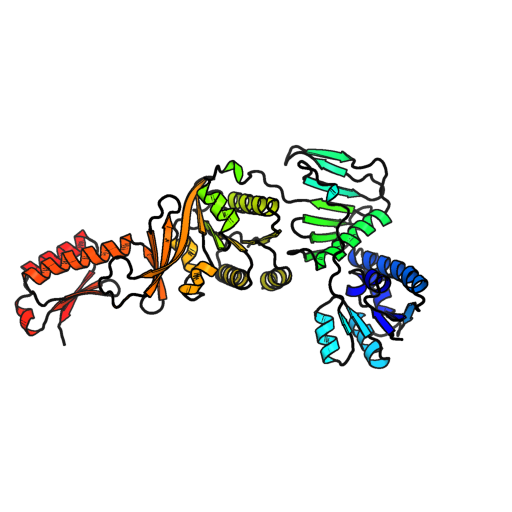5.893 1.00 49.20 338 LEU A N 1
ATOM 2426 C CA . LEU A 1 338 ? -13.687 52.853 56.936 1.00 51.41 338 LEU A CA 1
ATOM 2427 C C . LEU A 1 338 ? -12.630 51.898 56.392 1.00 50.77 338 LEU A C 1
ATOM 2428 O O . LEU A 1 338 ? -11.504 51.886 56.882 1.00 52.47 338 LEU A O 1
ATOM 2433 N N . ALA A 1 339 ? -12.983 51.149 55.350 1.00 48.48 339 ALA A N 1
ATOM 2434 C CA . ALA A 1 339 ? -12.006 50.363 54.588 1.00 48.73 339 ALA A CA 1
ATOM 2435 C C . ALA A 1 339 ? -11.105 51.149 53.600 1.00 45.57 339 ALA A C 1
ATOM 2436 O O . ALA A 1 339 ? -10.359 50.539 52.848 1.00 48.14 339 ALA A O 1
ATOM 2438 N N . GLY A 1 340 ? -11.190 52.477 53.581 1.00 45.97 340 GLY A N 1
ATOM 2439 C CA . GLY A 1 340 ? -10.327 53.342 52.769 1.00 44.57 340 GLY A CA 1
ATOM 2440 C C . GLY A 1 340 ? -10.803 53.638 51.353 1.00 42.66 340 GLY A C 1
ATOM 2441 O O . GLY A 1 340 ? -10.032 54.121 50.532 1.00 47.27 340 GLY A O 1
ATOM 2442 N N . VAL A 1 341 ? -12.057 53.331 51.043 1.00 40.97 341 VAL A N 1
ATOM 2443 C CA . VAL A 1 341 ? -12.602 53.616 49.714 1.00 42.57 341 VAL A CA 1
ATOM 2444 C C . VAL A 1 341 ? -13.255 55.000 49.714 1.00 41.00 341 VAL A C 1
ATOM 2445 O O . VAL A 1 341 ? -14.069 55.302 50.588 1.00 39.30 341 VAL A O 1
ATOM 2449 N N . GLY A 1 342 ? -12.884 55.824 48.739 1.00 40.55 342 GLY A N 1
ATOM 2450 C CA . GLY A 1 342 ? -13.514 57.129 48.524 1.00 40.92 342 GLY A CA 1
ATOM 2451 C C . GLY A 1 342 ? -14.967 56.924 48.109 1.00 43.85 342 GLY A C 1
ATOM 2452 O O . GLY A 1 342 ? -15.300 55.918 47.481 1.00 42.17 342 GLY A O 1
ATOM 2453 N N . MET A 1 343 ? -15.847 57.845 48.483 1.00 41.25 343 MET A N 1
ATOM 2454 C CA . MET A 1 343 ? -17.262 57.707 48.171 1.00 40.13 343 MET A CA 1
ATOM 2455 C C . MET A 1 343 ? -17.832 58.982 47.586 1.00 38.36 343 MET A C 1
ATOM 2456 O O . MET A 1 343 ? -17.506 60.075 48.046 1.00 39.24 343 MET A O 1
ATOM 2461 N N . VAL A 1 344 ? -18.701 58.823 46.584 1.00 39.49 344 VAL A N 1
ATOM 2462 C CA . VAL A 1 344 ? -19.566 59.905 46.082 1.00 38.59 344 VAL A CA 1
ATOM 2463 C C . VAL A 1 344 ? -21.009 59.427 46.260 1.00 36.96 344 VAL A C 1
ATOM 2464 O O . VAL A 1 344 ? -21.543 58.702 45.425 1.00 36.78 344 VAL A O 1
ATOM 2468 N N . GLY A 1 345 ? -21.650 59.828 47.348 1.00 37.74 345 GLY A N 1
ATOM 2469 C CA . GLY A 1 345 ? -23.010 59.380 47.627 1.00 35.59 345 GLY A CA 1
ATOM 2470 C C . GLY A 1 345 ? -23.967 60.448 47.193 1.00 36.02 345 GLY A C 1
ATOM 2471 O O . GLY A 1 345 ? -23.712 61.610 47.457 1.00 41.25 345 GLY A O 1
ATOM 2472 N N . VAL A 1 346 ? -25.047 60.056 46.522 1.00 37.54 346 VAL A N 1
ATOM 2473 C CA . VAL A 1 346 ? -26.099 60.961 46.052 1.00 36.60 346 VAL A CA 1
ATOM 2474 C C . VAL A 1 346 ? -27.304 60.844 46.987 1.00 36.08 346 VAL A C 1
ATOM 2475 O O . VAL A 1 346 ? -27.819 59.761 47.167 1.00 36.41 346 VAL A O 1
ATOM 2479 N N . VAL A 1 347 ? -27.776 61.954 47.550 1.00 35.89 347 VAL A N 1
ATOM 2480 C CA . VAL A 1 347 ? -28.895 61.966 48.495 1.00 35.81 347 VAL A CA 1
ATOM 2481 C C . VAL A 1 347 ? -29.893 63.062 48.147 1.00 35.44 347 VAL A C 1
ATOM 2482 O O . VAL A 1 347 ? -29.526 64.234 48.069 1.00 37.86 347 VAL A O 1
ATOM 2486 N N . HIS A 1 348 ? -31.168 62.713 48.013 1.00 36.47 348 HIS A N 1
ATOM 2487 C CA . HIS A 1 348 ? -32.192 63.735 47.812 1.00 38.12 348 HIS A CA 1
ATOM 2488 C C . HIS A 1 348 ? -32.381 64.462 49.130 1.00 37.07 348 HIS A C 1
ATOM 2489 O O . HIS A 1 348 ? -32.768 63.842 50.104 1.00 36.65 348 HIS A O 1
ATOM 2496 N N . ALA A 1 349 ? -32.036 65.743 49.173 1.00 35.85 349 ALA A N 1
ATOM 2497 C CA . ALA A 1 349 ? -32.045 66.499 50.409 1.00 35.85 349 ALA A CA 1
ATOM 2498 C C . ALA A 1 349 ? -31.920 67.957 50.057 1.00 38.84 349 ALA A C 1
ATOM 2499 O O . ALA A 1 349 ? -31.172 68.315 49.166 1.00 41.74 349 ALA A O 1
ATOM 2501 N N . THR A 1 350 ? -32.617 68.814 50.777 1.00 39.92 350 THR A N 1
ATOM 2502 C CA . THR A 1 350 ? -32.571 70.241 50.473 1.00 37.86 350 THR A CA 1
ATOM 2503 C C . THR A 1 350 ? -31.671 71.007 51.405 1.00 37.14 350 THR A C 1
ATOM 2504 O O . THR A 1 350 ? -31.446 72.188 51.205 1.00 37.43 350 THR A O 1
ATOM 2508 N N . SER A 1 351 ? -31.169 70.357 52.439 1.00 38.64 351 SER A N 1
ATOM 2509 C CA . SER A 1 351 ? -30.311 71.035 53.396 1.00 38.52 351 SER A CA 1
ATOM 2510 C C . SER A 1 351 ? -29.251 70.076 53.893 1.00 35.03 351 SER A C 1
ATOM 2511 O O . SER A 1 351 ? -29.361 68.865 53.688 1.00 33.51 351 SER A O 1
ATOM 2514 N N . PRO A 1 352 ? -28.211 70.610 54.541 1.00 37.70 352 PRO A N 1
ATOM 2515 C CA . PRO A 1 352 ? -27.193 69.717 55.066 1.00 37.10 352 PRO A CA 1
ATOM 2516 C C . PRO A 1 352 ? -27.727 68.794 56.128 1.00 38.24 352 PRO A C 1
ATOM 2517 O O . PRO A 1 352 ? -27.297 67.642 56.178 1.00 37.84 352 PRO A O 1
ATOM 2521 N N . ILE A 1 353 ? -28.698 69.266 56.910 1.00 39.73 353 ILE A N 1
ATOM 2522 C CA . ILE A 1 353 ? -29.302 68.413 57.920 1.00 40.58 353 ILE A CA 1
ATOM 2523 C C . ILE A 1 353 ? -29.916 67.202 57.242 1.00 39.97 353 ILE A C 1
ATOM 2524 O O . ILE A 1 353 ? -29.687 66.089 57.679 1.00 39.32 353 ILE A O 1
ATOM 2529 N N . ASP A 1 354 ? -30.681 67.413 56.183 1.00 40.56 354 ASP A N 1
ATOM 2530 C CA . ASP A 1 354 ? -31.299 66.291 55.469 1.00 41.93 354 ASP A CA 1
ATOM 2531 C C . ASP A 1 354 ? -30.249 65.432 54.779 1.00 42.84 354 ASP A C 1
ATOM 2532 O O . ASP A 1 354 ? -30.398 64.225 54.684 1.00 43.21 354 ASP A O 1
ATOM 2537 N N . ALA A 1 355 ? -29.189 66.063 54.284 1.00 41.94 355 ALA A N 1
ATOM 2538 C CA . ALA A 1 355 ? -28.186 65.344 53.524 1.00 40.99 355 ALA A CA 1
ATOM 2539 C C . ALA A 1 355 ? -27.446 64.325 54.379 1.00 38.28 355 ALA A C 1
ATOM 2540 O O . ALA A 1 355 ? -27.218 63.209 53.919 1.00 37.60 355 ALA A O 1
ATOM 2542 N N . ILE A 1 356 ? -27.091 64.686 55.607 1.00 36.67 356 ILE A 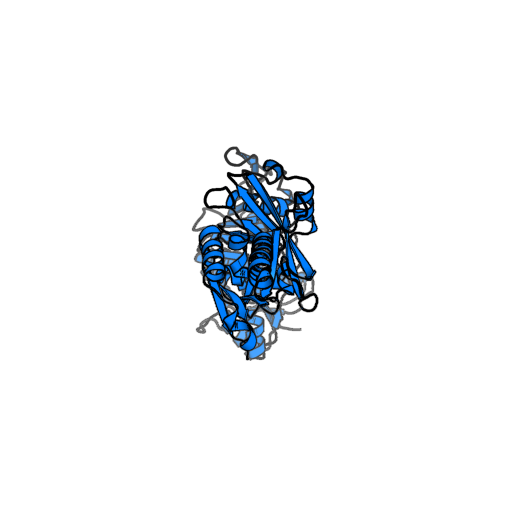N 1
ATOM 2543 C CA . ILE A 1 356 ? -26.181 63.841 56.378 1.00 41.13 356 ILE A CA 1
ATOM 2544 C C . ILE A 1 356 ? -26.625 63.272 57.726 1.00 39.79 356 ILE A C 1
ATOM 2545 O O . ILE A 1 356 ? -25.852 62.536 58.336 1.00 40.30 356 ILE A O 1
ATOM 2550 N N . HIS A 1 357 ? -27.844 63.548 58.184 1.00 40.02 357 HIS A N 1
ATOM 2551 C CA . HIS A 1 357 ? -28.242 63.106 59.528 1.00 40.68 357 HIS A CA 1
ATOM 2552 C C . HIS A 1 357 ? -28.213 61.589 59.706 1.00 39.64 357 HIS A C 1
ATOM 2553 O O . HIS A 1 357 ? -27.902 61.091 60.787 1.00 41.46 357 HIS A O 1
ATOM 2560 N N . ARG A 1 358 ? -28.461 60.872 58.621 1.00 38.44 358 ARG A N 1
ATOM 2561 C CA . ARG A 1 358 ? -28.410 59.412 58.624 1.00 39.08 358 ARG A CA 1
ATOM 2562 C C . ARG A 1 358 ? -27.001 58.845 58.812 1.00 40.11 358 ARG A C 1
ATOM 2563 O O . ARG A 1 358 ? -26.871 57.621 58.909 1.00 44.33 358 ARG A O 1
ATOM 2571 N N . PHE A 1 359 ? -25.967 59.695 58.832 1.00 38.60 359 PHE A N 1
ATOM 2572 C CA . PHE A 1 359 ? -24.590 59.286 59.085 1.00 39.73 359 PHE A CA 1
ATOM 2573 C C . PHE A 1 359 ? -24.103 59.546 60.516 1.00 44.11 359 PHE A C 1
ATOM 2574 O O . PHE A 1 359 ? -23.284 58.795 61.058 1.00 48.85 359 PHE A O 1
ATOM 2582 N N . VAL A 1 360 ? -24.570 60.608 61.150 1.00 45.99 360 VAL A N 1
ATOM 2583 C CA . VAL A 1 360 ? -23.828 61.127 62.299 1.00 48.42 360 VAL A CA 1
ATOM 2584 C C . VAL A 1 360 ? -23.947 60.319 63.583 1.00 50.76 360 VAL A C 1
ATOM 2585 O O . VAL A 1 360 ? -23.271 60.624 64.563 1.00 53.43 360 VAL A O 1
ATOM 2589 N N . ASN A 1 361 ? -24.801 59.304 63.593 1.00 52.63 361 ASN A N 1
ATOM 2590 C CA . ASN A 1 361 ? -24.930 58.435 64.766 1.00 57.89 361 ASN A CA 1
ATOM 2591 C C . ASN A 1 361 ? -24.275 57.066 64.600 1.00 57.76 361 ASN A C 1
ATOM 2592 O O . ASN A 1 361 ? -24.146 56.326 65.573 1.00 62.95 361 ASN A O 1
ATOM 2597 N N . ARG A 1 362 ? -23.841 56.746 63.386 1.00 53.31 362 ARG A N 1
ATOM 2598 C CA . ARG A 1 362 ? -23.210 55.462 63.089 1.00 52.26 362 ARG A CA 1
ATOM 2599 C C . ARG A 1 362 ? -21.754 55.363 63.571 1.00 54.94 362 ARG A C 1
ATOM 2600 O O . ARG A 1 362 ? -21.237 54.253 63.733 1.00 54.15 362 ARG A O 1
ATOM 2608 N N . VAL A 1 363 ? -21.104 56.516 63.759 1.00 52.50 363 VAL A N 1
ATOM 2609 C CA . VAL A 1 363 ? -19.697 56.610 64.160 1.00 53.06 363 VAL A CA 1
ATOM 2610 C C . VAL A 1 363 ? -19.540 57.659 65.272 1.00 54.51 363 VAL A C 1
ATOM 2611 O O . VAL A 1 363 ? -20.487 58.377 65.588 1.00 51.82 363 VAL A O 1
ATOM 2615 N N . ASP A 1 364 ? -18.349 57.741 65.857 1.00 56.22 364 ASP A N 1
ATOM 2616 C CA . ASP A 1 364 ? -18.036 58.755 66.875 1.00 65.44 364 ASP A CA 1
ATOM 2617 C C . ASP A 1 364 ? -17.932 60.129 66.240 1.00 62.33 364 ASP A C 1
ATOM 2618 O O . ASP A 1 364 ? -17.495 60.227 65.092 1.00 62.52 364 ASP A O 1
ATOM 2623 N N . ILE A 1 365 ? -18.275 61.175 66.992 1.00 56.12 365 ILE A N 1
ATOM 2624 C CA . ILE A 1 365 ? -18.163 62.550 66.496 1.00 58.95 365 ILE A CA 1
ATOM 2625 C C . ILE A 1 365 ? -16.846 62.792 65.767 1.00 62.94 365 ILE A C 1
ATOM 2626 O O . ILE A 1 365 ? -16.846 63.298 64.645 1.00 70.87 365 ILE A O 1
ATOM 2631 N N . GLY A 1 366 ? -15.742 62.450 66.428 1.00 64.80 366 GLY A N 1
ATOM 2632 C CA . GLY A 1 366 ? -14.385 62.565 65.876 1.00 60.40 366 GLY A CA 1
ATOM 2633 C C . GLY A 1 366 ? -14.116 61.840 64.565 1.00 54.38 366 GLY A C 1
ATOM 2634 O O . GLY A 1 366 ? -13.322 62.296 63.752 1.00 54.26 366 GLY A O 1
ATOM 2635 N N . THR A 1 367 ? -14.764 60.694 64.395 1.00 51.97 367 THR A N 1
ATOM 2636 C CA . THR A 1 367 ? -14.736 59.907 63.165 1.00 51.93 367 THR A CA 1
ATOM 2637 C C . THR A 1 367 ? -15.503 60.538 61.977 1.00 49.65 367 THR A C 1
ATOM 2638 O O . THR A 1 367 ? -15.250 60.218 60.827 1.00 51.98 367 THR A O 1
ATOM 2642 N N . ILE A 1 368 ? -16.431 61.446 62.227 1.00 49.27 368 ILE A N 1
ATOM 2643 C CA . ILE A 1 368 ? -17.328 61.895 61.181 1.00 48.91 368 ILE A CA 1
ATOM 2644 C C . ILE A 1 368 ? -16.598 62.428 59.943 1.00 50.06 368 ILE A C 1
ATOM 2645 O O . ILE A 1 368 ? -16.986 62.104 58.814 1.00 48.28 368 ILE A O 1
ATOM 2650 N N . PRO A 1 369 ? -15.549 63.241 60.130 1.00 50.81 369 PRO A N 1
ATOM 2651 C CA . PRO A 1 369 ? -14.896 63.723 58.909 1.00 52.72 369 PRO A CA 1
ATOM 2652 C C . PRO A 1 369 ? -14.092 62.655 58.164 1.00 47.52 369 PRO A C 1
ATOM 2653 O O . PRO A 1 369 ? -13.811 62.819 56.987 1.00 55.89 369 PRO A O 1
ATOM 2657 N N . ASN A 1 370 ? -13.780 61.552 58.827 1.00 47.56 370 ASN A N 1
ATOM 2658 C CA . ASN A 1 370 ? -13.285 60.356 58.161 1.00 50.70 370 ASN A CA 1
ATOM 2659 C C . ASN A 1 370 ? -14.355 59.657 57.294 1.00 48.75 370 ASN A C 1
ATOM 2660 O O . ASN A 1 370 ? -14.026 58.822 56.448 1.00 48.82 370 ASN A O 1
ATOM 2665 N N . ILE A 1 371 ? -15.627 59.970 57.522 1.00 42.95 371 ILE A N 1
ATOM 2666 C CA . ILE A 1 371 ? -16.694 59.409 56.740 1.00 39.30 371 ILE A CA 1
ATOM 2667 C C . ILE A 1 371 ? -17.116 60.364 55.643 1.00 39.48 371 ILE A C 1
ATOM 2668 O O . ILE A 1 371 ? -17.192 59.963 54.479 1.00 38.59 371 ILE A O 1
ATOM 2673 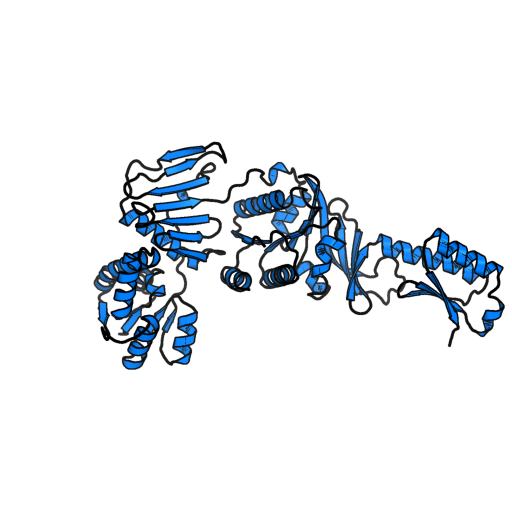N N . LEU A 1 372 ? -17.380 61.605 56.027 1.00 39.63 372 LEU A N 1
ATOM 2674 C CA . LEU A 1 372 ? -17.862 62.652 55.124 1.00 42.85 372 LEU A CA 1
ATOM 2675 C C . LEU A 1 372 ? -17.025 63.894 55.307 1.00 40.76 372 LEU A C 1
ATOM 2676 O O . LEU A 1 372 ? -16.864 64.321 56.441 1.00 41.00 372 LEU A O 1
ATOM 2681 N N . ASP A 1 373 ? -16.568 64.506 54.216 1.00 39.47 373 ASP A N 1
ATOM 2682 C CA . ASP A 1 373 ? -15.843 65.785 54.283 1.00 38.86 373 ASP A CA 1
ATOM 2683 C C . ASP A 1 373 ? -16.384 66.924 53.421 1.00 36.64 373 ASP A C 1
ATOM 2684 O O . ASP A 1 373 ? -16.004 68.069 53.627 1.00 33.88 373 ASP A O 1
ATOM 2689 N N . THR A 1 374 ? -17.244 66.619 52.461 1.00 37.13 374 THR A N 1
ATOM 2690 C CA . THR A 1 374 ? -17.673 67.596 51.474 1.00 36.65 374 THR A CA 1
ATOM 2691 C C . THR A 1 374 ? -19.090 67.309 51.001 1.00 35.00 374 THR A C 1
ATOM 2692 O O . THR A 1 374 ? -19.411 66.175 50.676 1.00 38.67 374 THR A O 1
ATOM 2696 N N . ILE A 1 375 ? -19.927 68.339 50.968 1.00 34.72 375 ILE A N 1
ATOM 2697 C CA . ILE A 1 375 ? -21.323 68.216 50.555 1.00 35.27 375 ILE A CA 1
ATOM 2698 C C . ILE A 1 375 ? -21.491 69.216 49.437 1.00 34.02 375 ILE A C 1
ATOM 2699 O O . ILE A 1 375 ? -21.143 70.379 49.598 1.00 40.58 375 ILE A O 1
ATOM 2704 N N . ILE A 1 376 ? -22.030 68.762 48.318 1.00 35.68 376 ILE A N 1
ATOM 2705 C CA . ILE A 1 376 ? -22.149 69.572 47.119 1.00 33.93 376 ILE A CA 1
ATOM 2706 C C . ILE A 1 376 ? -23.620 69.584 46.761 1.00 33.19 376 ILE A C 1
ATOM 2707 O O . ILE A 1 376 ? -24.155 68.571 46.320 1.00 31.11 376 ILE A O 1
ATOM 2712 N N . PHE A 1 377 ? -24.253 70.740 46.936 1.00 34.80 377 PHE A N 1
ATOM 2713 C CA . PHE A 1 377 ? -25.624 70.970 46.470 1.00 37.05 377 PHE A CA 1
ATOM 2714 C C . PHE A 1 377 ? -25.734 71.334 44.979 1.00 35.72 377 PHE A C 1
ATOM 2715 O O . PHE A 1 377 ? -24.948 72.127 44.449 1.00 33.15 377 PHE A O 1
ATOM 2723 N N . ILE A 1 378 ? -26.726 70.726 44.332 1.00 35.74 378 ILE A N 1
ATOM 2724 C CA . ILE A 1 378 ? -27.022 70.925 42.915 1.00 36.55 378 ILE A CA 1
ATOM 2725 C C . ILE A 1 378 ? -28.408 71.520 42.760 1.00 37.49 378 ILE A C 1
ATOM 2726 O O . ILE A 1 378 ? -29.381 70.944 43.242 1.00 39.95 378 ILE A O 1
ATOM 2731 N N . ASN A 1 379 ? -28.463 72.669 42.089 1.00 37.68 379 ASN A N 1
ATOM 2732 C CA . ASN A 1 379 ? -29.701 73.375 41.789 1.00 39.96 379 ASN A CA 1
ATOM 2733 C C . ASN A 1 379 ? -29.870 73.564 40.279 1.00 40.10 379 ASN A C 1
ATOM 2734 O O . ASN A 1 379 ? -29.100 74.292 39.669 1.00 40.54 379 ASN A O 1
ATOM 2739 N N . SER A 1 380 ? -30.842 72.872 39.692 1.00 44.34 380 SER A N 1
ATOM 2740 C CA . SER A 1 380 ? -31.185 73.005 38.268 1.00 50.05 380 SER A CA 1
ATOM 2741 C C . SER A 1 380 ? -29.946 72.854 37.366 1.00 48.63 380 SER A C 1
ATOM 2742 O O . SER A 1 380 ? -29.662 73.684 36.499 1.00 48.79 380 SER A O 1
ATOM 2745 N N . GLY A 1 381 ? -29.196 71.787 37.617 1.00 45.49 381 GLY A N 1
ATOM 2746 C CA . GLY A 1 381 ? -28.007 71.446 36.839 1.00 44.48 381 GLY A CA 1
ATOM 2747 C C . GLY A 1 381 ? -26.786 72.298 37.117 1.00 41.73 381 GLY A C 1
ATOM 2748 O O . GLY A 1 381 ? -25.868 72.314 36.313 1.00 41.43 381 GLY A O 1
ATOM 2749 N N . ASN A 1 382 ? -26.772 73.029 38.227 1.00 41.17 382 ASN A N 1
ATOM 2750 C CA . ASN A 1 382 ? -25.624 73.851 38.604 1.00 40.26 382 ASN A CA 1
ATOM 2751 C C . ASN A 1 382 ? -25.285 73.636 40.087 1.00 42.50 382 ASN A C 1
ATOM 2752 O O . ASN A 1 382 ? -26.157 73.364 40.913 1.00 42.14 382 ASN A O 1
ATOM 2757 N N . VAL A 1 383 ? -24.001 73.718 40.403 1.00 39.27 383 VAL A N 1
ATOM 2758 C CA . VAL A 1 383 ? -23.537 73.725 41.768 1.00 40.36 383 VAL A CA 1
ATOM 2759 C C . VAL A 1 383 ? -23.970 75.065 42.384 1.00 43.08 383 VAL A C 1
ATOM 2760 O O . VAL A 1 383 ? -23.580 76.117 41.886 1.00 47.70 383 VAL A O 1
ATOM 2764 N N . SER A 1 384 ? -24.808 75.022 43.420 1.00 40.16 384 SER A N 1
ATOM 2765 C CA . SER A 1 384 ? -25.274 76.227 44.111 1.00 41.16 384 SER A CA 1
ATOM 2766 C C . SER A 1 384 ? -24.542 76.564 45.414 1.00 44.05 384 SER A C 1
ATOM 2767 O O . SER A 1 384 ? -24.465 77.726 45.824 1.00 48.35 384 SER A O 1
ATOM 2770 N N . LYS A 1 385 ? -24.011 75.548 46.073 1.00 42.27 385 LYS A N 1
ATOM 2771 C CA . LYS A 1 385 ? -23.407 75.715 47.380 1.00 41.69 385 LYS A CA 1
ATOM 2772 C C . LYS A 1 385 ? -22.657 74.458 47.760 1.00 37.95 385 LYS A C 1
ATOM 2773 O O . LYS A 1 385 ? -23.130 73.368 47.459 1.00 38.08 385 LYS A O 1
ATOM 2779 N N . VAL A 1 386 ? -21.508 74.641 48.409 1.00 36.25 386 VAL A N 1
ATOM 2780 C CA . VAL A 1 386 ? -20.648 73.570 48.877 1.00 37.78 386 VAL A CA 1
ATOM 2781 C C . VAL A 1 386 ? -20.298 73.832 50.338 1.00 38.05 386 VAL A C 1
ATOM 2782 O O . VAL A 1 386 ? -19.986 74.960 50.711 1.00 40.80 386 VAL A O 1
ATOM 2786 N N . TYR A 1 387 ? -20.321 72.770 51.134 1.00 38.04 387 TYR A N 1
ATOM 2787 C CA . TYR A 1 387 ? -19.933 72.801 52.538 1.00 40.08 387 TYR A CA 1
ATOM 2788 C C . TYR A 1 387 ? -18.819 71.808 52.836 1.00 40.72 387 TYR A C 1
ATOM 2789 O O . TYR A 1 387 ? -18.734 70.743 52.226 1.00 40.79 387 TYR A O 1
ATOM 2798 N N . THR A 1 388 ? -18.021 72.133 53.845 1.00 41.90 388 THR A N 1
ATOM 2799 C CA . THR A 1 388 ? -16.935 71.267 54.277 1.00 43.71 388 THR A CA 1
ATOM 2800 C C . THR A 1 388 ? -17.158 70.831 55.724 1.00 44.66 388 THR A C 1
ATOM 2801 O O . THR A 1 388 ? -17.858 71.499 56.483 1.00 43.61 388 THR A O 1
ATOM 2805 N N . LEU A 1 389 ? -16.575 69.692 56.084 1.00 46.35 389 LEU A N 1
ATOM 2806 C CA . LEU A 1 389 ? -16.633 69.176 57.448 1.00 48.84 389 LEU A CA 1
ATOM 2807 C C . LEU A 1 389 ? -15.219 69.024 57.985 1.00 52.66 389 LEU A C 1
ATOM 2808 O O . LEU A 1 389 ? -14.412 68.285 57.419 1.00 45.97 389 LEU A O 1
ATOM 2813 N N . GLU A 1 390 ? -14.965 69.723 59.091 1.00 57.06 390 GLU A N 1
ATOM 2814 C CA . GLU A 1 390 ? -13.684 69.732 59.772 1.00 59.71 390 GLU A CA 1
ATOM 2815 C C . GLU A 1 390 ? -13.932 69.572 61.271 1.00 58.22 390 GLU A C 1
ATOM 2816 O O . GLU A 1 390 ? -14.833 70.187 61.834 1.00 56.79 390 GLU A O 1
ATOM 2822 N N . MET A 1 391 ? -13.118 68.742 61.910 1.00 57.22 391 MET A N 1
ATOM 2823 C CA . MET A 1 391 ? -13.161 68.543 63.354 1.00 59.61 391 MET A CA 1
ATOM 2824 C C . MET A 1 391 ? -12.474 69.672 64.130 1.00 57.43 391 MET A C 1
ATOM 2825 O O . MET A 1 391 ? -11.427 70.186 63.732 1.00 55.23 391 MET A O 1
ATOM 2830 N N . THR A 1 392 ? -13.070 70.035 65.258 1.00 52.61 392 THR A N 1
ATOM 2831 C CA . THR A 1 392 ? -12.443 70.948 66.194 1.00 55.00 392 THR A CA 1
ATOM 2832 C C . THR A 1 392 ? -12.846 70.590 67.625 1.00 55.63 392 THR A C 1
ATOM 2833 O O . THR A 1 392 ? -13.621 69.666 67.857 1.00 52.70 392 THR A O 1
ATOM 2837 N N . VAL A 1 393 ? -12.302 71.331 68.581 1.00 57.78 393 VAL A N 1
ATOM 2838 C CA . VAL A 1 393 ? -12.771 71.286 69.957 1.00 59.12 393 VAL A CA 1
ATOM 2839 C C . VAL A 1 393 ? -13.156 72.713 70.293 1.00 64.08 393 VAL A C 1
ATOM 2840 O O . VAL A 1 393 ? -12.356 73.628 70.122 1.00 66.71 393 VAL A O 1
ATOM 2844 N N . LYS A 1 394 ? -14.391 72.896 70.747 1.00 67.34 394 LYS A N 1
ATOM 2845 C CA . LYS A 1 394 ? -14.899 74.231 71.033 1.00 68.15 394 LYS A CA 1
ATOM 2846 C C . LYS A 1 394 ? -16.174 74.228 71.878 1.00 70.02 394 LYS A C 1
ATOM 2847 O O . LYS A 1 394 ? -16.742 73.180 72.225 1.00 68.43 394 LYS A O 1
ATOM 2853 N N . VAL A 1 395 ? -16.566 75.446 72.231 1.00 71.38 395 VAL A N 1
ATOM 2854 C CA . VAL A 1 395 ? -17.845 75.736 72.875 1.00 73.34 395 VAL A CA 1
ATOM 2855 C C . VAL A 1 395 ? -18.862 76.080 71.769 1.00 65.82 395 VAL A C 1
ATOM 2856 O O . VAL A 1 395 ? -18.654 77.036 71.009 1.00 53.55 395 VAL A O 1
ATOM 2860 N N . PRO A 1 396 ? -19.938 75.274 71.647 1.00 60.41 396 PRO A N 1
ATOM 2861 C CA . PRO A 1 396 ? -20.936 75.475 70.599 1.00 68.39 396 PRO A CA 1
ATOM 2862 C C . PRO A 1 396 ? -21.666 76.818 70.629 1.00 73.44 396 PRO A C 1
ATOM 2863 O O . PRO A 1 396 ? -21.676 77.510 71.648 1.00 78.15 396 PRO A O 1
ATOM 2867 N N . ALA A 1 397 ? -22.275 77.160 69.499 1.00 77.85 397 ALA A N 1
ATOM 2868 C CA . ALA A 1 397 ? -22.938 78.446 69.313 1.00 80.81 397 ALA A CA 1
ATOM 2869 C C . ALA A 1 397 ? -24.115 78.577 70.292 1.00 86.90 397 ALA A C 1
ATOM 2870 O O . ALA A 1 397 ? -24.930 77.657 70.430 1.00 83.55 397 ALA A O 1
ATOM 2872 N N . GLY A 1 398 ? -24.152 79.702 71.005 1.00 90.02 398 GLY A N 1
ATOM 2873 C CA . GLY A 1 398 ? -25.179 79.979 72.015 1.00 90.50 398 GLY A CA 1
ATOM 2874 C C . GLY A 1 398 ? -25.076 79.244 73.344 1.00 85.90 398 GLY A C 1
ATOM 2875 O O . GLY A 1 398 ? -26.077 79.101 74.045 1.00 86.00 398 GLY A O 1
ATOM 2876 N N . LEU A 1 399 ? -23.884 78.757 73.680 1.00 86.86 399 LEU A N 1
ATOM 2877 C CA . LEU A 1 399 ? -23.621 78.122 74.974 1.00 94.50 399 LEU A CA 1
ATOM 2878 C C . LEU A 1 399 ? -22.564 78.910 75.753 1.00 102.59 399 LEU A C 1
ATOM 2879 O O . LEU A 1 399 ? -21.527 79.281 75.199 1.00 99.97 399 LEU A O 1
ATOM 2884 N N . LYS A 1 400 ? -22.851 79.161 77.033 1.00 119.13 400 LYS A N 1
ATOM 2885 C CA . LYS A 1 400 ? -22.017 80.001 77.914 1.00 122.00 400 LYS A CA 1
ATOM 2886 C C . LYS A 1 400 ? -20.802 79.250 78.467 1.00 114.86 400 LYS A C 1
ATOM 2887 O O . LYS A 1 400 ? -19.661 79.710 78.338 1.00 98.23 400 LYS A O 1
ATOM 2893 N N . GLU A 1 401 ? -21.073 78.098 79.077 1.00 110.92 401 GLU A N 1
ATOM 2894 C CA . GLU A 1 401 ? -20.107 77.426 79.949 1.00 113.68 401 GLU A CA 1
ATOM 2895 C C . GLU A 1 401 ? -18.915 76.875 79.162 1.00 108.62 401 GLU A C 1
ATOM 2896 O O . GLU A 1 401 ? -19.063 75.960 78.343 1.00 99.93 401 GLU A O 1
ATOM 2899 N N . ALA A 1 402 ? -17.747 77.466 79.419 1.00 103.66 402 ALA A N 1
ATOM 2900 C CA . ALA A 1 402 ? -16.467 77.003 78.883 1.00 98.26 402 ALA A CA 1
ATOM 2901 C C . ALA A 1 402 ? -16.128 75.588 79.354 1.00 90.42 402 ALA A C 1
ATOM 2902 O O . ALA A 1 402 ? -15.447 74.850 78.643 1.00 95.71 402 ALA A O 1
ATOM 2904 N N . ASP A 1 403 ? -16.607 75.213 80.539 1.00 94.29 403 ASP A N 1
ATOM 2905 C CA . ASP A 1 403 ? -16.487 73.832 81.039 1.00 99.54 403 ASP A CA 1
ATOM 2906 C C . ASP A 1 403 ? -17.126 72.798 80.100 1.00 97.97 403 ASP A C 1
ATOM 2907 O O . ASP A 1 403 ? -16.704 71.639 80.098 1.00 93.55 403 ASP A O 1
ATOM 2909 N N . LEU A 1 404 ? -18.122 73.231 79.316 1.00 100.88 404 LEU A N 1
ATOM 2910 C CA . LEU A 1 404 ? -18.752 72.456 78.231 1.00 102.68 404 LEU A CA 1
ATOM 2911 C C . LEU A 1 404 ? -18.069 72.605 76.852 1.00 103.19 404 LEU A C 1
ATOM 2912 O O . LEU A 1 404 ? -18.732 72.821 75.828 1.00 98.93 404 LEU A O 1
ATOM 2917 N N . ALA A 1 405 ? -16.743 72.480 76.842 1.00 96.51 405 ALA A N 1
ATOM 2918 C CA . ALA A 1 405 ? -15.945 72.430 75.619 1.00 87.60 405 ALA A CA 1
ATOM 2919 C C . ALA A 1 405 ? -15.788 70.963 75.213 1.00 83.19 405 ALA A C 1
ATOM 2920 O O . ALA A 1 405 ? -15.484 70.091 76.041 1.00 76.43 405 ALA A O 1
ATOM 2922 N N . ARG A 1 406 ? -15.994 70.701 73.928 1.00 72.80 406 ARG A N 1
ATOM 2923 C CA . ARG A 1 406 ? -16.133 69.331 73.442 1.00 67.45 406 ARG A CA 1
ATOM 2924 C C . ARG A 1 406 ? -15.780 69.212 71.959 1.00 60.41 406 ARG A C 1
ATOM 2925 O O . ARG A 1 406 ? -15.679 70.225 71.247 1.00 49.94 406 ARG A O 1
ATOM 2933 N N . PRO A 1 407 ? -15.612 67.967 71.489 1.00 54.01 407 PRO A N 1
ATOM 2934 C CA . PRO A 1 407 ? -15.504 67.726 70.062 1.00 54.62 407 PRO A CA 1
ATOM 2935 C C . PRO A 1 407 ? -16.717 68.285 69.352 1.00 55.88 407 PRO A C 1
ATOM 2936 O O . PRO A 1 407 ? -17.835 67.967 69.761 1.00 56.51 407 PRO A O 1
ATOM 2940 N N . VAL A 1 408 ? -16.499 69.141 68.349 1.00 50.67 408 VAL A N 1
ATOM 2941 C CA . VAL A 1 408 ? -17.563 69.497 67.414 1.00 49.08 408 VAL A CA 1
ATOM 2942 C C . VAL A 1 408 ? -17.077 69.407 65.965 1.00 49.90 408 VAL A C 1
ATOM 2943 O O . VAL A 1 408 ? -15.921 69.712 65.653 1.00 50.39 408 VAL A O 1
ATOM 2947 N N . VAL A 1 409 ? -17.959 68.945 65.090 1.00 44.66 409 VAL A N 1
ATOM 2948 C CA . VAL A 1 409 ? -17.709 69.065 63.666 1.00 44.32 409 VAL A CA 1
ATOM 2949 C C . VAL A 1 409 ? -18.303 70.387 63.224 1.00 42.87 409 VAL A C 1
ATOM 2950 O O . VAL A 1 409 ? -19.491 70.620 63.394 1.00 42.15 409 VAL A O 1
ATOM 2954 N N . GLU A 1 410 ? -17.473 71.255 62.665 1.00 45.56 410 GLU A N 1
ATOM 2955 C CA . GLU A 1 410 ? -17.969 72.464 62.017 1.00 48.35 410 GLU A CA 1
ATOM 2956 C C . GLU A 1 410 ? -18.288 72.156 60.550 1.00 46.92 410 GLU A C 1
ATOM 2957 O O . GLU A 1 410 ? -17.462 71.583 59.844 1.00 49.09 410 GLU A O 1
ATOM 2963 N N . ILE A 1 411 ? -19.512 72.483 60.136 1.00 45.32 411 ILE A N 1
ATOM 2964 C CA . ILE A 1 411 ? -19.934 72.434 58.745 1.00 42.57 411 ILE A CA 1
ATOM 2965 C C . ILE A 1 411 ? -19.859 73.869 58.238 1.00 45.22 411 ILE A C 1
ATOM 2966 O O . ILE A 1 411 ? -20.692 74.685 58.650 1.00 41.68 411 ILE A O 1
ATOM 2971 N N . LYS A 1 412 ? -18.887 74.138 57.351 1.00 42.43 412 LYS A N 1
ATOM 2972 C CA . LYS A 1 412 ? -18.568 75.485 56.824 1.00 43.83 412 LYS A CA 1
ATOM 2973 C C . LYS A 1 412 ? -18.981 75.687 55.364 1.00 41.84 412 LYS A C 1
ATOM 2974 O O . LYS A 1 412 ? -18.900 74.759 54.569 1.00 43.88 412 LYS A O 1
ATOM 2979 N N . ASP A 1 413 ? -19.416 76.892 55.008 1.00 40.76 413 ASP A N 1
ATOM 2980 C CA . ASP A 1 413 ? -19.595 77.253 53.599 1.00 43.32 413 ASP A CA 1
ATOM 2981 C C . ASP A 1 413 ? -18.209 77.457 52.993 1.00 44.92 413 ASP A C 1
ATOM 2982 O O . ASP A 1 413 ? -17.381 78.180 53.539 1.00 44.44 413 ASP A O 1
ATOM 2987 N N . LEU A 1 414 ? -17.970 76.796 51.865 1.00 46.69 414 LEU A N 1
ATOM 2988 C CA . LEU A 1 414 ? -16.647 76.760 51.251 1.00 47.11 414 LEU A CA 1
ATOM 2989 C C . LEU A 1 414 ? -16.264 78.130 50.682 1.00 44.62 414 LEU A C 1
ATOM 2990 O O . LEU A 1 414 ? -15.143 78.590 50.864 1.00 48.71 414 LEU A O 1
ATOM 2995 N N . ALA A 1 415 ? -17.201 78.739 49.976 1.00 46.11 415 ALA A N 1
ATOM 2996 C CA . ALA A 1 415 ? -17.127 80.137 49.525 1.00 49.47 415 ALA A CA 1
ATOM 2997 C C . ALA A 1 415 ? -16.649 81.133 50.592 1.00 55.20 415 ALA A C 1
ATOM 2998 O O . ALA A 1 415 ? -15.635 81.811 50.417 1.00 58.82 415 ALA A O 1
ATOM 3000 N N . THR A 1 416 ? -17.358 81.185 51.715 1.00 57.82 416 THR A N 1
ATOM 3001 C CA . THR A 1 416 ? -17.098 82.204 52.732 1.00 56.04 416 THR A CA 1
ATOM 3002 C C . THR A 1 416 ? -16.164 81.778 53.848 1.00 52.54 416 THR A C 1
ATOM 3003 O O . THR A 1 416 ? -15.592 82.635 54.502 1.00 57.64 416 THR A O 1
ATOM 3007 N N . GLY A 1 417 ? -16.025 80.480 54.087 1.00 52.12 417 GLY A N 1
ATOM 3008 C CA . GLY A 1 417 ? -15.366 79.977 55.304 1.00 47.97 417 GLY A CA 1
ATOM 3009 C C . GLY A 1 417 ? -16.197 80.029 56.591 1.00 49.31 417 GLY A C 1
ATOM 3010 O O . GLY A 1 417 ? -15.698 79.681 57.667 1.00 50.12 417 GLY A O 1
ATOM 3011 N N . ASN A 1 418 ? -17.469 80.415 56.485 1.00 46.40 418 ASN A N 1
ATOM 3012 C CA . ASN A 1 418 ? -18.323 80.636 57.649 1.00 48.07 418 ASN A CA 1
ATOM 3013 C C . ASN A 1 418 ? -18.908 79.331 58.183 1.00 48.81 418 ASN A C 1
ATOM 3014 O O . ASN A 1 418 ? -19.478 78.549 57.419 1.00 43.40 418 ASN A O 1
ATOM 3019 N N . THR A 1 419 ? -18.801 79.119 59.493 1.00 45.49 419 THR A N 1
ATOM 3020 C CA . THR A 1 419 ? -19.452 77.985 60.127 1.00 46.44 419 THR A CA 1
ATOM 3021 C C . THR A 1 419 ? -20.950 78.241 60.166 1.00 44.95 419 THR A C 1
ATOM 3022 O O . THR A 1 419 ? -21.400 79.219 60.749 1.00 48.14 419 THR A O 1
ATOM 3026 N N . GLU A 1 420 ? -21.703 77.342 59.546 1.00 43.62 420 GLU A N 1
ATOM 3027 C CA . GLU A 1 420 ? -23.160 77.423 59.479 1.00 43.70 420 GLU A CA 1
ATOM 3028 C C . GLU A 1 420 ? -23.896 76.353 60.286 1.00 42.00 420 GLU A C 1
ATOM 3029 O O . GLU A 1 420 ? -25.009 76.603 60.721 1.00 42.14 420 GLU A O 1
ATOM 3035 N N . TYR A 1 421 ? -23.290 75.182 60.493 1.00 40.17 421 TYR A N 1
ATOM 3036 C CA . TYR A 1 421 ? -23.883 74.124 61.311 1.00 40.49 421 TYR A CA 1
ATOM 3037 C C . TYR A 1 421 ? -22.795 73.548 62.190 1.00 41.80 421 TYR A C 1
ATOM 3038 O O . TYR A 1 421 ? -21.611 73.656 61.859 1.00 44.91 421 TYR A O 1
ATOM 3047 N N . GLU A 1 422 ? -23.193 72.974 63.322 1.00 41.82 422 GLU A N 1
ATOM 3048 C CA . GLU A 1 422 ? -22.277 72.234 64.187 1.00 45.17 422 GLU A CA 1
ATOM 3049 C C . GLU A 1 422 ? -22.837 70.862 64.519 1.00 45.06 422 GLU A C 1
ATOM 3050 O O . GLU A 1 422 ? -24.049 70.677 64.641 1.00 47.67 422 GLU A O 1
ATOM 3056 N N . ILE A 1 423 ? -21.951 69.893 64.640 1.00 42.25 423 ILE A N 1
ATOM 3057 C CA . ILE A 1 423 ? -22.342 68.558 65.051 1.00 44.70 423 ILE A CA 1
ATOM 3058 C C . ILE A 1 423 ? -21.624 68.224 66.347 1.00 47.10 423 ILE A C 1
ATOM 3059 O O . ILE A 1 423 ? -20.405 68.355 66.439 1.00 45.90 423 ILE A O 1
ATOM 3064 N N . TYR A 1 424 ? -22.399 67.782 67.329 1.00 54.20 424 TYR A N 1
ATOM 3065 C CA . TYR A 1 424 ? -21.883 67.406 68.644 1.00 58.12 424 TYR A CA 1
ATOM 3066 C C . TYR A 1 424 ? -22.880 66.569 69.434 1.00 58.18 424 TYR A C 1
ATOM 3067 O O . TYR A 1 424 ? -24.065 66.485 69.098 1.00 53.73 424 TYR A O 1
ATOM 3076 N N . VAL A 1 425 ? -22.346 65.931 70.471 1.00 64.88 425 VAL A N 1
ATOM 3077 C CA . VAL A 1 425 ? -23.115 65.114 71.395 1.00 66.36 425 VAL A CA 1
ATOM 3078 C C . VAL A 1 425 ? -23.719 66.063 72.421 1.00 68.28 425 VAL A C 1
ATOM 3079 O O . VAL A 1 425 ? -22.993 66.768 73.119 1.00 67.70 425 VAL A O 1
ATOM 3083 N N . PHE A 1 426 ? -25.047 66.111 72.443 1.00 83.01 426 PHE A N 1
ATOM 3084 C CA . PHE A 1 426 ? -25.808 66.649 73.573 1.00 99.48 426 PHE A CA 1
ATOM 3085 C C . PHE A 1 426 ? -26.740 65.533 74.056 1.00 102.32 426 PHE A C 1
ATOM 3086 O O . PHE A 1 426 ? -27.432 64.888 73.252 1.00 91.67 426 PHE A O 1
ATOM 3094 N N . GLY A 1 427 ? -26.738 65.314 75.370 1.00 102.10 427 GLY A N 1
ATOM 3095 C CA . GLY A 1 427 ? -27.451 64.190 75.976 1.00 106.28 427 GLY A CA 1
ATOM 3096 C C . GLY A 1 427 ? -26.840 62.869 75.540 1.00 106.89 427 GLY A C 1
ATOM 3097 O O . GLY A 1 427 ? -25.691 62.579 75.879 1.00 103.05 427 GLY A O 1
ATOM 3098 N N . GLU A 1 428 ? -27.601 62.088 74.773 1.00 110.09 428 GLU A N 1
ATOM 3099 C CA . GLU A 1 428 ? -27.140 60.802 74.225 1.00 113.62 428 GLU A CA 1
ATOM 3100 C C . GLU A 1 428 ? -27.610 60.543 72.778 1.00 108.51 428 GLU A C 1
ATOM 3101 O O . GLU A 1 428 ? -27.893 59.402 72.388 1.00 103.38 428 GLU A O 1
ATOM 3104 N N . GLN A 1 429 ? -27.692 61.618 71.993 1.00 99.40 429 GLN A N 1
ATOM 3105 C CA . GLN A 1 429 ? -27.733 61.547 70.527 1.00 85.24 429 GLN A CA 1
ATOM 3106 C C . GLN A 1 429 ? -26.882 62.680 69.934 1.00 75.35 429 GLN A C 1
ATOM 3107 O O . GLN A 1 429 ? -26.773 63.787 70.487 1.00 67.24 429 GLN A O 1
ATOM 3109 N N . THR A 1 430 ? -26.258 62.374 68.806 1.00 67.84 430 THR A N 1
ATOM 3110 C CA . THR A 1 430 ? -25.491 63.352 68.050 1.00 64.53 430 THR A CA 1
ATOM 3111 C C . THR A 1 430 ? -26.403 64.284 67.248 1.00 62.12 430 THR A C 1
ATOM 3112 O O . THR A 1 430 ? -27.060 63.853 66.310 1.00 64.84 430 THR A O 1
ATOM 3116 N N . MET A 1 431 ? -26.396 65.567 67.604 1.00 62.36 431 MET A N 1
ATOM 3117 C CA . MET A 1 431 ? -27.207 66.589 66.954 1.00 57.98 431 MET A CA 1
ATOM 3118 C C . MET A 1 431 ? -26.436 67.332 65.874 1.00 56.48 431 MET A C 1
ATOM 3119 O O . MET A 1 431 ? -25.276 67.671 66.083 1.00 50.41 431 MET A O 1
ATOM 3124 N N . ILE A 1 432 ? -27.079 67.569 64.730 1.00 50.58 432 ILE A N 1
ATOM 3125 C CA . ILE A 1 432 ? -26.627 68.571 63.776 1.00 48.57 432 ILE A CA 1
ATOM 3126 C C . ILE A 1 432 ? -27.391 69.851 64.056 1.00 46.90 432 ILE A C 1
ATOM 3127 O O . ILE A 1 432 ? -28.596 69.896 63.865 1.00 50.80 432 ILE A O 1
ATOM 3132 N N . VAL A 1 433 ? -26.679 70.910 64.432 1.00 51.29 433 VAL A N 1
ATOM 3133 C CA . VAL A 1 433 ? -27.305 72.145 64.931 1.00 48.93 433 VAL A CA 1
ATOM 3134 C C . VAL A 1 433 ? -26.907 73.362 64.108 1.00 44.02 433 VAL A C 1
ATOM 3135 O O . VAL A 1 433 ? -25.737 73.683 64.021 1.00 46.30 433 VAL A O 1
ATOM 3139 N N . PRO A 1 434 ? -27.885 74.051 63.502 1.00 46.80 434 PRO A N 1
ATOM 3140 C CA . PRO A 1 434 ? -27.538 75.309 62.853 1.00 48.22 434 PRO A CA 1
ATOM 3141 C C . PRO A 1 434 ? -27.011 76.298 63.876 1.00 48.94 434 PRO A C 1
ATOM 3142 O O . PRO A 1 434 ? -27.550 76.362 64.963 1.00 52.42 434 PRO A O 1
ATOM 3146 N N . VAL A 1 435 ? -25.993 77.077 63.536 1.00 52.24 435 VAL A N 1
ATOM 3147 C CA . VAL A 1 435 ? -25.543 78.125 64.450 1.00 57.92 435 VAL A CA 1
ATOM 3148 C C . VAL A 1 435 ? -26.678 79.091 64.820 1.00 58.09 435 VAL A C 1
ATOM 3149 O O . VAL A 1 435 ? -26.753 79.540 65.967 1.00 53.46 435 VAL A O 1
ATOM 3153 N N . ASN A 1 436 ? -27.543 79.385 63.848 1.00 59.62 436 ASN A N 1
ATOM 3154 C CA . ASN A 1 436 ? -28.743 80.210 64.040 1.00 63.85 436 ASN A CA 1
ATOM 3155 C C . ASN A 1 436 ? -29.676 79.677 65.128 1.00 62.70 436 ASN A C 1
ATOM 3156 O O . ASN A 1 436 ? -30.288 80.458 65.850 1.00 60.15 436 ASN A O 1
ATOM 3161 N N . ARG A 1 437 ? -29.800 78.355 65.223 1.00 60.85 437 ARG A N 1
ATOM 3162 C CA . ARG A 1 437 ? -30.650 77.730 66.237 1.00 60.29 437 ARG A CA 1
ATOM 3163 C C . ARG A 1 437 ? -30.093 78.022 67.636 1.00 52.80 437 ARG A C 1
ATOM 3164 O O . ARG A 1 437 ? -30.826 78.481 68.499 1.00 50.86 437 ARG A O 1
ATOM 3169 N N . GLY A 1 438 ? -28.799 77.792 67.837 1.00 50.55 438 GLY A N 1
ATOM 3170 C CA . GLY A 1 438 ? -28.132 78.039 69.121 1.00 52.09 438 GLY A CA 1
ATOM 3171 C C . GLY A 1 438 ? -28.150 79.496 69.546 1.00 55.12 438 GLY A C 1
ATOM 3172 O O . GLY A 1 438 ? -28.362 79.805 70.722 1.00 66.78 438 GLY A O 1
ATOM 3173 N N . ILE A 1 439 ? -27.937 80.380 68.575 1.00 57.57 439 ILE A N 1
ATOM 3174 C CA . ILE A 1 439 ? -28.011 81.831 68.753 1.00 61.42 439 ILE A CA 1
ATOM 3175 C C . ILE A 1 439 ? -29.408 82.233 69.231 1.00 60.29 439 ILE A C 1
ATOM 3176 O O . ILE A 1 439 ? -29.532 82.923 70.240 1.00 57.85 439 ILE A O 1
ATOM 3181 N N . THR A 1 440 ? -30.431 81.799 68.497 1.00 59.71 440 THR A N 1
ATOM 3182 C CA . THR A 1 440 ? -31.839 82.060 68.826 1.00 65.42 440 THR A CA 1
ATOM 3183 C C . THR A 1 440 ? -32.122 81.720 70.285 1.00 65.65 440 THR A C 1
ATOM 3184 O O . THR A 1 440 ? -32.620 82.560 71.030 1.00 68.25 440 THR A O 1
ATOM 3188 N N . MET A 1 441 ? -31.790 80.490 70.666 1.00 62.79 441 MET A N 1
ATOM 3189 C CA . MET A 1 441 ? -31.964 79.991 72.030 1.00 64.28 441 MET A CA 1
ATOM 3190 C C . MET A 1 441 ? -31.309 80.891 73.069 1.00 60.62 441 MET A C 1
ATOM 3191 O O . MET A 1 441 ? -31.956 81.270 74.037 1.00 55.26 441 MET A O 1
ATOM 3196 N N . SER A 1 442 ? -30.028 81.192 72.877 1.00 64.14 442 SER A N 1
ATOM 3197 C CA . SER A 1 442 ? -29.288 82.060 73.798 1.00 66.41 442 SER A CA 1
ATOM 3198 C C . SER A 1 442 ? -29.933 83.448 73.954 1.00 65.39 442 SER A C 1
ATOM 3199 O O . SER A 1 442 ? -30.120 83.907 75.078 1.00 63.33 442 SER A O 1
ATOM 3202 N N . ASN A 1 443 ? -30.260 84.092 72.829 1.00 61.11 443 ASN A N 1
ATOM 3203 C CA . ASN A 1 443 ? -30.976 85.387 72.782 1.00 63.16 443 ASN A CA 1
ATOM 3204 C C . ASN A 1 443 ? -32.327 85.362 73.524 1.00 63.90 443 ASN A C 1
ATOM 3205 O O . ASN A 1 443 ? -32.751 86.361 74.114 1.00 56.47 443 ASN A O 1
ATOM 3210 N N . MET A 1 444 ? -33.021 84.231 73.420 1.00 64.63 444 MET A N 1
ATOM 3211 C CA . MET A 1 444 ? -34.336 84.040 74.021 1.00 63.89 444 MET A CA 1
ATOM 3212 C C . MET A 1 444 ? -34.221 83.858 75.531 1.00 62.95 444 MET A C 1
ATOM 3213 O O . MET A 1 444 ? -35.025 84.429 76.272 1.00 56.75 444 MET A O 1
ATOM 3218 N N . GLU A 1 445 ? -33.235 83.064 75.961 1.00 57.48 445 GLU A N 1
ATOM 3219 C CA . GLU A 1 445 ? -32.881 82.925 77.371 1.00 61.65 445 GLU A CA 1
ATOM 3220 C C . GLU A 1 445 ? -32.608 84.285 78.033 1.00 64.81 445 GLU A C 1
ATOM 3221 O O . GLU A 1 445 ? -33.029 84.503 79.170 1.00 57.43 445 GLU A O 1
ATOM 3227 N N . PHE A 1 446 ? -31.913 85.174 77.313 1.00 63.19 446 PHE A N 1
ATOM 3228 C CA . PHE A 1 446 ? -31.555 86.517 77.783 1.00 62.50 446 PHE A CA 1
ATOM 3229 C C . PHE A 1 446 ? -32.751 87.449 77.841 1.00 61.86 446 PHE A C 1
ATOM 3230 O O . PHE A 1 446 ? -32.886 88.186 78.820 1.00 68.75 446 PHE A O 1
ATOM 3232 N N . LYS A 1 447 ? -33.587 87.427 76.798 1.00 57.99 447 LYS A N 1
ATOM 3233 C CA . LYS A 1 447 ? -34.811 88.244 76.731 1.00 53.87 447 LYS A CA 1
ATOM 3234 C C . LYS A 1 447 ? -35.778 87.867 77.853 1.00 56.51 447 LYS A C 1
ATOM 3235 O O . LYS A 1 447 ? -36.313 88.742 78.535 1.00 58.78 447 LYS A O 1
ATOM 3237 N N . ILE A 1 448 ? -35.977 86.567 78.058 1.00 55.35 448 ILE A N 1
ATOM 3238 C CA . ILE A 1 448 ? -36.756 86.084 79.203 1.00 53.14 448 ILE A CA 1
ATOM 3239 C C . ILE A 1 448 ? -36.078 86.471 80.535 1.00 55.21 448 ILE A C 1
ATOM 3240 O O . ILE A 1 448 ? -36.759 86.934 81.455 1.00 48.35 448 ILE A O 1
ATOM 3245 N N . SER A 1 449 ? -34.758 86.307 80.623 1.00 53.86 449 SER A N 1
ATOM 3246 C CA . SER A 1 449 ? -33.994 86.489 81.876 1.00 54.49 449 SER A CA 1
ATOM 3247 C C . SER A 1 449 ? -34.086 87.905 82.437 1.00 56.62 449 SER A C 1
ATOM 3248 O O . SER A 1 449 ? -34.379 88.084 83.613 1.00 53.97 449 SER A O 1
ATOM 3250 N N . LYS A 1 450 ? -33.880 88.908 81.590 1.00 63.69 450 LYS A N 1
ATOM 3251 C CA . LYS A 1 450 ? -33.926 90.314 82.016 1.00 69.11 450 LYS A CA 1
ATOM 3252 C C . LYS A 1 450 ? -35.327 90.759 82.473 1.00 67.34 450 LYS A C 1
ATOM 3253 O O . LYS A 1 450 ? -35.453 91.621 83.350 1.00 68.47 450 LYS A O 1
ATOM 3259 N N . ILE A 1 451 ? -36.361 90.165 81.874 1.00 64.44 451 ILE A N 1
ATOM 3260 C CA . ILE A 1 451 ? -37.757 90.377 82.282 1.00 62.06 451 ILE A CA 1
ATOM 3261 C C . ILE A 1 451 ? -38.048 89.804 83.669 1.00 56.00 451 ILE A C 1
ATOM 3262 O O . ILE A 1 451 ? -38.576 90.504 84.530 1.00 58.88 451 ILE A O 1
ATOM 3267 N N . VAL A 1 452 ? -37.728 88.527 83.866 1.00 56.06 452 VAL A N 1
ATOM 3268 C CA . VAL A 1 452 ? -37.877 87.902 85.180 1.00 55.92 452 VAL A CA 1
ATOM 3269 C C . VAL A 1 452 ? -36.983 88.629 86.191 1.00 55.32 452 VAL A C 1
ATOM 3270 O O . VAL A 1 452 ? -37.501 89.062 87.218 1.00 55.91 452 VAL A O 1
ATOM 3274 N N . ASN A 1 453 ? -35.691 88.787 85.881 1.00 50.04 453 ASN A N 1
ATOM 3275 C CA . ASN A 1 453 ? -34.670 89.265 86.843 1.00 57.32 453 ASN A CA 1
ATOM 3276 C C . ASN A 1 453 ? -34.900 90.698 87.354 1.00 59.84 453 ASN A C 1
ATOM 3277 O O . ASN A 1 453 ? -34.421 91.053 88.437 1.00 56.45 453 ASN A O 1
ATOM 3282 N N . ASN A 1 454 ? -35.589 91.503 86.544 1.00 61.50 454 ASN A N 1
ATOM 3283 C CA . ASN A 1 454 ? -36.101 92.824 86.928 1.00 64.96 454 ASN A CA 1
ATOM 3284 C C . ASN A 1 454 ? -37.048 92.754 88.150 1.00 67.16 454 ASN A C 1
ATOM 3285 O O . ASN A 1 454 ? -37.115 93.687 88.960 1.00 67.29 454 ASN A O 1
ATOM 3290 N N . ILE A 1 455 ? -37.778 91.647 88.276 1.00 61.92 455 ILE A N 1
ATOM 3291 C CA . ILE A 1 455 ? -38.651 91.389 89.428 1.00 63.24 455 ILE A CA 1
ATOM 3292 C C . ILE A 1 455 ? -37.964 90.487 90.450 1.00 65.12 455 ILE A C 1
ATOM 3293 O O . ILE A 1 455 ? -37.894 90.835 91.632 1.00 61.37 455 ILE A O 1
ATOM 3298 N N . ILE A 1 456 ? -37.490 89.331 89.986 1.00 62.36 456 ILE A N 1
ATOM 3299 C CA . ILE A 1 456 ? -36.906 88.300 90.846 1.00 65.03 456 ILE A CA 1
ATOM 3300 C C . ILE A 1 456 ? -35.449 88.076 90.413 1.00 68.51 456 ILE A C 1
ATOM 3301 O O . ILE A 1 456 ? -35.185 87.244 89.538 1.00 64.38 456 ILE A O 1
ATOM 3306 N N . PRO A 1 457 ? -34.497 88.821 91.018 1.00 67.77 457 PRO A N 1
ATOM 3307 C CA . PRO A 1 457 ? -33.070 88.732 90.657 1.00 69.42 457 PRO A CA 1
ATOM 3308 C C . PRO A 1 457 ? -32.415 87.344 90.762 1.00 63.03 457 PRO A C 1
ATOM 3309 O O . PRO A 1 457 ? -31.499 87.045 90.001 1.00 55.79 457 PRO A O 1
ATOM 3313 N N . ASN A 1 458 ? -32.902 86.510 91.673 1.00 65.74 458 ASN A N 1
ATOM 3314 C CA . ASN A 1 458 ? -32.354 85.178 91.913 1.00 68.71 458 ASN A CA 1
ATOM 3315 C C . ASN A 1 458 ? -32.897 84.095 90.988 1.00 64.45 458 ASN A C 1
ATOM 3316 O O . ASN A 1 458 ? -32.427 82.951 91.030 1.00 59.70 458 ASN A O 1
ATOM 3321 N N . ALA A 1 459 ? -33.898 84.443 90.181 1.00 65.71 459 ALA A N 1
ATOM 3322 C CA . ALA A 1 459 ? -34.471 83.498 89.232 1.00 64.23 459 ALA A CA 1
ATOM 3323 C C . ALA A 1 459 ? -33.452 83.185 88.128 1.00 62.01 459 ALA A C 1
ATOM 3324 O O . ALA A 1 459 ? -32.745 84.081 87.628 1.00 54.78 459 ALA A O 1
ATOM 3326 N N . THR A 1 460 ? -33.378 81.898 87.786 1.00 60.21 460 THR A N 1
ATOM 3327 C CA . THR A 1 460 ? -32.573 81.399 86.656 1.00 57.94 460 THR A CA 1
ATOM 3328 C C . THR A 1 460 ? -33.501 81.055 85.492 1.00 55.91 460 THR A C 1
ATOM 3329 O O . THR A 1 460 ? -34.658 80.684 85.700 1.00 55.31 460 THR A O 1
ATOM 3333 N N . VAL A 1 461 ? -32.980 81.189 84.278 1.00 52.33 461 VAL A N 1
ATOM 3334 C CA . VAL A 1 461 ? -33.700 80.870 83.058 1.00 52.62 461 VAL A CA 1
ATOM 3335 C C . VAL A 1 461 ? -32.797 79.956 82.234 1.00 53.86 461 VAL A C 1
ATOM 3336 O O . VAL A 1 461 ? -31.651 80.304 81.979 1.00 53.94 461 VAL A O 1
ATOM 3340 N N . LYS A 1 462 ? -33.297 78.790 81.828 1.00 56.63 462 LYS A N 1
ATOM 3341 C CA . LYS A 1 462 ? -32.506 77.858 81.024 1.00 60.18 462 LYS A CA 1
ATOM 3342 C C . LYS A 1 462 ? -33.388 76.999 80.096 1.00 58.69 462 LYS A C 1
ATOM 3343 O O . LYS A 1 462 ? -34.412 76.469 80.519 1.00 56.64 462 LYS A O 1
ATOM 3349 N N . TYR A 1 463 ? -33.002 76.887 78.823 1.00 57.34 463 TYR A N 1
ATOM 3350 C CA . TYR A 1 463 ? -33.650 75.974 77.877 1.00 56.62 463 TYR A CA 1
ATOM 3351 C C . TYR A 1 463 ? -33.342 74.495 78.164 1.00 54.93 463 TYR A C 1
ATOM 3352 O O . TYR A 1 463 ? -32.196 74.123 78.382 1.00 57.52 463 TYR A O 1
ATOM 3361 N N . GLU A 1 464 ? -34.378 73.665 78.095 1.00 59.49 464 GLU A N 1
ATOM 3362 C CA . GLU A 1 464 ? -34.340 72.240 78.455 1.00 61.31 464 GLU A CA 1
ATOM 3363 C C . GLU A 1 464 ? -35.518 71.516 77.792 1.00 58.40 464 GLU A C 1
ATOM 3364 O O . GLU A 1 464 ? -36.672 71.795 78.140 1.00 52.25 464 GLU A O 1
ATOM 3370 N N . ASP A 1 465 ? -35.238 70.609 76.851 1.00 60.79 465 ASP A N 1
ATOM 3371 C CA . ASP A 1 465 ? -36.243 69.702 76.244 1.00 65.32 465 ASP A CA 1
ATOM 3372 C C . ASP A 1 465 ? -37.565 70.376 75.807 1.00 68.29 465 ASP A C 1
ATOM 3373 O O . ASP A 1 465 ? -38.656 69.992 76.253 1.00 67.21 465 ASP A O 1
ATOM 3375 N N . GLY A 1 466 ? -37.447 71.390 74.949 1.00 63.67 466 GLY A N 1
ATOM 3376 C CA . GLY A 1 466 ? -38.603 72.076 74.343 1.00 63.76 466 GLY A CA 1
ATOM 3377 C C . GLY A 1 466 ? -39.260 73.220 75.112 1.00 60.14 466 GLY A C 1
ATOM 3378 O O . GLY A 1 466 ? -40.298 73.752 74.694 1.00 52.16 466 GLY A O 1
ATOM 3379 N N . GLU A 1 467 ? -38.671 73.597 76.240 1.00 55.86 467 GLU A N 1
ATOM 3380 C CA . GLU A 1 467 ? -39.251 74.635 77.079 1.00 60.26 467 GLU A CA 1
ATOM 3381 C C . GLU A 1 467 ? -38.193 75.511 77.756 1.00 54.93 467 GLU A C 1
ATOM 3382 O O . GLU A 1 467 ? -37.088 75.061 78.039 1.00 52.15 467 GLU A O 1
ATOM 3388 N N . TYR A 1 468 ? -38.543 76.781 77.954 1.00 53.42 468 TYR A N 1
ATOM 3389 C CA . TYR A 1 468 ? -37.726 77.751 78.665 1.00 48.61 468 TYR A CA 1
ATOM 3390 C C . TYR A 1 468 ? -38.111 77.735 80.143 1.00 49.90 468 TYR A C 1
ATOM 3391 O O . TYR A 1 468 ? -39.163 78.220 80.528 1.00 46.93 468 TYR A O 1
ATOM 3400 N N . VAL A 1 469 ? -37.233 77.146 80.952 1.00 52.90 469 VAL A N 1
ATOM 3401 C CA . VAL A 1 469 ? -37.453 76.929 82.377 1.00 51.23 469 VAL A CA 1
ATOM 3402 C C . VAL A 1 469 ? -36.953 78.103 83.204 1.00 47.32 469 VAL A C 1
ATOM 3403 O O . VAL A 1 469 ? -35.751 78.378 83.231 1.00 46.64 469 VAL A O 1
ATOM 3407 N N . ILE A 1 470 ? -37.895 78.732 83.903 1.00 47.83 470 ILE A N 1
ATOM 3408 C CA . ILE A 1 470 ? -37.633 79.762 84.885 1.00 48.69 470 ILE A CA 1
ATOM 3409 C C . ILE A 1 470 ? -37.741 79.069 86.241 1.00 51.40 470 ILE A C 1
ATOM 3410 O O . ILE A 1 470 ? -38.811 78.575 86.602 1.00 49.82 470 ILE A O 1
ATOM 3415 N N . VAL A 1 471 ? -36.625 79.026 86.969 1.00 54.65 471 VAL A N 1
ATOM 3416 C CA . VAL A 1 471 ? -36.564 78.471 88.326 1.00 55.90 471 VAL A CA 1
ATOM 3417 C C . VAL A 1 471 ? -36.583 79.643 89.304 1.00 58.30 471 VAL A C 1
ATOM 3418 O O . VAL A 1 471 ? -35.709 80.510 89.260 1.00 53.58 471 VAL A O 1
ATOM 3422 N N . ILE A 1 472 ? -37.588 79.654 90.178 1.00 64.72 472 ILE A N 1
ATOM 3423 C CA . ILE A 1 472 ? -37.760 80.713 91.179 1.00 70.32 472 ILE A CA 1
ATOM 3424 C C . ILE A 1 472 ? -37.483 80.130 92.567 1.00 72.14 472 ILE A C 1
ATOM 3425 O O . ILE A 1 472 ? -38.029 79.072 92.894 1.00 69.48 472 ILE A O 1
ATOM 3430 N N . PRO A 1 473 ? -36.641 80.809 93.380 1.00 80.02 473 PRO A N 1
ATOM 3431 C CA . PRO A 1 473 ? -36.459 80.370 94.769 1.00 83.80 473 PRO A CA 1
ATOM 3432 C C . PRO A 1 473 ? -37.751 80.488 95.566 1.00 87.12 473 PRO A C 1
ATOM 3433 O O . PRO A 1 473 ? -38.401 81.532 95.498 1.00 90.11 473 PRO A O 1
ATOM 3437 N N . LYS A 1 474 ? -38.092 79.447 96.325 1.00 93.63 474 LYS A N 1
ATOM 3438 C CA . LYS A 1 474 ? -39.416 79.370 96.975 1.00 96.67 474 LYS A CA 1
ATOM 3439 C C . LYS A 1 474 ? -39.643 80.555 97.928 1.00 92.61 474 LYS A C 1
ATOM 3440 O O . LYS A 1 474 ? -40.769 81.020 98.072 1.00 90.76 474 LYS A O 1
ATOM 3444 N N . GLU A 1 475 ? -38.583 81.038 98.573 1.00 90.98 475 GLU A N 1
ATOM 3445 C CA . GLU A 1 475 ? -38.661 82.235 99.414 1.00 92.61 475 GLU A CA 1
ATOM 3446 C C . GLU A 1 475 ? -39.159 83.469 98.646 1.00 93.10 475 GLU A C 1
ATOM 3447 O O . GLU A 1 475 ? -39.937 84.262 99.181 1.00 103.87 475 GLU A O 1
ATOM 3449 N N . GLU A 1 476 ? -38.739 83.608 97.389 1.00 88.67 476 GLU A N 1
ATOM 3450 C CA . GLU A 1 476 ? -39.080 84.770 96.553 1.00 81.18 476 GLU A CA 1
ATOM 3451 C C . GLU A 1 476 ? -40.336 84.625 95.661 1.00 73.88 476 GLU A C 1
ATOM 3452 O O . GLU A 1 476 ? -40.633 85.531 94.875 1.00 73.65 476 GLU A O 1
ATOM 3454 N N . ILE A 1 477 ? -41.086 83.527 95.795 1.00 69.44 477 ILE A N 1
ATOM 3455 C CA . ILE A 1 477 ? -42.246 83.224 94.919 1.00 68.72 477 ILE A CA 1
ATOM 3456 C C . ILE A 1 477 ? -43.393 84.233 94.982 1.00 67.36 477 ILE A C 1
ATOM 3457 O O . ILE A 1 477 ? -44.068 84.475 93.975 1.00 67.75 477 ILE A O 1
ATOM 3462 N N . GLY A 1 478 ? -43.612 84.799 96.166 1.00 65.04 478 GLY A N 1
ATOM 3463 C CA . GLY A 1 478 ? -44.480 85.965 96.350 1.00 64.78 478 GLY A CA 1
ATOM 3464 C C . GLY A 1 478 ? -44.367 87.060 95.296 1.00 63.36 478 GLY A C 1
ATOM 3465 O O . GLY A 1 478 ? -45.381 87.620 94.875 1.00 64.34 478 GLY A O 1
ATOM 3466 N N . LYS A 1 479 ? -43.141 87.345 94.855 1.00 61.01 479 LYS A N 1
ATOM 3467 C CA . LYS A 1 479 ? -42.877 88.368 93.834 1.00 61.02 479 LYS A CA 1
ATOM 3468 C C . LYS A 1 479 ? -43.440 88.038 92.424 1.00 57.41 479 LYS A C 1
ATOM 3469 O O . LYS A 1 479 ? -43.561 88.928 91.582 1.00 55.62 479 LYS A O 1
ATOM 3471 N N . TYR A 1 480 ? -43.823 86.783 92.185 1.00 57.54 480 TYR A N 1
ATOM 3472 C CA . TYR A 1 480 ? -44.368 86.348 90.887 1.00 63.87 480 TYR A CA 1
ATOM 3473 C C . TYR A 1 480 ? -45.820 86.806 90.722 1.00 71.96 480 TYR A C 1
ATOM 3474 O O . TYR A 1 480 ? -46.735 86.147 91.220 1.00 79.09 480 TYR A O 1
ATOM 3483 N N . ASN A 1 481 ? -46.028 87.924 90.021 1.00 73.55 481 ASN A N 1
ATOM 3484 C CA . ASN A 1 481 ? -47.363 88.537 89.928 1.00 70.67 481 ASN A CA 1
ATOM 3485 C C . ASN A 1 481 ? -47.971 88.518 88.522 1.00 70.01 481 ASN A C 1
ATOM 3486 O O . ASN A 1 481 ? -47.329 88.090 87.565 1.00 67.14 481 ASN A O 1
ATOM 3491 N N . ARG A 1 482 ? -49.229 88.948 88.432 1.00 67.55 482 ARG A N 1
ATOM 3492 C CA . ARG A 1 482 ? -49.974 89.001 87.167 1.00 65.67 482 ARG A CA 1
ATOM 3493 C C . ARG A 1 482 ? -49.286 89.840 86.088 1.00 59.22 482 ARG A C 1
ATOM 3494 O O . ARG A 1 482 ? -49.306 89.475 84.911 1.00 63.06 482 ARG A O 1
ATOM 3496 N N . LYS A 1 483 ? -48.672 90.953 86.485 1.00 57.78 483 LYS A N 1
ATOM 3497 C CA . LYS A 1 483 ? -47.963 91.817 85.542 1.00 59.47 483 LYS A CA 1
ATOM 3498 C C . LYS A 1 483 ? -46.850 91.011 84.865 1.00 58.32 483 LYS A C 1
ATOM 3499 O O . LYS A 1 483 ? -46.696 91.056 83.650 1.00 57.74 483 LYS A O 1
ATOM 3501 N N . LEU A 1 484 ? -46.113 90.243 85.664 1.00 56.54 484 LEU A N 1
ATOM 3502 C CA . LEU A 1 484 ? -45.017 89.424 85.167 1.00 60.95 484 LEU A CA 1
ATOM 3503 C C . LEU A 1 484 ? -45.544 88.272 84.309 1.00 59.92 484 LEU A C 1
ATOM 3504 O O . LEU A 1 484 ? -45.013 88.038 83.222 1.00 58.59 484 LEU A O 1
ATOM 3509 N N . VAL A 1 485 ? -46.593 87.595 84.780 1.00 57.93 485 VAL A N 1
ATOM 3510 C CA . VAL A 1 485 ? -47.258 86.523 84.019 1.00 62.54 485 VAL A CA 1
ATOM 3511 C C . VAL A 1 485 ? -47.672 86.971 82.614 1.00 62.90 485 VAL A C 1
ATOM 3512 O O . VAL A 1 485 ? -47.339 86.292 81.645 1.00 68.99 485 VAL A O 1
ATOM 3516 N N . GLN A 1 486 ? -48.387 88.092 82.508 1.00 61.61 486 GLN A N 1
ATOM 3517 C CA . GLN A 1 486 ? -48.840 88.621 81.204 1.00 61.48 486 GLN A CA 1
ATOM 3518 C C . GLN A 1 486 ? -47.669 88.855 80.227 1.00 62.26 486 GLN A C 1
ATOM 3519 O O . GLN A 1 486 ? -47.781 88.568 79.030 1.00 60.07 486 GLN A O 1
ATOM 3521 N N . ARG A 1 487 ? -46.544 89.350 80.744 1.00 65.95 487 ARG A N 1
ATOM 3522 C CA . ARG A 1 487 ? -45.344 89.624 79.931 1.00 65.76 487 ARG A CA 1
ATOM 3523 C C . ARG A 1 487 ? -44.657 88.372 79.399 1.00 59.32 487 ARG A C 1
ATOM 3524 O O . ARG A 1 487 ? -44.141 88.371 78.273 1.00 64.21 487 ARG A O 1
ATOM 3532 N N . LEU A 1 488 ? -44.624 87.334 80.226 1.00 53.62 488 LEU A N 1
ATOM 3533 C CA . LEU A 1 488 ? -44.092 86.035 79.809 1.00 57.62 488 LEU A CA 1
ATOM 3534 C C . LEU A 1 488 ? -44.964 85.392 78.716 1.00 57.68 488 LEU A C 1
ATOM 3535 O O . LEU A 1 488 ? -44.437 84.981 77.685 1.00 62.31 488 LEU A O 1
ATOM 3540 N N . LYS A 1 489 ? -46.278 85.352 78.915 1.00 60.29 489 LYS A N 1
ATOM 3541 C CA . LYS A 1 489 ? -47.217 84.872 77.877 1.00 68.20 489 LYS A CA 1
ATOM 3542 C C . LYS A 1 489 ? -47.074 85.611 76.541 1.00 70.80 489 LYS A C 1
ATOM 3543 O O . LYS A 1 489 ? -47.207 85.012 75.471 1.00 77.13 489 LYS A O 1
ATOM 3549 N N . ARG A 1 490 ? -46.810 86.911 76.604 1.00 72.96 490 ARG A N 1
ATOM 3550 C CA . ARG A 1 490 ? -46.590 87.716 75.400 1.00 73.44 490 ARG A CA 1
ATOM 3551 C C . ARG A 1 490 ? -45.314 87.260 74.693 1.00 74.11 490 ARG A C 1
ATOM 3552 O O . ARG A 1 490 ? -45.280 87.126 73.471 1.00 73.12 490 ARG A O 1
ATOM 3560 N N . LEU A 1 491 ? -44.268 87.064 75.490 1.00 74.33 491 LEU A N 1
ATOM 3561 C CA . LEU A 1 491 ? -43.025 86.420 75.062 1.00 74.09 491 LEU A CA 1
ATOM 3562 C C . LEU A 1 491 ? -43.290 85.071 74.355 1.00 70.87 491 LEU A C 1
ATOM 3563 O O . LEU A 1 491 ? -42.721 84.804 73.290 1.00 65.86 491 LEU A O 1
ATOM 3568 N N . GLU A 1 492 ? -44.155 84.243 74.948 1.00 65.94 492 GLU A N 1
ATOM 3569 C CA . GLU A 1 492 ? -44.545 82.944 74.381 1.00 70.99 492 GLU A CA 1
ATOM 3570 C C . GLU A 1 492 ? -45.160 83.029 72.974 1.00 76.24 492 GLU A C 1
ATOM 3571 O O . GLU A 1 492 ? -44.669 82.380 72.050 1.00 74.20 492 GLU A O 1
ATOM 3577 N N . LYS A 1 493 ? -46.228 83.815 72.824 1.00 83.54 493 LYS A N 1
ATOM 3578 C CA . LYS A 1 493 ? -46.944 83.933 71.541 1.00 85.67 493 LYS A CA 1
ATOM 3579 C C . LYS A 1 493 ? -46.192 84.712 70.448 1.00 80.34 493 LYS A C 1
ATOM 3580 O O . LYS A 1 493 ? -46.239 84.320 69.281 1.00 78.81 493 LYS A O 1
ATOM 3586 N N . LYS A 1 494 ? -45.504 85.795 70.818 1.00 76.24 494 LYS A N 1
ATOM 3587 C CA . LYS A 1 494 ? -44.671 86.567 69.874 1.00 75.01 494 LYS A CA 1
ATOM 3588 C C . LYS A 1 494 ? -43.526 85.754 69.249 1.00 74.54 494 LYS A C 1
ATOM 3589 O O . LYS A 1 494 ? -43.198 85.954 68.072 1.00 74.62 494 LYS A O 1
ATOM 3591 N N . ASN A 1 495 ? -42.935 84.850 70.035 1.00 71.93 495 ASN A N 1
ATOM 3592 C CA . ASN A 1 495 ? -41.779 84.027 69.620 1.00 68.65 495 ASN A CA 1
ATOM 3593 C C . ASN A 1 495 ? -42.076 82.540 69.386 1.00 62.14 495 ASN A C 1
ATOM 3594 O O . ASN A 1 495 ? -41.199 81.803 68.922 1.00 57.98 495 ASN A O 1
ATOM 3599 N N . ASN A 1 496 ? -43.291 82.109 69.717 1.00 59.27 496 ASN A N 1
ATOM 3600 C CA . ASN A 1 496 ? -43.751 80.727 69.505 1.00 63.85 496 ASN A CA 1
ATOM 3601 C C . ASN A 1 496 ? -42.895 79.734 70.316 1.00 61.45 496 ASN A C 1
ATOM 3602 O O . ASN A 1 496 ? -42.272 78.812 69.777 1.00 67.26 496 ASN A O 1
ATOM 3607 N N . ILE A 1 497 ? -42.861 79.962 71.628 1.00 60.96 497 ILE A N 1
ATOM 3608 C CA . ILE A 1 497 ? -42.073 79.149 72.561 1.00 56.98 497 ILE A CA 1
ATOM 3609 C C . ILE A 1 497 ? -42.903 78.770 73.773 1.00 54.13 497 ILE A C 1
ATOM 3610 O O . ILE A 1 497 ? -43.988 79.296 73.966 1.00 60.41 497 ILE A O 1
ATOM 3615 N N . LYS A 1 498 ? -42.379 77.845 74.566 1.00 55.17 498 LYS A N 1
ATOM 3616 C CA . LYS A 1 498 ? -43.009 77.387 75.791 1.00 55.64 498 LYS A CA 1
ATOM 3617 C C . LYS A 1 498 ? -42.106 77.803 76.962 1.00 56.34 498 LYS A C 1
ATOM 3618 O O . LYS A 1 498 ? -40.918 77.468 77.008 1.00 53.97 498 LYS A O 1
ATOM 3624 N N . ILE A 1 499 ? -42.669 78.582 77.876 1.00 51.18 499 ILE A N 1
ATOM 3625 C CA . ILE A 1 499 ? -42.039 78.935 79.149 1.00 47.73 499 ILE A CA 1
ATOM 3626 C C . ILE A 1 499 ? -42.624 78.005 80.221 1.00 52.57 499 ILE A C 1
ATOM 3627 O O . ILE A 1 499 ? -43.799 77.637 80.160 1.00 47.28 499 ILE A O 1
ATOM 3632 N N . LYS A 1 500 ? -41.803 77.653 81.205 1.00 55.08 500 LYS A N 1
ATOM 3633 C CA . LYS A 1 500 ? -42.205 76.780 82.300 1.00 57.75 500 LYS A CA 1
ATOM 3634 C C . LYS A 1 500 ? -41.688 77.396 83.595 1.00 55.15 500 LYS A C 1
ATOM 3635 O O . LYS A 1 500 ? -40.549 77.861 83.663 1.00 53.87 500 LYS A O 1
ATOM 3641 N N . ILE A 1 501 ? -42.530 77.400 84.621 1.00 55.63 501 ILE A N 1
ATOM 3642 C CA . ILE A 1 501 ? -42.134 77.885 85.937 1.00 60.20 501 ILE A CA 1
ATOM 3643 C C . ILE A 1 501 ? -41.886 76.699 86.868 1.00 62.38 501 ILE A C 1
ATOM 3644 O O . ILE A 1 501 ? -42.764 75.861 87.068 1.00 61.17 501 ILE A O 1
ATOM 3649 N N . LYS A 1 502 ? -40.685 76.642 87.434 1.00 67.08 502 LYS A N 1
ATOM 3650 C CA . LYS A 1 502 ? -40.374 75.711 88.521 1.00 69.17 502 LYS A CA 1
ATOM 3651 C C . LYS A 1 502 ? -39.938 76.432 89.803 1.00 66.58 502 LYS A C 1
ATOM 3652 O O . LYS A 1 502 ? -39.531 77.594 89.790 1.00 55.61 502 LYS A O 1
ATOM 3658 N N . LEU A 1 503 ? -40.045 75.699 90.906 1.00 71.37 503 LEU A N 1
ATOM 3659 C CA . LEU A 1 503 ? -39.694 76.164 92.251 1.00 76.01 503 LEU A CA 1
ATOM 3660 C C . LEU A 1 503 ? -38.431 75.432 92.705 1.00 70.67 503 LEU A C 1
ATOM 3661 O O . LEU A 1 503 ? -38.289 74.237 92.454 1.00 61.50 503 LEU A O 1
ATOM 3666 N N . SER A 1 504 ? -37.527 76.131 93.383 1.00 79.15 504 SER A N 1
ATOM 3667 C CA . SER A 1 504 ? -36.252 75.526 93.799 1.00 86.18 504 SER A CA 1
ATOM 3668 C C . SER A 1 504 ? -36.398 74.573 94.998 1.00 97.45 504 SER A C 1
ATOM 3669 O O . SER A 1 504 ? -37.381 74.642 95.741 1.00 98.15 504 SER A O 1
ATOM 3672 N N . ASP A 1 505 ? -35.378 73.722 95.155 1.00 108.70 505 ASP A N 1
ATOM 3673 C CA . ASP A 1 505 ? -35.246 72.618 96.145 1.00 110.18 505 ASP A CA 1
ATOM 3674 C C . ASP A 1 505 ? -36.444 71.676 96.347 1.00 110.34 505 ASP A C 1
ATOM 3675 O O . ASP A 1 505 ? -36.524 70.647 95.668 1.00 105.53 505 ASP A O 1
#

Organism: Saccharolobus islandicus (strain REY15A) (NCBI:txid930945)

Sequence (485 aa):
MNDLMLDKSALLFGVSKYLEKGIITGNVLIHKSLLAELERESNDGLVSAEIALDEVKKLKDITERILVNFEIVGDDSKKGEANELSREYCLEKGCIIVTADETQKKICDAMGIQYNFLQPLKQGLSFESFFDDETMSLHIKEDTVPKAKKGKPGNWKFVNLSDKPMLSTDVRMIANEIINAVRLIKGSFVEIERRGSLSIQLGNYAVVITRPPLSDGWEITITRPVVRKRLEDYNLDERLIKRLEERAEGIIIAGAPGMGKTTFAQALAEYYMRLGKIVKTIESGELHDILLLSRPDYTVYDEMRNDEDFKLYVDLRLAGVGMVGVVHATSPIDAIHRFVNRVDIGTIPNILDTIIFINSGNVSKVYTLEMTVKVPAGLKEADLARPVVEIKDLATGNTEYEIYVFGEQTMIVPVNRGITMSNMEFKISKIVNNIIPNATVKYEDGEYVIVIPKEEIGKYNRKLVQRLKRLEKKNNIKIKIKLSD

B-factor: mean 57.82, std 16.98, range [30.6, 123.91]

GO terms:
  GO:0009378 four-way junction helicase activity (F, IDA)
  GO:0016887 ATP hydrolysis activity (F, EXP)

Solvent-accessible surface area: 23865 Å² total; per-residue (Å²): 147,84,61,5,0,0,1,56,17,0,0,29,33,1,0,7,57,9,2,112,139,50,112,9,94,0,30,1,15,0,4,42,24,1,34,50,52,0,61,107,42,12,134,95,1,35,0,17,1,35,1,0,29,30,2,14,74,76,0,80,92,25,4,131,145,63,158,23,102,49,97,80,15,36,91,74,112,109,158,51,101,3,30,56,6,0,22,27,55,3,103,148,87,49,4,25,0,0,0,11,52,99,81,1,54,84,62,0,102,89,80,67,9,100,75,56,35,2,124,44,33,140,62,48,34,69,4,89,101,87,34,72,115,95,1,18,3,1,44,9,66,45,99,36,28,9,47,0,30,40,24,135,42,73,120,111,77,100,56,83,51,53,151,83,70,22,108,30,83,62,0,38,66,26,0,18,38,0,3,18,4,20,58,74,60,108,0,10,56,64,84,104,60,134,55,0,17,5,19,0,34,2,2,26,34,36,1,62,0,20,26,54,101,96,17,151,10,12,52,1,47,0,54,77,43,59,32,192,66,110,4,72,74,14,131,21,95,106,143,4,54,57,36,1,76,133,99,2,92,0,0,0,0,0,5,30,94,84,40,29,8,58,59,0,1,88,0,0,6,16,27,2,39,97,92,60,81,25,4,17,82,31,94,70,88,102,47,45,98,80,9,70,147,18,40,5,35,17,0,3,12,28,70,6,63,82,94,136,4,1,121,22,0,9,32,0,22,104,49,64,2,4,0,0,0,3,8,81,7,102,30,4,60,66,0,0,92,74,3,2,96,94,26,110,11,42,33,1,24,94,2,0,16,0,0,0,16,3,72,80,21,85,37,72,68,11,13,13,7,118,63,38,106,70,47,2,22,24,28,198,65,80,96,79,57,53,68,0,0,28,0,55,13,29,74,82,42,84,35,50,35,2,0,10,68,114,62,137,51,18,92,13,17,28,27,106,96,6,84,77,30,40,91,21,27,58,29,0,22,136,36,1,55,120,70,2,103,104,7,82,23,85,81,104,108,49,56,13,12,0,47,0,34,74,107,29,65,71,44,63,74,84,58,2,44,62,145,6,125,151,23,39,174,66,66,139,42,127,19,75,49,108,116,30,183

Nearest PDB structures (foldseek):
  5yww-assembly1_A  TM=1.002E+00  e=1.027E-101  Saccharolobus islandicus REY15A
  5f4h-assembly1_B  TM=5.122E-01  e=1.907E-74  Saccharolobus islandicus L.S.2.15
  3i8o-assembly1_A  TM=8.521E-01  e=4.229E-07  Methanocaldococcus jannaschii
  3ix7-assembly1_B  TM=8.341E-01  e=2.522E-06  Thermus thermophilus HB8
  4ksr-assembly1_A  TM=3.851E-01  e=1.332E-09  Vibrio cholerae O1 biovar El Tor str. N16961

CATH classification: 3.40.50.1010 (+1 more: 3.40.50.300)

InterPro domains:
  IPR002716 PIN domain [SM00670] (2-106)
  IPR027417 P-loop containing nucleoside triphosphate hydrolase [G3DSA:3.40.50.300] (225-432)
  IPR027417 P-loop containing nucleoside triphosphate hydrolase [SSF52540] (115-414)
  IPR052041 Nucleic acid metabolism PIN/TRAM-domain-containing protein [PTHR11603] (24-422)
  IPR060146 Holliday junction branch migration ATPase PINA, C-terminal domain [PF27298] (439-502)

Radius of gyration: 32.64 Å; Cα contacts (8 Å, |Δi|>4): 940; chains: 1; bounding box: 61×85×92 Å

Secondary structure (DSSP, 8-state):
--EEEE-HHHHHTTHHHHHHTTSS-SEEEEEHHHHHHHHHHHHTT-HHHHHHHHHHHHHHHHHHHTT--EEEES-TT--S-HHHHHHHHHHHH-PEEEES-HHHHHHHHHHT--EEEPPP-----GGGGG--SSEEEEEEETTS--EEEEEETTEEEEEES-SS---HHHHHHHHHHHHHHHTTSTT-EEEEEETTEEEEEETTEEEEEE-TTTSSS-EEEEE----SS-GGGG---HHHHHHHHHT--EEEEEBSTTSSHHHHHHHHHHHHHHTT--EEEE---HHHHHHHHH--SEEEE----SHHHHHHHHHHHHTT-EEEEE--BSSHHHHHTTTTTTS-GGGHHHH--EEEEEETTEEEEEEEEEEEEEPPTT---GGG-EEEEEEEETTT--EEEEEEEETTEEEEEEHHHHHHHHHHHHHHHHHHHTT-TT-EEEEETTEEEEEE-GGGGGG--HHHHHHHHHHHHHHT--EEEEE--

Foldseek 3Di:
DAEEEEALQCLLQQVLVCLLVVVDDAAYEYEPLRVVVLVVLVVLAWLSSVSSVVSLVSNVVSCVVVVHHYDHDDDDPDDDDRLVRSLVVCLVPPHEYEHQDVVSVVVCVVSVHHYDHDQQDPDDADCPVVDDPFFFKWKAWAQDAIWTWGDAVVDTDIDGPDPGHDHQVRLSVNVSVQSNQQNPAFPKDFDDIDRFWTWICRQQWTKIWGAPPVDPHTIIMIGGDHAPQALVNQVDDPLVVCCLVPPAQAEEEEEAPPQCRVSNLSNSQVVVVVVVWREEEDDPVVVLVSCLSRPTQEYEYEDDDDLVSQVSLQSSLVSNHGYYYYYYDHDVCRRDVSHCFVDDQVCVCSRHFKYFYGGNNHTDWMWGWDWDWADAQQDDDRVPIGIKIFIATSVPRDGQWIWDDDDHGIDIGGSVRSNVQNVLQVVLQVLVCVQQVPWH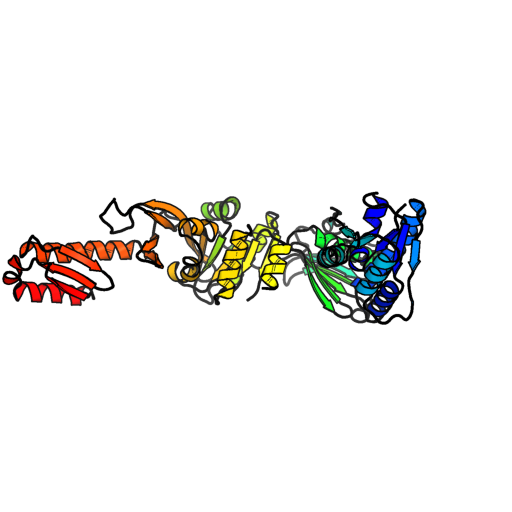WHDDDQEIETEGEPVSCVSDDPVSVVVVVVSCVVVVGHYDYHYDD